Protein AF-0000000085150637 (afdb_homodimer)

Radius of gyration: 25.91 Å; Cα contacts (8 Å, |Δi|>4): 1027; chains: 2; bounding box: 55×71×69 Å

Solvent-accessible surface area (backbone atoms only — not comparable to full-atom values): 30982 Å² total; per-residue (Å²): 130,66,78,77,46,29,45,56,50,15,54,49,50,40,20,49,50,20,19,51,38,48,73,66,56,75,56,66,90,58,42,38,60,46,40,37,51,46,24,52,66,46,14,42,14,29,32,42,16,46,55,36,29,69,38,54,48,73,69,61,62,40,61,33,52,52,50,13,49,48,48,21,37,50,51,45,28,50,51,37,33,53,56,37,41,70,75,45,68,89,40,54,41,58,20,30,51,49,14,40,50,26,46,29,38,24,16,59,76,39,28,32,59,37,33,45,66,76,36,66,91,43,73,60,38,55,47,52,23,50,48,51,38,50,52,32,48,52,50,49,50,50,30,50,36,44,33,54,58,55,70,44,66,89,72,63,77,69,51,70,60,56,54,38,51,50,49,43,66,69,30,49,47,54,43,22,37,52,51,8,44,48,30,16,70,66,67,48,77,71,57,68,23,56,50,50,32,28,48,45,38,12,55,28,19,59,44,43,38,34,22,21,41,14,22,51,53,39,50,52,56,63,67,28,66,84,58,75,77,71,32,71,65,53,48,51,52,41,48,50,36,38,43,40,17,46,48,48,26,18,52,43,21,44,53,33,18,53,72,49,63,36,54,68,69,59,38,50,52,50,25,52,37,40,27,31,35,35,26,60,64,53,29,45,52,18,50,73,70,66,52,62,29,67,56,41,40,50,36,32,53,52,25,47,59,51,33,70,54,48,43,59,52,50,52,53,50,50,57,68,73,94,128,67,78,75,46,32,45,56,50,16,53,50,50,40,20,49,49,19,20,51,39,49,74,67,56,76,57,66,91,59,41,37,61,47,40,37,50,48,24,51,66,48,14,42,13,29,32,40,15,48,57,36,29,70,39,53,49,74,70,62,63,38,61,32,51,51,50,14,48,47,48,20,38,49,52,45,28,51,52,36,33,54,55,37,44,70,75,44,68,89,40,55,42,57,20,30,51,48,14,42,51,24,46,30,38,25,16,61,77,38,27,33,60,38,32,45,67,76,37,65,91,43,73,60,36,53,47,50,22,50,50,52,38,51,52,32,49,52,50,48,50,50,30,50,36,43,32,54,56,55,70,43,67,87,72,62,76,68,51,71,60,56,55,38,50,48,50,44,66,68,29,47,47,53,42,22,36,52,52,8,43,48,31,17,70,67,67,49,78,71,56,67,25,57,49,50,33,29,48,44,38,12,60,28,18,58,44,42,36,33,22,22,42,15,22,51,50,40,51,52,55,62,68,28,67,83,61,74,78,71,31,71,67,53,49,51,51,42,48,50,36,37,45,40,16,45,46,48,28,18,51,44,21,44,54,35,18,54,73,50,64,36,54,68,68,59,36,51,52,49,25,53,36,38,28,30,34,37,26,61,64,53,29,46,53,19,51,74,68,66,51,63,28,65,56,42,39,50,35,30,52,51,24,46,59,50,33,71,56,48,43,58,51,51,53,52,52,50,58,68,72,94

InterPro domains:
  IPR004776 Membrane transport PIN-like [PF03547] (4-314)
  IPR038770 Sodium/solute symporter superfamily [G3DSA:1.20.1530.20] (173-320)

pLDDT: mean 87.27, std 9.95, range [43.66, 97.88]

Foldseek 3Di:
DPLLCVLLVVLLVLLQLLQVCLVVVVDPLCLLVVLLVLLQQPQLLLQLQLLLLPQAVVLLPPPLLLVLLLVLLVVLLVVQLVVVCVVPNLPQLLSLLLSLQQRAFPLPRSQLSNLCSVPPPDPNSSSLSSNSNLSSVVSVLVSQLRNQVSPDDPPPPDPSVVSSVVSQCPRSNNVSNVNSNVSNVVVPDDDPVSSVVSCVSNVSNQSSLSSSLSSVQSVLVVVCVVPCSDDVVLVVSLCVSLCSQQPVSLVSSLVSSVVSPPDLSSSLSSSLRSNGGHGSVSLSVCVVSVRPSNSSSVSRSVSSVVCVPRNVVSNVVSVVVD/DPLLCVLLVVLLVLLQLLQVCLVVVVDPLCLLVVLLVLLQQPQLLLQLQLLLLPQAVVLLPPPLLLVLLLVLLVVLLVVQLVVVCVVPNLPQLLSLLLSLQQRAFPLPRSQLSNLCSVPPPDPNSSSLSSNNNLSSVVSVLVSQLRNQVSPDDPPDPPPSVVSSVVSQVPRSNNVSNVNSNVSNVVVPDDDPVSSVVSCVSNVSNQSSLSSSLSSVQSVLVVVCVVPCSDDVVLVVSLCVSLCSQQPVSLVSSLVSSVVSPPDLSSSLSSSLRSNGGHGSVSLSVCVVSVRPSNSSSVSRSVSSVVCVPRNVVSNVVSVVVD

Sequence (644 aa):
MSSILTPLIAVFIIMLLGSIVQKMRLLPADTDLILNQFVYYIAFPAILLIVLAETRIEDIIQWGFIGGFSLAMVITYALVIVVSLLSTPKKQAVAAMRALNATFGNTAFIGIPLLSLLFPGHKMALVAAAIASLLSVIMFAFALVSIELASRDKQSTDHAIVIMANALYKNPIVVGSVIGIGLSALHITLPDSLGLMLHQVGNTSSPCALFAIGMVLAKALRHQSDTKMFSIGLIAELNLINLLKLIIQPLIAFGLLKLFGVEKELLTMGVILAALPTAASVYLLADRYQINANVSAQGILYGTLITFISLPIIETLLKSIAMSSILTPLIAVFIIMLLGSIVQKMRLLPADTDLILNQFVYYIAFPAILLIVLAETRIEDIIQWGFIGGFSLAMVITYALVIVVSLLSTPKKQAVAAMRALNATFGNTAFIGIPLLSLLFPGHKMALVAAAIASLLSVIMFAFALVSIELASRDKQSTDHAIVIMANALYKNPIVVGSVIGIGLSALHITLPDSLGLMLHQVGNTSSPCALFAIGMVLAKALRHQSDTKMFSIGLIAELNLINLLKLIIQPLIAFGLLKLFGVEKELLTMGVILAALPTAASVYLLADRYQINANVSAQGILYGTLITFISLPIIETLLKSIA

Nearest PDB structures (foldseek):
  8u56-assembly1_A  TM=8.337E-01  e=2.543E-09  Homo sapiens
  7qpa-assembly1_A  TM=8.009E-01  e=6.712E-09  Arabidopsis thaliana
  7wkw-assembly1_B  TM=7.758E-01  e=1.162E-08  Arabidopsis thaliana
  7y9t-assembly1_B  TM=7.475E-01  e=1.928E-08  Arabidopsis thaliana
  7egl-assembly1_A  TM=6.142E-01  e=1.862E-03  Synechocystis sp. PCC 6803 substr. Kazusa

Secondary structure (DSSP, 8-state):
--GGGHHHHHHHHHHHHHHHHHHHT-S-TTHHHHHHHHIIIIIHHHHHHHHHHHS-HHHH--HHHHHHHHHHHHHHHHHHHHHHHHHSTT-HHHHHHHHHHTT-B-IIIIIHHHHHHHSTT-HHHHHHHHHHHHHHHHHHHHHHHHHHHHHS-TT--S-HHHHHHHHHHH-HHHHHHHHHHHHHHTTPPPPHHHHHHHHHHHTTHHHHHHHHHHHHHHHHHHHTTSS-SS-HHHHHHHHHHHHIIIIIHHHHHHHHHHHTT--HHHHHHHHHHHTSPBPHHHHHHHHHHTSSHHHHHHHHHHHHHHHHHHHHHHHHHHHHH-/--GGGHHHHHHHHHHHHHHHHHHHT-S-TTHHHHHHHHIIIIIHHHHHHHHHHHS-HHHH--HHHHHHHHHHHHHHHHHHHHHHHHHSTT-HHHHHHHHHHTT-B-IIIIIHHHHHHHSTT-HHHHHHHHHHHHHHHHHHHHHHHHHHHHHS-TT--S-HHHHHHHHHHH-HHHHHHHHHHHHHHTTPPPPHHHHHHHHHHHTTHHHHHHHHHHHHHHHHHHHTTSS-SS-HHHHHHHHHHHHIIIIIHHHHHHHHHHHTT--HHHHHHHHHHHTSPBPHHHHHHHHHTTSSHHHHHHHHHHHHHHHHHHHHHHHHHHHHH-

Structure (mmCIF, N/CA/C/O backbone):
data_AF-0000000085150637-model_v1
#
loop_
_entity.id
_entity.type
_entity.pdbx_description
1 polymer 'Auxin Efflux Carrier'
#
loop_
_atom_site.group_PDB
_atom_site.id
_atom_site.type_symbol
_atom_site.label_atom_id
_atom_site.label_alt_id
_atom_site.label_comp_id
_atom_site.label_asym_id
_atom_site.label_entity_id
_atom_site.label_seq_id
_atom_site.pdbx_PDB_ins_code
_atom_site.Cartn_x
_atom_site.Cartn_y
_atom_site.Cartn_z
_atom_site.occupancy
_atom_site.B_iso_or_equiv
_atom_site.auth_seq_id
_atom_site.auth_comp_id
_atom_site.auth_asym_id
_atom_site.auth_atom_id
_atom_site.pdbx_PDB_model_num
ATOM 1 N N . MET A 1 1 ? 19.391 -16.109 11.312 1 47.97 1 MET A N 1
ATOM 2 C CA . MET A 1 1 ? 18.422 -16.672 10.367 1 47.97 1 MET A CA 1
ATOM 3 C C . MET A 1 1 ? 18.844 -16.391 8.93 1 47.97 1 MET A C 1
ATOM 5 O O . MET A 1 1 ? 19.5 -15.383 8.656 1 47.97 1 MET A O 1
ATOM 9 N N . SER A 1 2 ? 18.75 -17.375 8.031 1 64.69 2 SER A N 1
ATOM 10 C CA . SER A 1 2 ? 19.219 -17.266 6.652 1 64.69 2 SER A CA 1
ATOM 11 C C . SER A 1 2 ? 18.5 -16.125 5.918 1 64.69 2 SER A C 1
ATOM 13 O O . SER A 1 2 ? 17.281 -15.961 6.066 1 64.69 2 SER A O 1
ATOM 15 N N . SER A 1 3 ? 19.234 -15.109 5.488 1 77.5 3 SER A N 1
ATOM 16 C CA . SER A 1 3 ? 18.797 -13.969 4.688 1 77.5 3 SER A CA 1
ATOM 17 C C . SER A 1 3 ? 17.734 -14.367 3.674 1 77.5 3 SER A C 1
ATOM 19 O O . SER A 1 3 ? 16.859 -13.57 3.342 1 77.5 3 SER A O 1
ATOM 21 N N . ILE A 1 4 ? 17.672 -15.742 3.527 1 80.38 4 ILE A N 1
ATOM 22 C CA . ILE A 1 4 ? 16.812 -16.234 2.445 1 80.38 4 ILE A CA 1
ATOM 23 C C . ILE A 1 4 ? 15.367 -16.281 2.916 1 80.38 4 ILE A C 1
ATOM 25 O O . ILE A 1 4 ? 14.445 -16.219 2.102 1 80.38 4 ILE A O 1
ATOM 29 N N . LEU A 1 5 ? 15.195 -16.281 4.23 1 89.75 5 LEU A N 1
ATOM 30 C CA . LEU A 1 5 ? 13.844 -16.469 4.75 1 89.75 5 LEU A CA 1
ATOM 31 C C . LEU A 1 5 ? 13.195 -15.133 5.074 1 89.75 5 LEU A C 1
ATOM 33 O O . LEU A 1 5 ? 12 -15.078 5.379 1 89.75 5 LEU A O 1
ATOM 37 N N . THR A 1 6 ? 13.883 -14.062 4.961 1 89.5 6 THR A N 1
ATOM 38 C CA . THR A 1 6 ? 13.43 -12.742 5.391 1 89.5 6 THR A CA 1
ATOM 39 C C . THR A 1 6 ? 12.141 -12.352 4.672 1 89.5 6 THR A C 1
ATOM 41 O O . THR A 1 6 ? 11.141 -12.023 5.312 1 89.5 6 THR A O 1
ATOM 44 N N . PRO A 1 7 ? 12.078 -12.453 3.377 1 87.88 7 PRO A N 1
ATOM 45 C CA . PRO A 1 7 ? 10.836 -12.055 2.701 1 87.88 7 PRO A CA 1
ATOM 46 C C . PRO A 1 7 ? 9.68 -13 2.992 1 87.88 7 PRO A C 1
ATOM 48 O O . PRO A 1 7 ? 8.523 -12.57 3.051 1 87.88 7 PRO A O 1
ATOM 51 N N . LEU A 1 8 ? 10.055 -14.266 3.168 1 89.69 8 LEU A N 1
ATOM 52 C CA . LEU A 1 8 ? 9.016 -15.258 3.467 1 89.69 8 LEU A CA 1
ATOM 53 C C . LEU A 1 8 ? 8.391 -14.984 4.828 1 89.69 8 LEU A C 1
ATOM 55 O O . LEU A 1 8 ? 7.168 -15.07 4.98 1 89.69 8 LEU A O 1
ATOM 59 N N . ILE A 1 9 ? 9.234 -14.727 5.758 1 91.81 9 ILE A N 1
ATOM 60 C CA . ILE A 1 9 ? 8.758 -14.43 7.102 1 91.81 9 ILE A CA 1
ATOM 61 C C . ILE A 1 9 ? 7.898 -13.164 7.078 1 91.81 9 ILE A C 1
ATOM 63 O O . ILE A 1 9 ? 6.852 -13.109 7.727 1 91.81 9 ILE A O 1
ATOM 67 N N . ALA A 1 10 ? 8.312 -12.188 6.324 1 91.56 10 ALA A N 1
ATOM 68 C CA . ALA A 1 10 ? 7.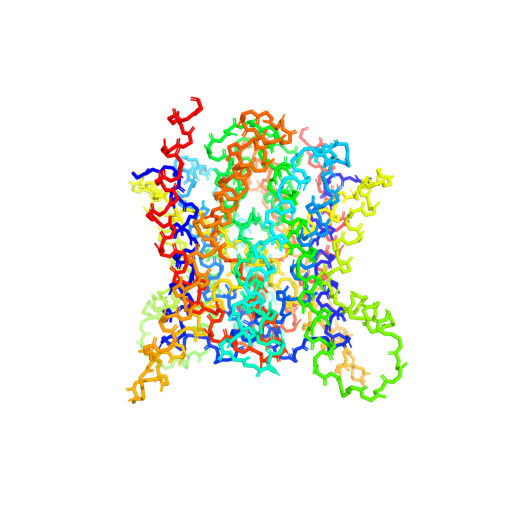566 -10.938 6.215 1 91.56 10 ALA A CA 1
ATOM 69 C C . ALA A 1 10 ? 6.16 -11.188 5.68 1 91.56 10 ALA A C 1
ATOM 71 O O . ALA A 1 10 ? 5.18 -10.711 6.25 1 91.56 10 ALA A O 1
ATOM 72 N N . VAL A 1 11 ? 6.078 -11.953 4.637 1 90.62 11 VAL A N 1
ATOM 73 C CA . VAL A 1 11 ? 4.797 -12.234 4.004 1 90.62 11 VAL A CA 1
ATOM 74 C C . VAL A 1 11 ? 3.912 -13.031 4.957 1 90.62 11 VAL A C 1
ATOM 76 O O . VAL A 1 11 ? 2.709 -12.781 5.059 1 90.62 11 VAL A O 1
ATOM 79 N N . PHE A 1 12 ? 4.535 -13.938 5.582 1 91.94 12 PHE A N 1
ATOM 80 C CA . PHE A 1 12 ? 3.803 -14.75 6.551 1 91.94 12 PHE A CA 1
ATOM 81 C C . PHE A 1 12 ? 3.246 -13.883 7.672 1 91.94 12 PHE A C 1
ATOM 83 O O . PHE A 1 12 ? 2.094 -14.047 8.078 1 91.94 12 PHE A O 1
ATOM 90 N N . ILE A 1 13 ? 4.004 -12.953 8.211 1 94.31 13 ILE A N 1
ATOM 91 C CA . ILE A 1 13 ? 3.588 -12.086 9.305 1 94.31 13 ILE A CA 1
ATOM 92 C C . ILE A 1 13 ? 2.438 -11.195 8.852 1 94.31 13 ILE A C 1
ATOM 94 O O . ILE A 1 13 ? 1.525 -10.898 9.625 1 94.31 13 ILE A O 1
ATOM 98 N N . ILE A 1 14 ? 2.391 -10.758 7.625 1 94.56 14 ILE A N 1
ATOM 99 C CA . ILE A 1 14 ? 1.298 -9.93 7.113 1 94.56 14 ILE A CA 1
ATOM 100 C C . ILE A 1 14 ? -0 -10.734 7.121 1 94.56 14 ILE A C 1
ATOM 102 O O . ILE A 1 14 ? -1.045 -10.234 7.547 1 94.56 14 ILE A O 1
ATOM 106 N N . MET A 1 15 ? 0.116 -12 6.637 1 92.81 15 MET A N 1
ATOM 107 C CA . MET A 1 15 ? -1.068 -12.859 6.652 1 92.81 15 MET A CA 1
ATOM 108 C C . MET A 1 15 ? -1.563 -13.07 8.078 1 92.81 15 MET A C 1
ATOM 110 O O . MET A 1 15 ? -2.77 -13.031 8.336 1 92.81 15 MET A O 1
ATOM 114 N N . LEU A 1 16 ? -0.628 -13.289 8.953 1 94.94 16 LEU A N 1
ATOM 115 C CA . LEU A 1 16 ? -0.979 -13.484 10.359 1 94.94 16 LEU A CA 1
ATOM 116 C C . LEU A 1 16 ? -1.646 -12.234 10.922 1 94.94 16 LEU A C 1
ATOM 118 O O . LEU A 1 16 ? -2.594 -12.328 11.703 1 94.94 16 LEU A O 1
ATOM 122 N N . LEU A 1 17 ? -1.121 -11.086 10.586 1 96.06 17 LEU A N 1
ATOM 123 C CA . LEU A 1 17 ? -1.705 -9.82 11.008 1 96.06 17 LEU A CA 1
ATOM 124 C C . LEU A 1 17 ? -3.152 -9.703 10.547 1 96.06 17 LEU A C 1
ATOM 126 O O . LEU A 1 17 ? -4.027 -9.305 11.32 1 96.06 17 LEU A O 1
ATOM 130 N N . GLY A 1 18 ? -3.381 -10.023 9.273 1 95.38 18 GLY A N 1
ATOM 131 C CA . GLY A 1 18 ? -4.746 -10.031 8.781 1 95.38 18 GLY A CA 1
ATOM 132 C C . GLY A 1 18 ? -5.66 -10.961 9.555 1 95.38 18 GLY A C 1
ATOM 133 O O . GLY A 1 18 ? -6.801 -10.609 9.867 1 95.38 18 GLY A O 1
ATOM 134 N N . SER A 1 19 ? -5.117 -12.102 9.883 1 94.19 19 SER A N 1
ATOM 135 C CA . SER A 1 19 ? -5.883 -13.094 10.633 1 94.19 19 SER A CA 1
ATOM 136 C C . SER A 1 19 ? -6.227 -12.586 12.031 1 94.19 19 SER A C 1
ATOM 138 O O . SER A 1 19 ? -7.363 -12.727 12.484 1 94.19 19 SER A O 1
ATOM 140 N N . ILE A 1 20 ? -5.289 -12 12.688 1 95.75 20 ILE A N 1
ATOM 141 C CA . ILE A 1 20 ? -5.477 -11.492 14.047 1 95.75 20 ILE A CA 1
ATOM 142 C C . ILE A 1 20 ? -6.5 -10.352 14.031 1 95.75 20 ILE A C 1
ATOM 144 O O . ILE A 1 20 ? -7.391 -10.305 14.883 1 95.75 20 ILE A O 1
ATOM 148 N N . VAL A 1 21 ? -6.418 -9.5 13.102 1 95.5 21 VAL A N 1
ATOM 149 C CA . VAL A 1 21 ? -7.316 -8.352 12.992 1 95.5 21 VAL A CA 1
ATOM 150 C C . VAL A 1 21 ? -8.742 -8.836 12.758 1 95.5 21 VAL A C 1
ATOM 152 O O . VAL A 1 21 ? -9.695 -8.289 13.32 1 95.5 21 VAL A O 1
ATOM 155 N N . GLN A 1 22 ? -8.836 -9.82 11.875 1 93.81 22 GLN A N 1
ATOM 156 C CA . GLN A 1 22 ? -10.148 -10.406 11.625 1 93.81 22 GLN A CA 1
ATOM 157 C C . GLN A 1 22 ? -10.727 -11.016 12.898 1 93.81 22 GLN A C 1
ATOM 159 O O . GLN A 1 22 ? -11.906 -10.836 13.195 1 93.81 22 GLN A O 1
ATOM 164 N N . LYS A 1 23 ? -9.969 -11.703 13.617 1 93.25 23 LYS A N 1
ATOM 165 C CA . LYS A 1 23 ? -10.406 -12.359 14.844 1 93.25 23 LYS A CA 1
ATOM 166 C C . LYS A 1 23 ? -10.805 -11.336 15.906 1 93.25 23 LYS A C 1
ATOM 168 O O . LYS A 1 23 ? -11.766 -11.547 16.641 1 93.25 23 LYS A O 1
ATOM 173 N N . MET A 1 24 ? -10.117 -10.242 15.938 1 94.12 24 MET A N 1
ATOM 174 C CA . MET A 1 24 ? -10.367 -9.195 16.922 1 94.12 24 MET A CA 1
ATOM 175 C C . MET A 1 24 ? -11.508 -8.289 16.484 1 94.12 24 MET A C 1
ATOM 177 O O . MET A 1 24 ? -11.961 -7.434 17.25 1 94.12 24 MET A O 1
ATOM 181 N N . ARG A 1 25 ? -11.945 -8.422 15.297 1 92.62 25 ARG A N 1
ATOM 182 C CA . ARG A 1 25 ? -13.031 -7.629 14.727 1 92.62 25 ARG A CA 1
ATOM 183 C C . ARG A 1 25 ? -12.711 -6.141 14.797 1 92.62 25 ARG A C 1
ATOM 185 O O . ARG A 1 25 ? -13.57 -5.332 15.156 1 92.62 25 ARG A O 1
ATOM 192 N N . LEU A 1 26 ? -11.5 -5.883 14.531 1 92.38 26 LEU A N 1
ATOM 193 C CA . LEU A 1 26 ? -11.039 -4.5 14.562 1 92.38 26 LEU A CA 1
ATOM 194 C C . LEU A 1 26 ? -11.539 -3.732 13.344 1 92.38 26 LEU A C 1
ATOM 196 O O . LEU A 1 26 ? -11.711 -2.512 13.398 1 92.38 26 LEU A O 1
ATOM 200 N N . LEU A 1 27 ? -11.711 -4.422 12.227 1 93.06 27 LEU A N 1
ATOM 201 C CA . LEU A 1 27 ? -12.195 -3.85 10.969 1 93.06 27 LEU A CA 1
ATOM 202 C C . LEU A 1 27 ? -13.523 -4.48 10.562 1 93.06 27 LEU A C 1
ATOM 204 O O . LEU A 1 27 ? -13.867 -5.57 11.023 1 93.06 27 LEU A O 1
ATOM 208 N N . PRO A 1 28 ? -14.234 -3.773 9.695 1 90.25 28 PRO A N 1
ATOM 209 C CA . PRO A 1 28 ? -15.492 -4.363 9.219 1 90.25 28 PRO A CA 1
ATOM 210 C C . PRO A 1 28 ? -15.289 -5.734 8.578 1 90.25 28 PRO A C 1
ATOM 212 O O . PRO A 1 28 ? -14.242 -5.996 7.98 1 90.25 28 PRO A O 1
ATOM 215 N N . ALA A 1 29 ? -16.359 -6.527 8.594 1 86.5 29 ALA A N 1
ATOM 216 C CA . ALA A 1 29 ? -16.312 -7.926 8.164 1 86.5 29 ALA A CA 1
ATOM 217 C C . ALA A 1 29 ? -15.977 -8.039 6.68 1 86.5 29 ALA A C 1
ATOM 219 O O . ALA A 1 29 ? -15.344 -9 6.25 1 86.5 29 ALA A O 1
ATOM 220 N N . ASP A 1 30 ? -16.312 -7.02 5.953 1 88.81 30 ASP A N 1
ATOM 221 C CA . ASP A 1 30 ? -16.156 -7.105 4.504 1 88.81 30 ASP A CA 1
ATOM 222 C C . ASP A 1 30 ? -14.852 -6.434 4.055 1 88.81 30 ASP A C 1
ATOM 224 O O . ASP A 1 30 ? -14.656 -6.188 2.863 1 88.81 30 ASP A O 1
ATOM 228 N N . THR A 1 31 ? -13.969 -6.238 4.977 1 93.88 31 THR A N 1
ATOM 229 C CA . THR A 1 31 ? -12.711 -5.574 4.66 1 93.88 31 THR A CA 1
ATOM 230 C C . THR A 1 31 ? -11.906 -6.395 3.658 1 93.88 31 THR A C 1
ATOM 232 O O . THR A 1 31 ? -11.32 -5.844 2.721 1 93.88 31 THR A O 1
ATOM 235 N N . ASP A 1 32 ? -11.883 -7.723 3.84 1 91.75 32 ASP A N 1
ATOM 236 C CA . ASP A 1 32 ? -11.117 -8.586 2.938 1 91.75 32 ASP A CA 1
ATOM 237 C C . ASP A 1 32 ? -11.633 -8.469 1.504 1 91.75 32 ASP A C 1
ATOM 239 O O . ASP A 1 32 ? -10.844 -8.336 0.567 1 91.75 32 ASP A O 1
ATOM 243 N N . LEU A 1 33 ? -12.969 -8.398 1.342 1 89.88 33 LEU A N 1
ATOM 244 C CA . LEU A 1 33 ? -13.57 -8.312 0.018 1 89.88 33 LEU A CA 1
ATOM 245 C C . LEU A 1 33 ? -13.227 -6.988 -0.652 1 89.88 33 LEU A C 1
ATOM 247 O O . LEU A 1 33 ? -12.875 -6.957 -1.834 1 89.88 33 LEU A O 1
ATOM 251 N N . ILE A 1 34 ? -13.289 -5.973 0.081 1 92.44 34 ILE A N 1
ATOM 252 C CA . ILE A 1 34 ? -13.07 -4.637 -0.456 1 92.44 34 ILE A CA 1
ATOM 253 C C . ILE A 1 34 ? -11.594 -4.457 -0.805 1 92.44 34 ILE A C 1
ATOM 255 O O . ILE A 1 34 ? -11.258 -3.914 -1.859 1 92.44 34 ILE A O 1
ATOM 259 N N . LEU A 1 35 ? -10.734 -4.906 0.083 1 93.25 35 LEU A N 1
ATOM 260 C CA . LEU A 1 35 ? -9.305 -4.848 -0.209 1 93.25 35 LEU A CA 1
ATOM 261 C C . LEU A 1 35 ? -8.977 -5.637 -1.471 1 93.25 35 LEU A C 1
ATOM 263 O O . LEU A 1 35 ? -8.195 -5.184 -2.307 1 93.25 35 LEU A O 1
ATOM 267 N N . ASN A 1 36 ? -9.586 -6.789 -1.623 1 89.12 36 ASN A N 1
ATOM 268 C CA . ASN A 1 36 ? -9.344 -7.625 -2.793 1 89.12 36 ASN A CA 1
ATOM 269 C C . ASN A 1 36 ? -9.797 -6.938 -4.078 1 89.12 36 ASN A C 1
ATOM 271 O O . ASN A 1 36 ? -9.117 -7.031 -5.105 1 89.12 36 ASN A O 1
ATOM 275 N N . GLN A 1 37 ? -10.906 -6.316 -4.012 1 91.5 37 GLN A N 1
ATOM 276 C CA . GLN A 1 37 ? -11.398 -5.605 -5.188 1 91.5 37 GLN A CA 1
ATOM 277 C C . GLN A 1 37 ? -10.492 -4.43 -5.539 1 91.5 37 GLN A C 1
ATOM 279 O O . GLN A 1 37 ? -10.203 -4.188 -6.715 1 91.5 37 GLN A O 1
ATOM 284 N N . PHE A 1 38 ? -10.094 -3.738 -4.547 1 94.44 38 PHE A N 1
ATOM 285 C CA . PHE A 1 38 ? -9.141 -2.65 -4.75 1 94.44 38 PHE A CA 1
ATOM 286 C C . PHE A 1 38 ? -7.859 -3.164 -5.391 1 94.44 38 PHE A C 1
ATOM 288 O O . PHE A 1 38 ? -7.355 -2.566 -6.344 1 94.44 38 PHE A O 1
ATOM 295 N N . VAL A 1 39 ? -7.359 -4.285 -4.875 1 92.56 39 VAL A N 1
ATOM 296 C CA . VAL A 1 39 ? -6.109 -4.844 -5.379 1 92.56 39 VAL A CA 1
ATOM 297 C C . VAL A 1 39 ? -6.305 -5.336 -6.812 1 92.56 39 VAL A C 1
ATOM 299 O O . VAL A 1 39 ? -5.48 -5.062 -7.688 1 92.56 39 VAL A O 1
ATOM 302 N N . TYR A 1 40 ? -7.379 -5.977 -7.051 1 87.5 40 TYR A N 1
ATOM 303 C CA . TYR A 1 40 ? -7.633 -6.586 -8.352 1 87.5 40 TYR A CA 1
ATOM 304 C C . TYR A 1 40 ? -7.793 -5.523 -9.43 1 87.5 40 TYR A C 1
ATOM 306 O O . TYR A 1 40 ? -7.18 -5.617 -10.492 1 87.5 40 TYR A O 1
ATOM 314 N N . TYR A 1 41 ? -8.516 -4.457 -9.156 1 91.38 41 TYR A N 1
ATOM 315 C CA . TYR A 1 41 ? -8.906 -3.512 -10.195 1 91.38 41 TYR A CA 1
ATOM 316 C C . TYR A 1 41 ? -7.887 -2.381 -10.305 1 91.38 41 TYR A C 1
ATOM 318 O O . TYR A 1 41 ? -7.766 -1.75 -11.359 1 91.38 41 TYR A O 1
ATOM 326 N N . ILE A 1 42 ? -7.168 -2.143 -9.25 1 94.5 42 ILE A N 1
ATOM 327 C CA . ILE A 1 42 ? -6.402 -0.903 -9.242 1 94.5 42 ILE A CA 1
ATOM 328 C C . ILE A 1 42 ? -4.922 -1.212 -9.016 1 94.5 42 ILE A C 1
ATOM 330 O O . ILE A 1 42 ? -4.09 -0.969 -9.891 1 94.5 42 ILE A O 1
ATOM 334 N N . ALA A 1 43 ? -4.586 -1.829 -7.883 1 93.44 43 ALA A N 1
ATOM 335 C CA . ALA A 1 43 ? -3.201 -1.914 -7.426 1 93.44 43 ALA A CA 1
ATOM 336 C C . ALA A 1 43 ? -2.406 -2.908 -8.266 1 93.44 43 ALA A C 1
ATOM 338 O O . ALA A 1 43 ? -1.27 -2.629 -8.656 1 93.44 43 ALA A O 1
ATOM 339 N N . PHE A 1 44 ? -2.977 -4.055 -8.547 1 87.81 44 PHE A N 1
ATOM 340 C CA . PHE A 1 44 ? -2.252 -5.105 -9.25 1 87.81 44 PHE A CA 1
ATOM 341 C C . PHE A 1 44 ? -1.97 -4.695 -10.688 1 87.81 44 PHE A C 1
ATOM 343 O O . PHE A 1 44 ? -0.851 -4.863 -11.18 1 87.81 44 PHE A O 1
ATOM 350 N N . PRO A 1 45 ? -2.971 -4.168 -11.414 1 90.62 45 PRO A N 1
ATOM 351 C CA . PRO A 1 45 ? -2.67 -3.664 -12.758 1 90.62 45 PRO A CA 1
ATOM 352 C C . PRO A 1 45 ? -1.585 -2.59 -12.758 1 90.62 45 PRO A C 1
ATOM 354 O O . PRO A 1 45 ? -0.749 -2.551 -13.664 1 90.62 45 PRO A O 1
ATOM 357 N N . ALA A 1 46 ? -1.577 -1.773 -11.773 1 92.94 46 ALA A N 1
ATOM 358 C CA . ALA A 1 46 ? -0.611 -0.682 -11.68 1 92.94 46 ALA A CA 1
ATOM 359 C C . ALA A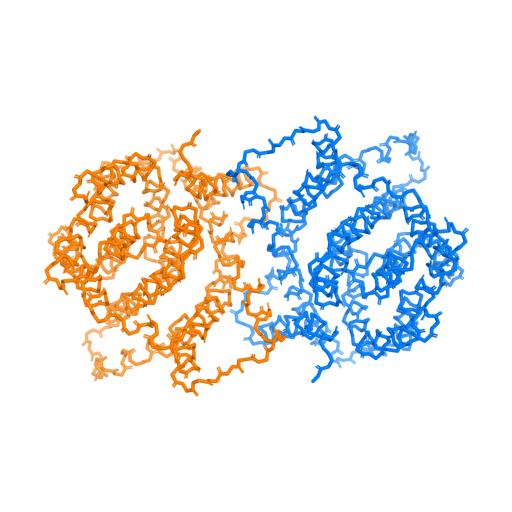 1 46 ? 0.808 -1.217 -11.508 1 92.94 46 ALA A C 1
ATOM 361 O O . ALA A 1 46 ? 1.737 -0.75 -12.172 1 92.94 46 ALA A O 1
ATOM 362 N N . ILE A 1 47 ? 0.955 -2.182 -10.656 1 88.25 47 ILE A N 1
ATOM 363 C CA . ILE A 1 47 ? 2.301 -2.668 -10.375 1 88.25 47 ILE A CA 1
ATOM 364 C C . ILE A 1 47 ? 2.848 -3.42 -11.586 1 88.25 47 ILE A C 1
ATOM 366 O O . ILE A 1 47 ? 4.023 -3.283 -11.922 1 88.25 47 ILE A O 1
ATOM 370 N N . LEU A 1 48 ? 2.018 -4.195 -12.219 1 84.38 48 LEU A N 1
ATOM 371 C CA . LEU A 1 48 ? 2.473 -4.918 -13.398 1 84.38 48 LEU A CA 1
ATOM 372 C C . LEU A 1 48 ? 2.822 -3.953 -14.531 1 84.38 48 LEU A C 1
ATOM 374 O O . LEU A 1 48 ? 3.83 -4.133 -15.211 1 84.38 48 LEU A O 1
ATOM 378 N N . LEU A 1 49 ? 1.996 -2.936 -14.672 1 89.88 49 LEU A N 1
ATOM 379 C CA . LEU A 1 49 ? 2.254 -1.93 -15.695 1 89.88 49 LEU A CA 1
ATOM 380 C C . LEU A 1 49 ? 3.615 -1.274 -15.484 1 89.88 49 LEU A C 1
ATOM 382 O O . LEU A 1 49 ? 4.445 -1.249 -16.391 1 89.88 49 LEU A O 1
ATOM 386 N N . ILE A 1 50 ? 3.904 -0.881 -14.336 1 91.06 50 ILE A N 1
ATOM 387 C CA . ILE A 1 50 ? 5.094 -0.07 -14.109 1 91.06 50 ILE A CA 1
ATOM 388 C C . ILE A 1 50 ? 6.336 -0.958 -14.133 1 91.06 50 ILE A C 1
ATOM 390 O O . ILE A 1 50 ? 7.375 -0.565 -14.664 1 91.06 50 ILE A O 1
ATOM 394 N N . VAL A 1 51 ? 6.25 -2.125 -13.547 1 81.62 51 VAL A N 1
ATOM 395 C CA . VAL A 1 51 ? 7.391 -3.033 -13.516 1 81.62 51 VAL A CA 1
ATOM 396 C C . VAL A 1 51 ? 7.77 -3.441 -14.938 1 81.62 51 VAL A C 1
ATOM 398 O O . VAL A 1 51 ? 8.953 -3.459 -15.289 1 81.62 51 VAL A O 1
ATOM 401 N N . LEU A 1 52 ? 6.82 -3.705 -15.75 1 83 52 LEU A N 1
ATOM 402 C CA . LEU A 1 52 ? 7.078 -4.105 -17.125 1 83 52 LEU A CA 1
ATOM 403 C C . LEU A 1 52 ? 7.512 -2.908 -17.969 1 83 52 LEU A C 1
ATOM 405 O O . LEU A 1 52 ? 8.359 -3.041 -18.859 1 83 52 LEU A O 1
ATOM 409 N N . ALA A 1 53 ? 6.949 -1.778 -17.656 1 88.75 53 ALA A N 1
ATOM 410 C CA . ALA A 1 53 ? 7.324 -0.571 -18.375 1 88.75 53 ALA A CA 1
ATOM 411 C C . ALA A 1 53 ? 8.773 -0.186 -18.109 1 88.75 53 ALA A C 1
ATOM 413 O O . ALA A 1 53 ? 9.461 0.341 -18.984 1 88.75 53 ALA A O 1
ATOM 414 N N . GLU A 1 54 ? 9.211 -0.471 -16.969 1 87.75 54 GLU A N 1
ATOM 415 C CA . GLU A 1 54 ? 10.547 -0.031 -16.547 1 87.75 54 GLU A CA 1
ATOM 416 C C . GLU A 1 54 ? 11.602 -1.086 -16.875 1 87.75 54 GLU A C 1
ATOM 418 O O . GLU A 1 54 ? 12.797 -0.835 -16.75 1 87.75 54 GLU A O 1
ATOM 423 N N . THR A 1 55 ? 11.188 -2.209 -17.234 1 79.44 55 THR A N 1
ATOM 424 C CA . THR A 1 55 ? 12.125 -3.242 -17.656 1 79.44 55 THR A CA 1
ATOM 425 C C . THR A 1 55 ? 12.414 -3.125 -19.156 1 79.44 55 THR A C 1
ATOM 427 O O . THR A 1 55 ? 11.5 -3.209 -19.969 1 79.44 55 THR A O 1
ATOM 430 N N . ARG A 1 56 ? 13.781 -2.801 -19.453 1 83.88 56 ARG A N 1
ATOM 431 C CA . ARG A 1 56 ? 14.156 -2.648 -20.844 1 83.88 56 ARG A CA 1
ATOM 432 C C . ARG A 1 56 ? 13.82 -3.904 -21.641 1 83.88 56 ARG A C 1
ATOM 434 O O . ARG A 1 56 ? 14.086 -5.023 -21.203 1 83.88 56 ARG A O 1
ATOM 441 N N . ILE A 1 57 ? 13.219 -3.727 -22.719 1 78.25 57 ILE A N 1
ATOM 442 C CA . ILE A 1 57 ? 12.781 -4.844 -23.562 1 78.25 57 ILE A CA 1
ATOM 443 C C . ILE A 1 57 ? 13.977 -5.727 -23.906 1 78.25 57 ILE A C 1
ATOM 445 O O . ILE A 1 57 ? 13.836 -6.945 -24.031 1 78.25 57 ILE A O 1
ATOM 449 N N . GLU A 1 58 ? 15.148 -5.168 -24.031 1 80.31 58 GLU A N 1
ATOM 450 C CA . GLU A 1 58 ? 16.359 -5.902 -24.359 1 80.31 58 GLU A CA 1
ATOM 451 C C . GLU A 1 58 ? 16.766 -6.844 -23.234 1 80.31 58 GLU A C 1
ATOM 453 O O . GLU A 1 58 ? 17.344 -7.906 -23.469 1 80.31 58 GLU A O 1
ATOM 458 N N . ASP A 1 59 ? 16.484 -6.328 -22.047 1 75.62 59 ASP A N 1
ATOM 459 C CA . ASP A 1 59 ? 16.812 -7.156 -20.891 1 75.62 59 ASP A CA 1
ATOM 460 C C . ASP A 1 59 ? 15.773 -8.258 -20.688 1 75.62 59 ASP A C 1
ATOM 462 O O . ASP A 1 59 ? 16.047 -9.273 -20.062 1 75.62 59 ASP A O 1
ATOM 466 N N . ILE A 1 60 ? 14.695 -7.977 -21.234 1 67.94 60 ILE A N 1
ATOM 467 C CA . ILE A 1 60 ? 13.602 -8.938 -21.109 1 67.94 60 ILE A CA 1
ATOM 468 C C . ILE A 1 60 ? 13.82 -10.094 -22.078 1 67.94 60 ILE A C 1
ATOM 470 O O . ILE A 1 60 ? 13.453 -11.234 -21.781 1 67.94 60 ILE A O 1
ATOM 474 N N . ILE A 1 61 ? 14.609 -9.781 -23.062 1 73.75 61 ILE A N 1
ATOM 475 C CA . ILE A 1 61 ? 14.734 -10.758 -24.141 1 73.75 61 ILE A CA 1
ATOM 476 C C . ILE A 1 61 ? 15.875 -11.734 -23.828 1 73.75 61 ILE A C 1
ATOM 478 O O . ILE A 1 61 ? 16.922 -11.688 -24.469 1 73.75 61 ILE A O 1
ATOM 482 N N . GLN A 1 62 ? 15.789 -12.406 -22.797 1 83.06 62 GLN A N 1
ATOM 483 C CA . GLN A 1 62 ? 16.594 -13.578 -22.453 1 83.06 62 GLN A CA 1
ATOM 484 C C . GLN A 1 62 ? 15.898 -14.867 -22.891 1 83.06 62 GLN A C 1
ATOM 486 O O . GLN A 1 62 ? 15.281 -15.547 -22.078 1 83.06 62 GLN A O 1
ATOM 491 N N . TRP A 1 63 ? 16.172 -15.203 -24.109 1 87.62 63 TRP A N 1
ATOM 492 C CA . TRP A 1 63 ? 15.352 -16.219 -24.781 1 87.62 63 TRP A CA 1
ATOM 493 C C . TRP A 1 63 ? 15.477 -17.562 -24.062 1 87.62 63 TRP A C 1
ATOM 495 O O . TRP A 1 63 ? 14.484 -18.281 -23.906 1 87.62 63 TRP A O 1
ATOM 505 N N . GLY A 1 64 ? 16.703 -17.891 -23.672 1 91.88 64 GLY A N 1
ATOM 506 C CA . GLY A 1 64 ? 16.859 -19.125 -22.938 1 91.88 64 GLY A CA 1
ATOM 507 C C . GLY A 1 64 ? 16.094 -19.156 -21.625 1 91.88 64 GLY A C 1
ATOM 508 O O . GLY A 1 64 ? 15.438 -20.141 -21.312 1 91.88 64 GLY A O 1
ATOM 509 N N . PHE A 1 65 ? 16.172 -18.031 -20.969 1 93.31 65 PHE A N 1
ATOM 510 C CA . PHE A 1 65 ? 15.477 -17.922 -19.688 1 93.31 65 PHE A CA 1
ATOM 511 C C . PHE A 1 65 ? 13.961 -17.922 -19.906 1 93.31 65 PHE A C 1
ATOM 513 O O . PHE A 1 65 ? 13.242 -18.641 -19.219 1 93.31 65 PHE A O 1
ATOM 520 N N . ILE A 1 66 ? 13.516 -17.172 -20.859 1 92.12 66 ILE A N 1
ATOM 521 C CA . ILE A 1 66 ? 12.086 -17.047 -21.141 1 92.12 66 ILE A CA 1
ATOM 522 C C . ILE A 1 66 ? 11.539 -18.406 -21.578 1 92.12 66 ILE A C 1
ATOM 524 O O . ILE A 1 66 ? 10.5 -18.844 -21.094 1 92.12 66 ILE A O 1
ATOM 528 N N . GLY A 1 67 ? 12.258 -18.969 -22.484 1 93.44 67 GLY A N 1
ATOM 529 C CA . GLY A 1 67 ? 11.828 -20.266 -22.969 1 93.44 67 GLY A CA 1
ATOM 530 C C . GLY A 1 67 ? 11.789 -21.328 -21.891 1 93.44 67 GLY A C 1
ATOM 531 O O . GLY A 1 67 ? 10.789 -22.031 -21.734 1 93.44 67 GLY A O 1
ATOM 532 N N . GLY A 1 68 ? 12.859 -21.453 -21.141 1 95.62 68 GLY A N 1
ATOM 533 C CA . GLY A 1 68 ? 12.938 -22.453 -20.094 1 95.62 68 GLY A CA 1
ATOM 534 C C . GLY A 1 68 ? 11.922 -22.25 -19 1 95.62 68 GLY A C 1
ATOM 535 O O . GLY A 1 68 ? 11.242 -23.188 -18.578 1 95.62 68 GLY A O 1
ATOM 536 N N . PHE A 1 69 ? 11.805 -21.062 -18.516 1 95.19 69 PHE A N 1
ATOM 537 C CA . PHE A 1 69 ? 10.898 -20.75 -17.422 1 95.19 69 PHE A CA 1
ATOM 538 C C . PHE A 1 69 ? 9.445 -20.906 -17.859 1 95.19 69 PHE A C 1
ATOM 540 O O . PHE A 1 69 ? 8.625 -21.469 -17.141 1 95.19 69 PHE A O 1
ATOM 547 N N . SER A 1 70 ? 9.141 -20.406 -19.062 1 94.5 70 SER A N 1
ATOM 548 C CA . SER A 1 70 ? 7.777 -20.5 -19.562 1 94.5 70 SER A CA 1
ATOM 549 C C . SER A 1 70 ? 7.363 -21.938 -19.797 1 94.5 70 SER A C 1
ATOM 551 O O . SER A 1 70 ? 6.246 -22.328 -19.453 1 94.5 70 SER A O 1
ATOM 553 N N . LEU A 1 71 ? 8.211 -22.672 -20.359 1 95.75 71 LEU A N 1
ATOM 554 C CA . LEU A 1 71 ? 7.898 -24.062 -20.609 1 95.75 71 LEU A CA 1
ATOM 555 C C . LEU A 1 71 ? 7.707 -24.828 -19.297 1 95.75 71 LEU A C 1
ATOM 557 O O . LEU A 1 71 ? 6.867 -25.719 -19.219 1 95.75 71 LEU A O 1
ATOM 561 N N . ALA A 1 72 ? 8.523 -24.516 -18.328 1 96.94 72 ALA A N 1
ATOM 562 C CA . ALA A 1 72 ? 8.352 -25.141 -17.016 1 96.94 72 ALA A CA 1
ATOM 563 C C . ALA A 1 72 ? 6.969 -24.844 -16.453 1 96.94 72 ALA A C 1
ATOM 565 O O . ALA A 1 72 ? 6.312 -25.734 -15.914 1 96.94 72 ALA A O 1
ATOM 566 N N . MET A 1 73 ? 6.539 -23.641 -16.594 1 95.94 73 MET A N 1
ATOM 567 C CA . MET A 1 73 ? 5.223 -23.25 -16.094 1 95.94 73 MET A CA 1
ATOM 568 C C . MET A 1 73 ? 4.113 -23.938 -16.891 1 95.94 73 MET A C 1
ATOM 570 O O . MET A 1 73 ? 3.145 -24.438 -16.297 1 95.94 73 MET A O 1
ATOM 574 N N . VAL A 1 74 ? 4.281 -24 -18.188 1 95.44 74 VAL A N 1
ATOM 575 C CA . VAL A 1 74 ? 3.27 -24.578 -19.062 1 95.44 74 VAL A CA 1
ATOM 576 C C . VAL A 1 74 ? 3.152 -26.078 -18.781 1 95.44 74 VAL A C 1
ATOM 578 O O . VAL A 1 74 ? 2.045 -26.609 -18.703 1 95.44 74 VAL A O 1
ATOM 581 N N . ILE A 1 75 ? 4.285 -26.719 -18.672 1 96.75 75 ILE A N 1
ATOM 582 C CA . ILE A 1 75 ? 4.289 -28.156 -18.391 1 96.75 75 ILE A CA 1
ATOM 583 C C . ILE A 1 75 ? 3.629 -28.438 -17.047 1 96.75 75 ILE A C 1
ATOM 585 O O . ILE A 1 75 ? 2.781 -29.312 -16.922 1 96.75 75 ILE A O 1
ATOM 589 N N . THR A 1 76 ? 4 -27.672 -16.062 1 96.69 76 THR A N 1
ATOM 590 C CA . THR A 1 76 ? 3.391 -27.844 -14.742 1 96.69 76 THR A CA 1
ATOM 591 C C . THR A 1 76 ? 1.889 -27.562 -14.805 1 96.69 76 THR A C 1
ATOM 593 O O . THR A 1 76 ? 1.096 -28.312 -14.227 1 96.69 76 THR A O 1
ATOM 596 N N . TYR A 1 77 ? 1.519 -26.5 -15.469 1 95.62 77 TYR A N 1
ATOM 597 C CA . TYR A 1 77 ? 0.114 -26.156 -15.656 1 95.62 77 TYR A CA 1
ATOM 598 C C . TYR A 1 77 ? -0.653 -27.297 -16.297 1 95.62 77 TYR A C 1
ATOM 600 O O . TYR A 1 77 ? -1.715 -27.703 -15.812 1 95.62 77 TYR A O 1
ATOM 608 N N . ALA A 1 78 ? -0.112 -27.875 -17.328 1 94.94 78 ALA A N 1
ATOM 609 C CA . ALA A 1 78 ? -0.74 -28.969 -18.062 1 94.94 78 ALA A CA 1
ATOM 610 C C . ALA A 1 78 ? -0.851 -30.219 -17.188 1 94.94 78 ALA A C 1
ATOM 612 O O . ALA A 1 78 ? -1.87 -30.906 -17.203 1 94.94 78 ALA A O 1
ATOM 613 N N . LEU A 1 79 ? 0.177 -30.484 -16.469 1 95.69 79 LEU A N 1
ATOM 614 C CA . LEU A 1 79 ? 0.176 -31.625 -15.578 1 95.69 79 LEU A CA 1
ATOM 615 C C . LEU A 1 79 ? -0.949 -31.516 -14.555 1 95.69 79 LEU A C 1
ATOM 617 O O . LEU A 1 79 ? -1.645 -32.5 -14.281 1 95.69 79 LEU A O 1
ATOM 621 N N . VAL A 1 80 ? -1.127 -30.375 -13.977 1 94.88 80 VAL A N 1
ATOM 622 C CA . VAL A 1 80 ? -2.152 -30.172 -12.953 1 94.88 80 VAL A CA 1
ATOM 623 C C . VAL A 1 80 ? -3.537 -30.281 -13.586 1 94.88 80 VAL A C 1
ATOM 625 O O . VAL A 1 80 ? -4.457 -30.844 -12.984 1 94.88 80 VAL A O 1
ATOM 628 N N . ILE A 1 81 ? -3.697 -29.734 -14.781 1 93.44 81 ILE A N 1
ATOM 629 C CA . ILE A 1 81 ? -4.973 -29.844 -15.477 1 93.44 81 ILE A CA 1
ATOM 630 C C . ILE A 1 81 ? -5.336 -31.312 -15.672 1 93.44 81 ILE A C 1
ATOM 632 O O . ILE A 1 81 ? -6.461 -31.734 -15.383 1 93.44 81 ILE A O 1
ATOM 636 N N . VAL A 1 82 ? -4.402 -32.125 -16.125 1 93.62 82 VAL A N 1
ATOM 637 C CA . VAL A 1 82 ? -4.637 -33.531 -16.406 1 93.62 82 VAL A CA 1
ATOM 638 C C . VAL A 1 82 ? -4.988 -34.25 -15.117 1 93.62 82 VAL A C 1
ATOM 640 O O . VAL A 1 82 ? -5.984 -35 -15.062 1 93.62 82 VAL A O 1
ATOM 643 N N . VAL A 1 83 ? -4.223 -34.031 -14.078 1 92.75 83 VAL A N 1
ATOM 644 C CA . VAL A 1 83 ? -4.449 -34.719 -12.812 1 92.75 83 VAL A CA 1
ATOM 645 C C . VAL A 1 83 ? -5.793 -34.281 -12.227 1 92.75 83 VAL A C 1
ATOM 647 O O . VAL A 1 83 ? -6.531 -35.125 -11.68 1 92.75 83 VAL A O 1
ATOM 650 N N . SER A 1 84 ? -6.078 -33 -12.312 1 92.56 84 SER A N 1
ATOM 651 C CA . SER A 1 84 ? -7.32 -32.469 -11.766 1 92.56 84 SER A CA 1
ATOM 652 C C . SER A 1 84 ? -8.531 -33.031 -12.484 1 92.56 84 SER A C 1
ATOM 654 O O . SER A 1 84 ? -9.523 -33.375 -11.852 1 92.56 84 SER A O 1
ATOM 656 N N . LEU A 1 85 ? -8.484 -33.156 -13.805 1 91.06 85 LEU A N 1
ATOM 657 C CA . LEU A 1 85 ? -9.625 -33.625 -14.586 1 91.06 85 LEU A CA 1
ATOM 658 C C . LEU A 1 85 ? -9.789 -35.125 -14.453 1 91.06 85 LEU A C 1
ATOM 660 O O . LEU A 1 85 ? -10.891 -35.656 -14.656 1 91.06 85 LEU A O 1
ATOM 664 N N . LEU A 1 86 ? -8.742 -35.781 -14.117 1 89.75 86 LEU A N 1
ATOM 665 C CA . LEU A 1 86 ? -8.852 -37.188 -13.844 1 89.75 86 LEU A CA 1
ATOM 666 C C . LEU A 1 86 ? -9.539 -37.438 -12.508 1 89.75 86 LEU A C 1
ATOM 668 O O . LEU A 1 86 ? -10.297 -38.406 -12.367 1 89.75 86 LEU A O 1
ATOM 672 N N . SER A 1 87 ? -9.312 -36.625 -11.516 1 85.06 87 SER A N 1
ATOM 673 C CA . SER A 1 87 ? -9.898 -36.781 -10.188 1 85.06 87 SER A CA 1
ATOM 674 C C . SER A 1 87 ? -11.305 -36.219 -10.133 1 85.06 87 SER A C 1
ATOM 676 O O . SER A 1 87 ? -12.172 -36.75 -9.438 1 85.06 87 SER A O 1
ATOM 678 N N . THR A 1 88 ? -11.508 -35.031 -10.625 1 82.12 88 THR A N 1
ATOM 679 C CA . THR A 1 88 ? -12.805 -34.375 -10.68 1 82.12 88 THR A CA 1
ATOM 680 C C . THR A 1 88 ? -13.18 -34.031 -12.117 1 82.12 88 THR A C 1
ATOM 682 O O . THR A 1 88 ? -13.008 -32.906 -12.547 1 82.12 88 THR A O 1
ATOM 685 N N . PRO A 1 89 ? -13.852 -35 -12.734 1 77.88 89 PRO A N 1
ATOM 686 C CA . PRO A 1 89 ? -14.156 -34.812 -14.156 1 77.88 89 PRO A CA 1
ATOM 687 C C . PRO A 1 89 ? -15.164 -33.688 -14.391 1 77.88 89 PRO A C 1
ATOM 689 O O . PRO A 1 89 ? -16.031 -33.438 -13.547 1 77.88 89 PRO A O 1
ATOM 692 N N . LYS A 1 90 ? -15.039 -32.906 -15.422 1 73.25 90 LYS A N 1
ATOM 693 C CA . LYS A 1 90 ? -15.969 -31.938 -15.977 1 73.25 90 LYS A CA 1
ATOM 694 C C . LYS A 1 90 ? -15.922 -30.641 -15.195 1 73.25 90 LYS A C 1
ATOM 696 O O . LYS A 1 90 ? -16.828 -29.797 -15.328 1 73.25 90 LYS A O 1
ATOM 701 N N . LYS A 1 91 ? -14.93 -30.5 -14.328 1 88.06 91 LYS A N 1
ATOM 702 C CA . LYS A 1 91 ? -14.812 -29.219 -13.633 1 88.06 91 LYS A CA 1
ATOM 703 C C . LYS A 1 91 ? -13.594 -28.438 -14.117 1 88.06 91 LYS A C 1
ATOM 705 O O . LYS A 1 91 ? -12.648 -28.219 -13.359 1 88.06 91 LYS A O 1
ATOM 710 N N . GLN A 1 92 ? -13.727 -27.938 -15.305 1 89.38 92 GLN A N 1
ATOM 711 C CA . GLN A 1 92 ? -12.633 -27.281 -16 1 89.38 92 GLN A CA 1
ATOM 712 C C . GLN A 1 92 ? -12.188 -26.016 -15.266 1 89.38 92 GLN A C 1
ATOM 714 O O . GLN A 1 92 ? -10.992 -25.734 -15.188 1 89.38 92 GLN A O 1
ATOM 719 N N . ALA A 1 93 ? -13.18 -25.297 -14.703 1 91.12 93 ALA A N 1
ATOM 720 C CA . ALA A 1 93 ? -12.852 -24.062 -13.984 1 91.12 93 ALA A CA 1
ATOM 721 C C . ALA A 1 93 ? -12.031 -24.359 -12.734 1 91.12 93 ALA A C 1
ATOM 723 O O . ALA A 1 93 ? -11.078 -23.641 -12.43 1 91.12 93 ALA A O 1
ATOM 724 N N . VAL A 1 94 ? -12.391 -25.422 -12.117 1 92.81 94 VAL A N 1
ATOM 725 C CA . VAL A 1 94 ? -11.68 -25.828 -10.914 1 92.81 94 VAL A CA 1
ATOM 726 C C . VAL A 1 94 ? -10.266 -26.281 -11.289 1 92.81 94 VAL A C 1
ATOM 728 O O . VAL A 1 94 ? -9.297 -25.938 -10.602 1 92.81 94 VAL A O 1
ATOM 731 N N . ALA A 1 95 ? -10.18 -27.031 -12.359 1 94 95 ALA A N 1
ATOM 732 C CA . ALA A 1 95 ? -8.883 -27.5 -12.844 1 94 95 ALA A CA 1
ATOM 733 C C . ALA A 1 95 ? -7.973 -26.328 -13.195 1 94 95 ALA A C 1
ATOM 735 O O . ALA A 1 95 ? -6.785 -26.344 -12.867 1 94 95 ALA A O 1
ATOM 736 N N . ALA A 1 96 ? -8.492 -25.312 -13.82 1 93.38 96 ALA A N 1
ATOM 737 C CA . ALA A 1 96 ? -7.73 -24.125 -14.203 1 93.38 96 ALA A CA 1
ATOM 738 C C . ALA A 1 96 ? -7.227 -23.375 -12.969 1 93.38 96 ALA A C 1
ATOM 740 O O . ALA A 1 96 ? -6.082 -22.922 -12.938 1 93.38 96 ALA A O 1
ATOM 741 N N . MET A 1 97 ? -8.078 -23.297 -12 1 93.44 97 MET A N 1
ATOM 742 C CA . MET A 1 97 ? -7.699 -22.609 -10.766 1 93.44 97 MET A CA 1
ATOM 743 C C . MET A 1 97 ? -6.605 -23.375 -10.031 1 93.44 97 MET A C 1
ATOM 745 O O . MET A 1 97 ? -5.672 -22.766 -9.5 1 93.44 97 MET A O 1
ATOM 749 N N . ARG A 1 98 ? -6.766 -24.688 -10.016 1 94.12 98 ARG A N 1
ATOM 750 C CA . ARG A 1 98 ? -5.734 -25.531 -9.422 1 94.12 98 ARG A CA 1
ATOM 751 C C . ARG A 1 98 ? -4.398 -25.344 -10.133 1 94.12 98 ARG A C 1
ATOM 753 O O . ARG A 1 98 ? -3.355 -25.219 -9.484 1 94.12 98 ARG A O 1
ATOM 760 N N . ALA A 1 99 ? -4.492 -25.328 -11.422 1 95.12 99 ALA A N 1
ATOM 761 C CA . ALA A 1 99 ? -3.291 -25.188 -12.234 1 95.12 99 ALA A CA 1
ATOM 762 C C . ALA A 1 99 ? -2.629 -23.828 -12 1 95.12 99 ALA A C 1
ATOM 764 O O . ALA A 1 99 ? -1.403 -23.734 -11.922 1 95.12 99 ALA A O 1
ATOM 765 N N . LEU A 1 100 ? -3.412 -22.812 -11.906 1 94.19 100 LEU A N 1
ATOM 766 C CA . LEU A 1 100 ? -2.879 -21.484 -11.648 1 94.19 100 LEU A CA 1
ATOM 767 C C . LEU A 1 100 ? -2.227 -21.422 -10.273 1 94.19 100 LEU A C 1
ATOM 769 O O . LEU A 1 100 ? -1.161 -20.812 -10.109 1 94.19 100 LEU A O 1
ATOM 773 N N . ASN A 1 101 ? -2.834 -22.031 -9.312 1 95.44 101 ASN A N 1
ATOM 774 C CA . ASN A 1 101 ? -2.266 -22.109 -7.969 1 95.44 101 ASN A CA 1
ATOM 775 C C . ASN A 1 101 ? -0.903 -22.797 -7.98 1 95.44 101 ASN A C 1
ATOM 777 O O . ASN A 1 101 ? -0.029 -22.469 -7.176 1 95.44 101 ASN A O 1
ATOM 781 N N . ALA A 1 102 ? -0.733 -23.672 -8.906 1 95.69 102 ALA A N 1
ATOM 782 C CA . ALA A 1 102 ? 0.479 -24.484 -8.93 1 95.69 102 ALA A CA 1
ATOM 783 C C . ALA A 1 102 ? 1.543 -23.859 -9.828 1 95.69 102 ALA A C 1
ATOM 785 O O . ALA A 1 102 ? 2.664 -24.359 -9.922 1 95.69 102 ALA A O 1
ATOM 786 N N . THR A 1 103 ? 1.218 -22.797 -10.469 1 94.75 103 THR A N 1
ATOM 787 C CA . THR A 1 103 ? 2.172 -22.312 -11.461 1 94.75 103 THR A CA 1
ATOM 788 C C . THR A 1 103 ? 2.492 -20.844 -11.227 1 94.75 103 THR A C 1
ATOM 790 O O . THR A 1 103 ? 3.562 -20.359 -11.609 1 94.75 103 THR A O 1
ATOM 793 N N . PHE A 1 104 ? 1.585 -20.062 -10.664 1 92.69 104 PHE A N 1
ATOM 794 C CA . PHE A 1 104 ? 1.767 -18.625 -10.453 1 92.69 104 PHE A CA 1
ATOM 795 C C . PHE A 1 104 ? 2.445 -18.359 -9.117 1 92.69 104 PHE A C 1
ATOM 797 O O . PHE A 1 104 ? 1.779 -18.266 -8.086 1 92.69 104 PHE A O 1
ATOM 804 N N . GLY A 1 105 ? 3.707 -18.141 -9.188 1 93.06 105 GLY A N 1
ATOM 805 C CA . GLY A 1 105 ? 4.48 -17.922 -7.977 1 93.06 105 GLY A CA 1
ATOM 806 C C . GLY A 1 105 ? 4.547 -16.453 -7.578 1 93.06 105 GLY A C 1
ATOM 807 O O . GLY A 1 105 ? 4.301 -15.57 -8.406 1 93.06 105 GLY A O 1
ATOM 808 N N . ASN A 1 106 ? 4.852 -16.219 -6.348 1 90.25 106 ASN A N 1
ATOM 809 C CA . ASN A 1 106 ? 5 -14.875 -5.824 1 90.25 106 ASN A CA 1
ATOM 810 C C . ASN A 1 106 ? 6.367 -14.289 -6.168 1 90.25 106 ASN A C 1
ATOM 812 O O . ASN A 1 106 ? 7.168 -14.008 -5.277 1 90.25 106 ASN A O 1
ATOM 816 N N . THR A 1 107 ? 6.551 -14.047 -7.414 1 90.12 107 THR A N 1
ATOM 817 C CA . THR A 1 107 ? 7.863 -13.664 -7.93 1 90.12 107 THR A CA 1
ATOM 818 C C . THR A 1 107 ? 8.086 -12.164 -7.777 1 90.12 107 THR A C 1
ATOM 820 O O . THR A 1 107 ? 9.227 -11.695 -7.816 1 90.12 107 THR A O 1
ATOM 823 N N . ALA A 1 108 ? 7.066 -11.484 -7.637 1 78.5 108 ALA A N 1
ATOM 824 C CA . ALA A 1 108 ? 7.203 -10.031 -7.508 1 78.5 108 ALA A CA 1
ATOM 825 C C . ALA A 1 108 ? 7.441 -9.633 -6.055 1 78.5 108 ALA A C 1
ATOM 827 O O . ALA A 1 108 ? 8.461 -9.016 -5.734 1 78.5 108 ALA A O 1
ATOM 828 N N . PHE A 1 109 ? 6.703 -10.109 -5.117 1 77.56 109 PHE A N 1
ATOM 829 C CA . PHE A 1 109 ? 6.711 -9.57 -3.764 1 77.56 109 PHE A CA 1
ATOM 830 C C . PHE A 1 109 ? 7.656 -10.367 -2.869 1 77.56 109 PHE A C 1
ATOM 832 O O . PHE A 1 109 ? 8.227 -9.82 -1.922 1 77.56 109 PHE A O 1
ATOM 839 N N . ILE A 1 110 ? 7.754 -11.641 -3.156 1 85.31 110 ILE A N 1
ATOM 840 C CA . ILE A 1 110 ? 8.766 -12.422 -2.455 1 85.31 110 ILE A CA 1
ATOM 841 C C . ILE A 1 110 ? 10.031 -12.508 -3.301 1 85.31 110 ILE A C 1
ATOM 843 O O . ILE A 1 110 ? 11.141 -12.305 -2.791 1 85.31 110 ILE A O 1
ATOM 847 N N . GLY A 1 111 ? 9.898 -12.648 -4.574 1 88.62 111 GLY A N 1
ATOM 848 C CA . GLY A 1 111 ? 11.016 -12.898 -5.465 1 88.62 111 GLY A CA 1
ATOM 849 C C . GLY A 1 111 ? 11.977 -11.727 -5.562 1 88.62 111 GLY A C 1
ATOM 850 O O . GLY A 1 111 ? 13.188 -11.898 -5.438 1 88.62 111 GLY A O 1
ATOM 851 N N . ILE A 1 112 ? 11.414 -10.578 -5.762 1 82.12 112 ILE A N 1
ATOM 852 C CA . ILE A 1 112 ? 12.258 -9.406 -5.98 1 82.12 112 ILE A CA 1
ATOM 853 C C . ILE A 1 112 ? 13.094 -9.133 -4.734 1 82.12 112 ILE A C 1
ATOM 855 O O . ILE A 1 112 ? 14.328 -9.062 -4.809 1 82.12 112 ILE A O 1
ATOM 859 N N . PRO A 1 113 ? 12.523 -9.031 -3.566 1 80.12 113 PRO A N 1
ATOM 860 C CA . PRO A 1 113 ? 13.367 -8.812 -2.389 1 80.12 113 PRO A CA 1
ATOM 861 C C . PRO A 1 113 ? 14.312 -9.977 -2.111 1 80.12 113 PRO A C 1
ATOM 863 O O . PRO A 1 113 ? 15.438 -9.773 -1.647 1 80.12 113 PRO A O 1
ATOM 866 N N . LEU A 1 114 ? 13.891 -11.102 -2.365 1 87.25 114 LEU A N 1
ATOM 867 C CA . LEU A 1 114 ? 14.711 -12.281 -2.125 1 87.25 114 LEU A CA 1
ATOM 868 C C . LEU A 1 114 ? 15.945 -12.273 -3.021 1 87.25 114 LEU A C 1
ATOM 870 O O . LEU A 1 114 ? 17.062 -12.461 -2.543 1 87.25 114 LEU A O 1
ATOM 874 N N . LEU A 1 115 ? 15.758 -12.016 -4.297 1 88.69 115 LEU A N 1
ATOM 875 C CA . LEU A 1 115 ? 16.875 -12 -5.23 1 88.69 115 LEU A CA 1
ATOM 876 C C . LEU A 1 115 ? 17.812 -10.82 -4.949 1 88.69 115 LEU A C 1
ATOM 878 O O . LEU A 1 115 ? 19.016 -10.922 -5.129 1 88.69 115 LEU A O 1
ATOM 882 N N . SER A 1 116 ? 17.219 -9.727 -4.523 1 81.5 116 SER A N 1
ATOM 883 C CA . SER A 1 116 ? 18.047 -8.578 -4.168 1 81.5 116 SER A CA 1
ATOM 884 C C . SER A 1 116 ? 18.938 -8.891 -2.977 1 81.5 116 SER A C 1
ATOM 886 O O . SER A 1 116 ? 20.062 -8.367 -2.883 1 81.5 116 SER A O 1
ATOM 888 N N . LEU A 1 117 ? 18.469 -9.711 -2.098 1 80.75 117 LEU A N 1
ATOM 889 C CA . LEU A 1 117 ? 19.25 -10.102 -0.92 1 80.75 117 LEU A CA 1
ATOM 890 C C . LEU A 1 117 ? 20.297 -11.141 -1.28 1 80.75 117 LEU A C 1
ATOM 892 O O . LEU A 1 117 ? 21.422 -11.078 -0.787 1 80.75 117 LEU A O 1
ATOM 896 N N . LEU A 1 118 ? 19.938 -12 -2.117 1 85.06 118 LEU A N 1
ATOM 897 C CA . LEU A 1 118 ? 20.828 -13.109 -2.461 1 85.06 118 LEU A CA 1
ATOM 898 C C . LEU A 1 118 ? 21.875 -12.68 -3.484 1 85.06 118 LEU A C 1
ATOM 900 O O . LEU A 1 118 ? 22.969 -13.242 -3.531 1 85.06 118 LEU A O 1
ATOM 904 N N . PHE A 1 119 ? 21.438 -11.711 -4.32 1 87.06 119 PHE A N 1
ATOM 905 C CA . PHE A 1 119 ? 22.297 -11.219 -5.391 1 87.06 119 PHE A CA 1
ATOM 906 C C . PHE A 1 119 ? 22.391 -9.695 -5.348 1 87.06 119 PHE A C 1
ATOM 908 O O . PHE A 1 119 ? 21.984 -9.016 -6.285 1 87.06 119 PHE A O 1
ATOM 915 N N . PRO A 1 120 ? 23 -9.219 -4.281 1 78.38 120 PRO A N 1
ATOM 916 C CA . PRO A 1 120 ? 23.062 -7.766 -4.125 1 78.38 120 PRO A CA 1
ATOM 917 C C . PRO A 1 120 ? 23.781 -7.078 -5.285 1 78.38 120 PRO A C 1
ATOM 919 O O . PRO A 1 120 ? 24.859 -7.52 -5.695 1 78.38 120 PRO A O 1
ATOM 922 N N . GLY A 1 121 ? 23.125 -6.043 -5.82 1 72.38 121 GLY A N 1
ATOM 923 C CA . GLY A 1 121 ? 23.75 -5.234 -6.859 1 72.38 121 GLY A CA 1
ATOM 924 C C . GLY A 1 121 ? 23.688 -5.879 -8.227 1 72.38 121 GLY A C 1
ATOM 925 O O . GLY A 1 121 ? 24.156 -5.305 -9.211 1 72.38 121 GLY A O 1
ATOM 926 N N . HIS A 1 122 ? 23.047 -7.059 -8.281 1 79.19 122 HIS A N 1
ATOM 927 C CA . HIS A 1 122 ? 22.984 -7.746 -9.57 1 79.19 122 HIS A CA 1
ATOM 928 C C . HIS A 1 122 ? 21.828 -7.246 -10.414 1 79.19 122 HIS A C 1
ATOM 930 O O . HIS A 1 122 ? 20.656 -7.391 -10.031 1 79.19 122 HIS A O 1
ATOM 936 N N . LYS A 1 123 ? 22.125 -6.707 -11.492 1 74.06 123 LYS A N 1
ATOM 937 C CA . LYS A 1 123 ? 21.141 -6.066 -12.359 1 74.06 123 LYS A CA 1
ATOM 938 C C . LYS A 1 123 ? 20.094 -7.078 -12.844 1 74.06 123 LYS A C 1
ATOM 940 O O . LYS A 1 123 ? 18.922 -6.742 -12.992 1 74.06 123 LYS A O 1
ATOM 945 N N . MET A 1 124 ? 20.531 -8.359 -13.023 1 81.81 124 MET A N 1
ATOM 946 C CA . MET A 1 124 ? 19.656 -9.359 -13.617 1 81.81 124 MET A CA 1
ATOM 947 C C . MET A 1 124 ? 18.656 -9.891 -12.602 1 81.81 124 MET A C 1
ATOM 949 O O . MET A 1 124 ? 17.672 -10.539 -12.961 1 81.81 124 MET A O 1
ATOM 953 N N . ALA A 1 125 ? 18.938 -9.617 -11.352 1 83 125 ALA A N 1
ATOM 954 C CA . ALA A 1 125 ? 18.031 -10.109 -10.32 1 83 125 ALA A CA 1
ATOM 955 C C . ALA A 1 125 ? 16.625 -9.531 -10.492 1 83 125 ALA A C 1
ATOM 957 O O . ALA A 1 125 ? 15.641 -10.273 -10.508 1 83 125 ALA A O 1
ATOM 958 N N . LEU A 1 126 ? 16.578 -8.312 -10.719 1 79.25 126 LEU A N 1
ATOM 959 C CA . LEU A 1 126 ? 15.289 -7.641 -10.898 1 79.25 126 LEU A CA 1
ATOM 960 C C . LEU A 1 126 ? 14.656 -8.023 -12.234 1 79.25 126 LEU A C 1
ATOM 962 O O . LEU A 1 126 ? 13.445 -8.227 -12.312 1 79.25 126 LEU A O 1
ATOM 966 N N . VAL A 1 127 ? 15.492 -8.156 -13.156 1 81.56 127 VAL A N 1
ATOM 967 C CA . VAL A 1 127 ? 15.016 -8.492 -14.5 1 81.56 127 VAL A CA 1
ATOM 968 C C . VAL A 1 127 ? 14.406 -9.891 -14.5 1 81.56 127 VAL A C 1
ATOM 970 O O . VAL A 1 127 ? 13.32 -10.102 -15.031 1 81.56 127 VAL A O 1
ATOM 973 N N . ALA A 1 128 ? 15.109 -10.797 -13.859 1 88.56 128 ALA A N 1
ATOM 974 C CA . ALA A 1 128 ? 14.625 -12.172 -13.781 1 88.56 128 ALA A CA 1
ATOM 975 C C . ALA A 1 128 ? 13.266 -12.234 -13.094 1 88.56 128 ALA A C 1
ATOM 977 O O . ALA A 1 128 ? 12.352 -12.906 -13.578 1 88.56 128 ALA A O 1
ATOM 978 N N . ALA A 1 129 ? 13.156 -11.531 -12.07 1 86.56 129 ALA A N 1
ATOM 979 C CA . ALA A 1 129 ? 11.898 -11.508 -11.328 1 86.56 129 ALA A CA 1
ATOM 980 C C . ALA A 1 129 ? 10.781 -10.875 -12.156 1 86.56 129 ALA A C 1
ATOM 982 O O . ALA A 1 129 ? 9.641 -11.336 -12.125 1 86.56 129 ALA A O 1
ATOM 983 N N . ALA A 1 130 ? 11.117 -9.852 -12.859 1 81.25 130 ALA A N 1
ATOM 984 C CA . ALA A 1 130 ? 10.141 -9.172 -13.711 1 81.25 130 ALA A CA 1
ATOM 985 C C . ALA A 1 130 ? 9.648 -10.086 -14.828 1 81.25 130 ALA A C 1
ATOM 987 O O . ALA A 1 130 ? 8.453 -10.156 -15.102 1 81.25 130 ALA A O 1
ATOM 988 N N . ILE A 1 131 ? 10.555 -10.789 -15.43 1 85.75 131 ILE A N 1
ATOM 989 C CA . ILE A 1 131 ? 10.203 -11.711 -16.5 1 85.75 131 ILE A CA 1
ATOM 990 C C . ILE A 1 131 ? 9.305 -12.82 -15.961 1 85.75 131 ILE A C 1
ATOM 992 O O . ILE A 1 131 ? 8.273 -13.141 -16.547 1 85.75 131 ILE A O 1
ATOM 996 N N . ALA A 1 132 ? 9.742 -13.344 -14.852 1 89.75 132 ALA A N 1
ATOM 997 C CA . ALA A 1 132 ? 8.953 -14.406 -14.234 1 89.75 132 ALA A CA 1
ATOM 998 C C . ALA A 1 132 ? 7.539 -13.938 -13.914 1 89.75 132 ALA A C 1
ATOM 1000 O O . ALA A 1 132 ? 6.574 -14.68 -14.086 1 89.75 132 ALA A O 1
ATOM 1001 N N . SER A 1 133 ? 7.445 -12.742 -13.477 1 85.19 133 SER A N 1
ATOM 1002 C CA . SER A 1 133 ? 6.141 -12.172 -13.164 1 85.19 133 SER A CA 1
ATOM 1003 C C . SER A 1 133 ? 5.297 -12 -14.422 1 85.19 133 SER A C 1
ATOM 1005 O O . SER A 1 133 ? 4.094 -12.266 -14.406 1 85.19 133 SER A O 1
ATOM 1007 N N . LEU A 1 134 ? 5.922 -11.578 -15.406 1 82.69 134 LEU A N 1
ATOM 1008 C CA . LEU A 1 134 ? 5.23 -11.43 -16.688 1 82.69 134 LEU A CA 1
ATOM 1009 C C . LEU A 1 134 ? 4.707 -12.773 -17.188 1 82.69 134 LEU A C 1
ATOM 1011 O O . LEU A 1 134 ? 3.564 -12.867 -17.641 1 82.69 134 LEU A O 1
ATOM 1015 N N . LEU A 1 135 ? 5.52 -13.75 -17.125 1 87.12 135 LEU A N 1
ATOM 1016 C CA . LEU A 1 135 ? 5.121 -15.086 -17.562 1 87.12 135 LEU A CA 1
ATOM 1017 C C . LEU A 1 135 ? 3.99 -15.633 -16.703 1 87.12 135 LEU A C 1
ATOM 1019 O O . LEU A 1 135 ? 3.113 -16.344 -17.203 1 87.12 135 LEU A O 1
ATOM 1023 N N . SER A 1 136 ? 4.059 -15.25 -15.469 1 88.19 136 SER A N 1
ATOM 1024 C CA . SER A 1 136 ? 2.977 -15.641 -14.57 1 88.19 136 SER A CA 1
ATOM 1025 C C . SER A 1 136 ? 1.654 -15.008 -14.984 1 88.19 136 SER A C 1
ATOM 1027 O O . SER A 1 136 ? 0.597 -15.633 -14.875 1 88.19 136 SER A O 1
ATOM 1029 N N . VAL A 1 137 ? 1.709 -13.828 -15.461 1 83.06 137 VAL A N 1
ATOM 1030 C CA . VAL A 1 137 ? 0.511 -13.133 -15.922 1 83.06 137 VAL A CA 1
ATOM 1031 C C . VAL A 1 137 ? -0.052 -13.828 -17.156 1 83.06 137 VAL A C 1
ATOM 1033 O O . VAL A 1 137 ? -1.27 -13.883 -17.344 1 83.06 137 VAL A O 1
ATOM 1036 N N . ILE A 1 138 ? 0.807 -14.328 -17.969 1 84.12 138 ILE A N 1
ATOM 1037 C CA . ILE A 1 138 ? 0.367 -15.086 -19.141 1 84.12 138 ILE A CA 1
ATOM 1038 C C . ILE A 1 138 ? -0.389 -16.328 -18.703 1 84.12 138 ILE A C 1
ATOM 1040 O O . ILE A 1 138 ? -1.439 -16.656 -19.266 1 84.12 138 ILE A O 1
ATOM 1044 N N . MET A 1 139 ? 0.146 -16.969 -17.703 1 87.56 139 MET A N 1
ATOM 1045 C CA . MET A 1 139 ? -0.562 -18.125 -17.141 1 87.56 139 MET A CA 1
ATOM 1046 C C . MET A 1 139 ? -1.912 -17.703 -16.578 1 87.56 139 MET A C 1
ATOM 1048 O O . MET A 1 139 ? -2.891 -18.453 -16.672 1 87.56 139 MET A O 1
ATOM 1052 N N . PHE A 1 140 ? -1.872 -16.578 -15.969 1 85.56 140 PHE A N 1
ATOM 1053 C CA . PHE A 1 140 ? -3.102 -15.992 -15.438 1 85.56 140 PHE A CA 1
ATOM 1054 C C . PHE A 1 140 ? -4.133 -15.805 -16.547 1 85.56 140 PHE A C 1
ATOM 1056 O O . PHE A 1 140 ? -5.309 -16.141 -16.359 1 85.56 140 PHE A O 1
ATOM 1063 N N . ALA A 1 141 ? -3.682 -15.336 -17.672 1 83.81 141 ALA A N 1
ATOM 1064 C CA . ALA A 1 141 ? -4.551 -15.148 -18.828 1 83.81 141 ALA A CA 1
ATOM 1065 C C . ALA A 1 141 ? -5.105 -16.484 -19.328 1 83.81 141 ALA A C 1
ATOM 1067 O O . ALA A 1 141 ? -6.285 -16.578 -19.672 1 83.81 141 ALA A O 1
ATOM 1068 N N . PHE A 1 142 ? -4.297 -17.484 -19.312 1 84.19 142 PHE A N 1
ATOM 1069 C CA . PHE A 1 142 ? -4.742 -18.812 -19.719 1 84.19 142 PHE A CA 1
ATOM 1070 C C . PHE A 1 142 ? -5.824 -19.328 -18.781 1 84.19 142 PHE A C 1
ATOM 1072 O O . PHE A 1 142 ? -6.832 -19.891 -19.219 1 84.19 142 PHE A O 1
ATOM 1079 N N . ALA A 1 143 ? -5.574 -19.172 -17.562 1 88.06 143 ALA A N 1
ATOM 1080 C CA . ALA A 1 143 ? -6.555 -19.609 -16.562 1 88.06 143 ALA A CA 1
ATOM 1081 C C . ALA A 1 143 ? -7.871 -18.859 -16.719 1 88.06 143 ALA A C 1
ATOM 1083 O O . ALA A 1 143 ? -8.945 -19.453 -16.656 1 88.06 143 ALA A O 1
ATOM 1084 N N . LEU A 1 144 ? -7.73 -17.594 -16.922 1 85.5 144 LEU A N 1
ATOM 1085 C CA . LEU A 1 144 ? -8.906 -16.75 -17.094 1 85.5 144 LEU A CA 1
ATOM 1086 C C . LEU A 1 144 ? -9.742 -17.203 -18.281 1 85.5 144 LEU A C 1
ATOM 1088 O O . LEU A 1 144 ? -10.961 -17.344 -18.172 1 85.5 144 LEU A O 1
ATOM 1092 N N . VAL A 1 145 ? -9.086 -17.438 -19.375 1 84.12 145 VAL A N 1
ATOM 1093 C CA . VAL A 1 145 ? -9.758 -17.875 -20.578 1 84.12 145 VAL A CA 1
ATOM 1094 C C . VAL A 1 145 ? -10.406 -19.234 -20.344 1 84.12 145 VAL A C 1
ATOM 1096 O O . VAL A 1 145 ? -11.555 -19.453 -20.734 1 84.12 145 VAL A O 1
ATOM 1099 N N . SER A 1 146 ? -9.727 -20.094 -19.688 1 85.19 146 SER A N 1
ATOM 1100 C CA . SER A 1 146 ? -10.25 -21.422 -19.391 1 85.19 146 SER A CA 1
ATOM 1101 C C . SER A 1 146 ? -11.492 -21.344 -18.516 1 85.19 146 SER A C 1
ATOM 1103 O O . SER A 1 146 ? -12.469 -22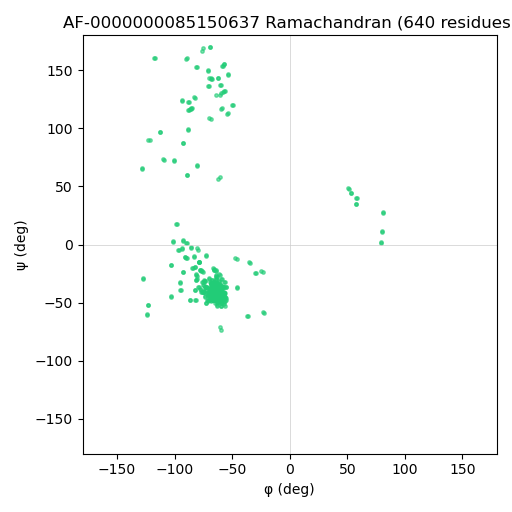.078 -18.75 1 85.19 146 SER A O 1
ATOM 1105 N N . ILE A 1 147 ? -11.477 -20.531 -17.609 1 86.06 147 ILE A N 1
ATOM 1106 C CA . ILE A 1 147 ? -12.594 -20.359 -16.672 1 86.06 147 ILE A CA 1
ATOM 1107 C C . ILE A 1 147 ? -13.789 -19.781 -17.422 1 86.06 147 ILE A C 1
ATOM 1109 O O . ILE A 1 147 ? -14.922 -20.25 -17.25 1 86.06 147 ILE A O 1
ATOM 1113 N N . GLU A 1 148 ? -13.5 -18.781 -18.234 1 83.31 148 GLU A N 1
ATOM 1114 C CA . GLU A 1 148 ? -14.57 -18.125 -18.984 1 83.31 148 GLU A CA 1
ATOM 1115 C C . GLU A 1 148 ? -15.203 -19.094 -19.984 1 83.31 148 GLU A C 1
ATOM 1117 O O . GLU A 1 148 ? -16.422 -19.078 -20.172 1 83.31 148 GLU A O 1
ATOM 1122 N N . LEU A 1 149 ? -14.398 -19.906 -20.609 1 81.06 149 LEU A N 1
ATOM 1123 C CA . LEU A 1 149 ? -14.898 -20.891 -21.562 1 81.06 149 LEU A CA 1
ATOM 1124 C C . LEU A 1 149 ? -15.703 -21.969 -20.859 1 81.06 149 LEU A C 1
ATOM 1126 O O . LEU A 1 149 ? -16.703 -22.469 -21.391 1 81.06 149 LEU A O 1
ATOM 1130 N N . ALA A 1 150 ? -15.305 -22.281 -19.688 1 81.44 150 ALA A N 1
ATOM 1131 C CA . ALA A 1 150 ? -15.992 -23.312 -18.922 1 81.44 150 ALA A CA 1
ATOM 1132 C C . ALA A 1 150 ? -17.344 -22.812 -18.422 1 81.44 150 ALA A C 1
ATOM 1134 O O . ALA A 1 150 ? -18.281 -23.609 -18.234 1 81.44 150 ALA A O 1
ATOM 1135 N N . SER A 1 151 ? -17.406 -21.609 -18.078 1 76.19 151 SER A N 1
ATOM 1136 C CA . SER A 1 151 ? -18.641 -21.031 -17.547 1 76.19 151 SER A CA 1
ATOM 1137 C C . SER A 1 151 ? -19.672 -20.828 -18.656 1 76.19 151 SER A C 1
ATOM 1139 O O . SER A 1 151 ? -20.875 -20.703 -18.375 1 76.19 151 SER A O 1
ATOM 1141 N N . ARG A 1 152 ? -19.188 -20.578 -19.812 1 70.38 152 ARG A N 1
ATOM 1142 C CA . ARG A 1 152 ? -20.125 -20.312 -20.906 1 70.38 152 ARG A CA 1
ATOM 1143 C C . ARG A 1 152 ? -20.641 -21.609 -21.5 1 70.38 152 ARG A C 1
ATOM 1145 O O . ARG A 1 152 ? -19.922 -22.609 -21.562 1 70.38 152 ARG A O 1
ATOM 1152 N N . ASP A 1 153 ? -22 -21.766 -21.578 1 57.84 153 ASP A N 1
ATOM 1153 C CA . ASP A 1 153 ? -22.703 -22.906 -22.156 1 57.84 153 ASP A CA 1
ATOM 1154 C C . ASP A 1 153 ? -22.172 -23.234 -23.547 1 57.84 153 ASP A C 1
ATOM 1156 O O . ASP A 1 153 ? -21.75 -22.344 -24.281 1 57.84 153 ASP A O 1
ATOM 1160 N N . LYS A 1 154 ? -21.625 -24.5 -23.797 1 55.03 154 LYS A N 1
ATOM 1161 C CA . LYS A 1 154 ? -21.141 -25.109 -25.031 1 55.03 154 LYS A CA 1
ATOM 1162 C C . LYS A 1 154 ? -21.875 -24.547 -26.25 1 55.03 154 LYS A C 1
ATOM 1164 O O . LYS A 1 154 ? -21.469 -24.781 -27.391 1 55.03 154 LYS A O 1
ATOM 1169 N N . GLN A 1 155 ? -23.016 -24.078 -26 1 51.59 155 GLN A N 1
ATOM 1170 C CA . GLN A 1 155 ? -23.812 -23.828 -27.188 1 51.59 155 GLN A CA 1
ATOM 1171 C C . GLN A 1 155 ? -23.422 -22.5 -27.844 1 51.59 155 GLN A C 1
ATOM 1173 O O . GLN A 1 155 ? -23.906 -22.156 -28.922 1 51.59 155 GLN A O 1
ATOM 1178 N N . SER A 1 156 ? -22.938 -21.609 -27.062 1 52.31 156 SER A N 1
ATOM 1179 C CA . SER A 1 156 ? -22.797 -20.297 -27.688 1 52.31 156 SER A CA 1
ATOM 1180 C C . SER A 1 156 ? -21.719 -20.312 -28.766 1 52.31 156 SER A C 1
ATOM 1182 O O . SER A 1 156 ? -20.641 -20.875 -28.562 1 52.31 156 SER A O 1
ATOM 1184 N N . THR A 1 157 ? -22.078 -20.25 -29.953 1 52.97 157 THR A N 1
ATOM 1185 C CA . THR A 1 157 ? -21.391 -20.156 -31.234 1 52.97 157 THR A CA 1
ATOM 1186 C C . THR A 1 157 ? -20.312 -19.094 -31.203 1 52.97 157 THR A C 1
ATOM 1188 O O . THR A 1 157 ? -19.688 -18.781 -32.219 1 52.97 157 THR A O 1
ATOM 1191 N N . ASP A 1 158 ? -20.297 -18.312 -30.219 1 60.31 158 ASP A N 1
ATOM 1192 C CA . ASP A 1 158 ? -19.25 -17.297 -30.375 1 60.31 158 ASP A CA 1
ATOM 1193 C C . ASP A 1 158 ? -17.859 -17.938 -30.375 1 60.31 158 ASP A C 1
ATOM 1195 O O . ASP A 1 158 ? -17.609 -18.906 -29.656 1 60.31 158 ASP A O 1
ATOM 1199 N N . HIS A 1 159 ? -17.047 -17.641 -31.344 1 70.5 159 HIS A N 1
ATOM 1200 C CA . HIS A 1 159 ? -15.719 -18.172 -31.641 1 70.5 159 HIS A CA 1
ATOM 1201 C C . HIS A 1 159 ? -14.797 -18.062 -30.422 1 70.5 159 HIS A C 1
ATOM 1203 O O . HIS A 1 159 ? -14.805 -17.031 -29.734 1 70.5 159 HIS A O 1
ATOM 1209 N N . ALA A 1 160 ? -14.43 -19.219 -29.875 1 72.38 160 ALA A N 1
ATOM 1210 C CA . ALA A 1 160 ? -13.438 -19.359 -28.812 1 72.38 160 ALA A CA 1
ATOM 1211 C C . ALA A 1 160 ? -12.461 -18.188 -28.828 1 72.38 160 ALA A C 1
ATOM 1213 O O . ALA A 1 160 ? -12.07 -17.688 -27.766 1 72.38 160 ALA A O 1
ATOM 1214 N N . ILE A 1 161 ? -12.383 -17.641 -29.891 1 78 161 ILE A N 1
ATOM 1215 C CA . ILE A 1 161 ? -11.406 -16.578 -30.062 1 78 161 ILE A CA 1
ATOM 1216 C C . ILE A 1 161 ? -11.969 -15.266 -29.516 1 78 161 ILE A C 1
ATOM 1218 O O . ILE A 1 161 ? -11.25 -14.484 -28.875 1 78 161 ILE A O 1
ATOM 1222 N N . VAL A 1 162 ? -13.172 -15.094 -29.75 1 80 162 VAL A N 1
ATOM 1223 C CA . VAL A 1 162 ? -13.805 -13.859 -29.297 1 80 162 VAL A CA 1
ATOM 1224 C C . VAL A 1 162 ? -13.922 -13.867 -27.766 1 80 162 VAL A C 1
ATOM 1226 O O . VAL A 1 162 ? -13.695 -12.844 -27.109 1 80 162 VAL A O 1
ATOM 1229 N N . ILE A 1 163 ? -14.188 -14.984 -27.328 1 76.38 163 ILE A N 1
ATOM 1230 C CA . ILE A 1 163 ? -14.32 -15.133 -25.891 1 76.38 163 ILE A CA 1
ATOM 1231 C C . ILE A 1 163 ? -12.969 -14.867 -25.219 1 76.38 163 ILE A C 1
ATOM 1233 O O . ILE A 1 163 ? -12.891 -14.156 -24.219 1 76.38 163 ILE A O 1
ATOM 1237 N N . MET A 1 164 ? -12.047 -15.43 -25.812 1 78 164 MET A N 1
ATOM 1238 C CA . MET A 1 164 ? -10.695 -15.25 -25.297 1 78 164 MET A CA 1
ATOM 1239 C C . MET A 1 164 ? -10.289 -13.781 -25.328 1 78 164 MET A C 1
ATOM 1241 O O . MET A 1 164 ? -9.797 -13.25 -24.344 1 78 164 MET A O 1
ATOM 1245 N N . ALA A 1 165 ? -10.539 -13.164 -26.406 1 81.31 165 ALA A N 1
ATOM 1246 C CA . ALA A 1 165 ? -10.164 -11.766 -26.578 1 81.31 165 ALA A CA 1
ATOM 1247 C C . ALA A 1 165 ? -10.914 -10.875 -25.578 1 81.31 165 ALA A C 1
ATOM 1249 O O . ALA A 1 165 ? -10.32 -9.977 -24.984 1 81.31 165 ALA A O 1
ATOM 1250 N N . ASN A 1 166 ? -12.094 -11.188 -25.438 1 80.5 166 ASN A N 1
ATOM 1251 C CA . ASN A 1 166 ? -12.914 -10.406 -24.516 1 80.5 166 ASN A CA 1
ATOM 1252 C C . ASN A 1 166 ? -12.477 -10.609 -23.062 1 80.5 166 ASN A C 1
ATOM 1254 O O . ASN A 1 166 ? -12.453 -9.664 -22.281 1 80.5 166 ASN A O 1
ATOM 1258 N N . ALA A 1 167 ? -12.156 -11.805 -22.781 1 76.56 167 ALA A N 1
ATOM 1259 C CA . ALA A 1 167 ? -11.711 -12.109 -21.438 1 76.56 167 ALA A CA 1
ATOM 1260 C C . ALA A 1 167 ? -10.414 -11.383 -21.109 1 76.56 167 ALA A C 1
ATOM 1262 O O . ALA A 1 167 ? -10.25 -10.859 -20 1 76.56 167 ALA A O 1
ATOM 1263 N N . LEU A 1 168 ? -9.633 -11.383 -22.047 1 81.44 168 LEU A N 1
ATOM 1264 C CA . LEU A 1 168 ? -8.32 -10.781 -21.859 1 81.44 168 LEU A CA 1
ATOM 1265 C C . LEU A 1 168 ? -8.43 -9.258 -21.828 1 81.44 168 LEU A C 1
ATOM 1267 O O . LEU A 1 168 ? -7.828 -8.602 -20.969 1 81.44 168 LEU A O 1
ATOM 1271 N N . TYR A 1 169 ? -9.203 -8.719 -22.656 1 84.69 169 TYR A N 1
ATOM 1272 C CA . TYR A 1 169 ? -9.344 -7.27 -22.766 1 84.69 169 TYR A CA 1
ATOM 1273 C C . TYR A 1 169 ? -10.062 -6.695 -21.562 1 84.69 169 TYR A C 1
ATOM 1275 O O . TYR A 1 169 ? -9.805 -5.562 -21.141 1 84.69 169 TYR A O 1
ATOM 1283 N N . LYS A 1 170 ? -10.891 -7.453 -21 1 85 170 LYS A N 1
ATOM 1284 C CA . LYS A 1 170 ? -11.703 -6.961 -19.891 1 85 170 LYS A CA 1
ATOM 1285 C C . LYS A 1 170 ? -11 -7.18 -18.547 1 85 170 LYS A C 1
ATOM 1287 O O . LYS A 1 170 ? -11.438 -6.656 -17.516 1 85 170 LYS A O 1
ATOM 1292 N N . ASN A 1 171 ? -10.023 -7.91 -18.594 1 84.94 171 ASN A N 1
ATOM 1293 C CA . ASN A 1 171 ? -9.297 -8.164 -17.359 1 84.94 171 ASN A CA 1
ATOM 1294 C C . ASN A 1 171 ? -8.25 -7.078 -17.094 1 84.94 171 ASN A C 1
ATOM 1296 O O . ASN A 1 171 ? -7.285 -6.945 -17.844 1 84.94 171 ASN A O 1
ATOM 1300 N N . PRO A 1 172 ? -8.391 -6.355 -16.031 1 88.38 172 PRO A N 1
ATOM 1301 C CA . PRO A 1 172 ? -7.508 -5.211 -15.797 1 88.38 172 PRO A CA 1
ATOM 1302 C C . PRO A 1 172 ? -6.051 -5.621 -15.602 1 88.38 172 PRO A C 1
ATOM 1304 O O . PRO A 1 172 ? -5.141 -4.852 -15.922 1 88.38 172 PRO A O 1
ATOM 1307 N N . ILE A 1 173 ? -5.863 -6.75 -15.094 1 83.94 173 ILE A N 1
ATOM 1308 C CA . ILE A 1 173 ? -4.508 -7.227 -14.859 1 83.94 173 ILE A CA 1
ATOM 1309 C C . ILE A 1 173 ? -3.799 -7.449 -16.188 1 83.94 173 ILE A C 1
ATOM 1311 O O . ILE A 1 173 ? -2.67 -6.988 -16.391 1 83.94 173 ILE A O 1
ATOM 1315 N N . VAL A 1 174 ? -4.457 -8.102 -17.078 1 85.12 174 VAL A N 1
ATOM 1316 C CA . VAL A 1 174 ? -3.91 -8.375 -18.391 1 85.12 174 VAL A CA 1
ATOM 1317 C C . VAL A 1 174 ? -3.705 -7.059 -19.156 1 85.12 174 VAL A C 1
ATOM 1319 O O . VAL A 1 174 ? -2.654 -6.84 -19.75 1 85.12 174 VAL A O 1
ATOM 1322 N N . VAL A 1 175 ? -4.609 -6.172 -19.062 1 89.94 175 VAL A N 1
ATOM 1323 C CA . VAL A 1 175 ? -4.531 -4.887 -19.75 1 89.94 175 VAL A CA 1
ATOM 1324 C C . VAL A 1 175 ? -3.346 -4.086 -19.219 1 89.94 175 VAL A C 1
ATOM 1326 O O . VAL A 1 175 ? -2.582 -3.504 -19.984 1 89.94 175 VAL A O 1
ATOM 1329 N N . GLY A 1 176 ? -3.188 -4.035 -17.891 1 90.06 176 GLY A N 1
ATOM 1330 C CA . GLY A 1 176 ? -2.045 -3.357 -17.312 1 90.06 176 GLY A CA 1
ATOM 1331 C C . GLY A 1 176 ? -0.714 -3.896 -17.797 1 90.06 176 GLY A C 1
ATOM 1332 O O . GLY A 1 176 ? 0.204 -3.129 -18.078 1 90.06 176 GLY A O 1
ATOM 1333 N N . SER A 1 177 ? -0.612 -5.176 -17.906 1 85.19 177 SER A N 1
ATOM 1334 C CA . SER A 1 177 ? 0.615 -5.82 -18.359 1 85.19 177 SER A CA 1
ATOM 1335 C C . SER A 1 177 ? 0.9 -5.484 -19.828 1 85.19 177 SER A C 1
ATOM 1337 O O . SER A 1 177 ? 2.043 -5.199 -20.188 1 85.19 177 SER A O 1
ATOM 1339 N N . VAL A 1 178 ? -0.088 -5.5 -20.656 1 87.81 178 VAL A N 1
ATOM 1340 C CA . VAL A 1 178 ? 0.064 -5.223 -22.078 1 87.81 178 VAL A CA 1
ATOM 1341 C C . VAL A 1 178 ? 0.513 -3.779 -22.281 1 87.81 178 VAL A C 1
ATOM 1343 O O . VAL A 1 178 ? 1.395 -3.504 -23.094 1 87.81 178 VAL A O 1
ATOM 1346 N N . ILE A 1 179 ? -0.072 -2.895 -21.531 1 93.38 179 ILE A N 1
ATOM 1347 C CA . ILE A 1 179 ? 0.326 -1.493 -21.609 1 93.38 179 ILE A CA 1
ATOM 1348 C C . ILE A 1 179 ? 1.783 -1.344 -21.172 1 93.38 179 ILE A C 1
ATOM 1350 O O . ILE A 1 179 ? 2.562 -0.646 -21.828 1 93.38 179 ILE A O 1
ATOM 1354 N N . GLY A 1 180 ? 2.152 -1.961 -20.094 1 90.81 180 GLY A N 1
ATOM 1355 C CA . GLY A 1 180 ? 3.527 -1.912 -19.625 1 90.81 180 GLY A CA 1
ATOM 1356 C C . GLY A 1 180 ? 4.523 -2.43 -20.641 1 90.81 180 GLY A C 1
ATOM 1357 O O . GLY A 1 180 ? 5.543 -1.785 -20.906 1 90.81 180 GLY A O 1
ATOM 1358 N N . ILE A 1 181 ? 4.219 -3.562 -21.25 1 85.12 181 ILE A N 1
ATOM 1359 C CA . ILE A 1 181 ? 5.07 -4.152 -22.281 1 85.12 181 ILE A CA 1
ATOM 1360 C C . ILE A 1 181 ? 5.152 -3.211 -23.484 1 85.12 181 ILE A C 1
ATOM 1362 O O . ILE A 1 181 ? 6.227 -3.021 -24.062 1 85.12 181 ILE A O 1
ATOM 1366 N N . GLY A 1 182 ? 4.012 -2.721 -23.844 1 91.88 182 GLY A N 1
ATOM 1367 C CA . GLY A 1 182 ? 3.986 -1.78 -24.953 1 91.88 182 GLY A CA 1
ATOM 1368 C C . GLY A 1 182 ? 4.863 -0.563 -24.719 1 91.88 182 GLY A C 1
ATOM 1369 O O . GLY A 1 182 ? 5.594 -0.142 -25.625 1 91.88 182 GLY A O 1
ATOM 1370 N N . LEU A 1 183 ? 4.789 -0.025 -23.562 1 93.44 183 LEU 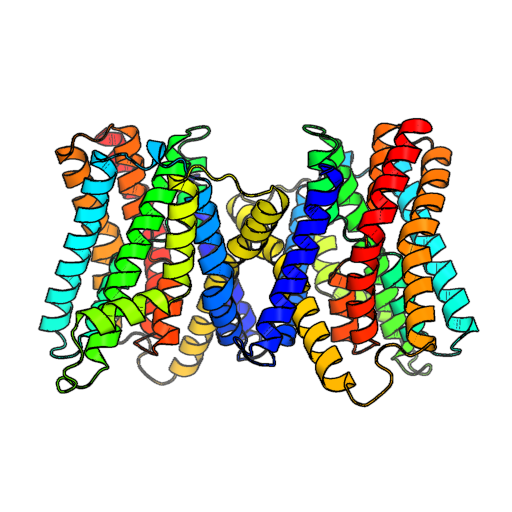A N 1
ATOM 1371 C CA . LEU A 1 183 ? 5.617 1.129 -23.234 1 93.44 183 LEU A CA 1
ATOM 1372 C C . LEU A 1 183 ? 7.098 0.769 -23.281 1 93.44 183 LEU A C 1
ATOM 1374 O O . LEU A 1 183 ? 7.914 1.555 -23.766 1 93.44 183 LEU A O 1
ATOM 1378 N N . SER A 1 184 ? 7.395 -0.357 -22.781 1 88.69 184 SER A N 1
ATOM 1379 C CA . SER A 1 184 ? 8.773 -0.824 -22.812 1 88.69 184 SER A CA 1
ATOM 1380 C C . SER A 1 184 ? 9.25 -1.049 -24.25 1 88.69 184 SER A C 1
ATOM 1382 O O . SER A 1 184 ? 10.344 -0.606 -24.625 1 88.69 184 SER A O 1
ATOM 1384 N N . ALA A 1 185 ? 8.445 -1.704 -25.062 1 88.06 185 ALA A N 1
ATOM 1385 C CA . ALA A 1 185 ? 8.781 -2.035 -26.438 1 88.06 185 ALA A CA 1
ATOM 1386 C C . ALA A 1 185 ? 8.961 -0.773 -27.281 1 88.06 185 ALA A C 1
ATOM 1388 O O . ALA A 1 185 ? 9.805 -0.734 -28.172 1 88.06 185 ALA A O 1
ATOM 1389 N N . LEU A 1 186 ? 8.18 0.216 -26.953 1 94.06 186 LEU A N 1
ATOM 1390 C CA . LEU A 1 186 ? 8.234 1.464 -27.703 1 94.06 186 LEU A CA 1
ATOM 1391 C C . LEU A 1 186 ? 9.258 2.42 -27.109 1 94.06 186 LEU A C 1
ATOM 1393 O O . LEU A 1 186 ? 9.414 3.545 -27.578 1 94.06 186 LEU A O 1
ATOM 1397 N N . HIS A 1 187 ? 9.93 1.998 -26.078 1 92.25 187 HIS A N 1
ATOM 1398 C CA . HIS A 1 187 ? 10.953 2.775 -25.391 1 92.25 187 HIS A CA 1
ATOM 1399 C C . HIS A 1 187 ? 10.398 4.105 -24.891 1 92.25 187 HIS A C 1
ATOM 1401 O O . HIS A 1 187 ? 11.062 5.141 -25.016 1 92.25 187 HIS A O 1
ATOM 1407 N N . ILE A 1 188 ? 9.219 4.027 -24.531 1 92.5 188 ILE A N 1
ATOM 1408 C CA . ILE A 1 188 ? 8.602 5.223 -23.969 1 92.5 188 ILE A CA 1
ATOM 1409 C C . ILE A 1 188 ? 8.859 5.281 -22.469 1 92.5 188 ILE A C 1
ATOM 1411 O O . ILE A 1 188 ? 8.508 4.352 -21.734 1 92.5 188 ILE A O 1
ATOM 1415 N N . THR A 1 189 ? 9.477 6.383 -22.031 1 90.62 189 THR A N 1
ATOM 1416 C CA . THR A 1 189 ? 9.711 6.586 -20.609 1 90.62 189 THR A CA 1
ATOM 1417 C C . THR A 1 189 ? 8.578 7.395 -19.984 1 90.62 189 THR A C 1
ATOM 1419 O O . THR A 1 189 ? 8.242 8.477 -20.469 1 90.62 189 THR A O 1
ATOM 1422 N N . LEU A 1 190 ? 8.016 6.836 -19 1 92.38 190 LEU A N 1
ATOM 1423 C CA . LEU A 1 190 ? 6.945 7.535 -18.297 1 92.38 190 LEU A CA 1
ATOM 1424 C C . LEU A 1 190 ? 7.496 8.727 -17.516 1 92.38 190 LEU A C 1
ATOM 1426 O O . LEU A 1 190 ? 8.609 8.672 -16.984 1 92.38 190 LEU A O 1
ATOM 1430 N N . PRO A 1 191 ? 6.656 9.844 -17.5 1 92.19 191 PRO A N 1
ATOM 1431 C CA . PRO A 1 191 ? 7.055 10.922 -16.594 1 92.19 191 PRO A CA 1
ATOM 1432 C C . PRO A 1 191 ? 7.262 10.445 -15.156 1 92.19 191 PRO A C 1
ATOM 1434 O O . PRO A 1 191 ? 6.535 9.57 -14.68 1 92.19 191 PRO A O 1
ATOM 1437 N N . ASP A 1 192 ? 8.195 11.039 -14.461 1 90.12 192 ASP A N 1
ATOM 1438 C CA . ASP A 1 192 ? 8.57 10.641 -13.109 1 90.12 192 ASP A CA 1
ATOM 1439 C C . ASP A 1 192 ? 7.363 10.633 -12.188 1 90.12 192 ASP A C 1
ATOM 1441 O O . ASP A 1 192 ? 7.234 9.75 -11.328 1 90.12 192 ASP A O 1
ATOM 1445 N N . SER A 1 193 ? 6.531 11.562 -12.422 1 91.5 193 SER A N 1
ATOM 1446 C CA . SER A 1 193 ? 5.359 11.672 -11.562 1 91.5 193 SER A CA 1
ATOM 1447 C C . SER A 1 193 ? 4.43 10.477 -11.742 1 91.5 193 SER A C 1
ATOM 1449 O O . SER A 1 193 ? 3.898 9.938 -10.758 1 91.5 193 SER A O 1
ATOM 1451 N N . LEU A 1 194 ? 4.273 10.055 -12.953 1 93.69 194 LEU A N 1
ATOM 1452 C CA . LEU A 1 194 ? 3.42 8.906 -13.234 1 93.69 194 LEU A CA 1
ATOM 1453 C C . LEU A 1 194 ? 4.059 7.617 -12.734 1 93.69 194 LEU A C 1
ATOM 1455 O O . LEU A 1 194 ? 3.369 6.73 -12.234 1 93.69 194 LEU A O 1
ATOM 1459 N N . GLY A 1 195 ? 5.328 7.531 -12.969 1 92.94 195 GLY A N 1
ATOM 1460 C CA . GLY A 1 195 ? 6.047 6.387 -12.43 1 92.94 195 GLY A CA 1
ATOM 1461 C C . GLY A 1 195 ? 5.934 6.262 -10.922 1 92.94 195 GLY A C 1
ATOM 1462 O O . GLY A 1 195 ? 5.66 5.176 -10.406 1 92.94 195 GLY A O 1
ATOM 1463 N N . LEU A 1 196 ? 6.086 7.367 -10.297 1 89.75 196 LEU A N 1
ATOM 1464 C CA . LEU A 1 196 ? 5.988 7.395 -8.844 1 89.75 196 LEU A CA 1
ATOM 1465 C C . LEU A 1 196 ? 4.586 7.004 -8.383 1 89.75 196 LEU A C 1
ATOM 1467 O O . LEU A 1 196 ? 4.434 6.227 -7.441 1 89.75 196 LEU A O 1
ATOM 1471 N N . MET A 1 197 ? 3.662 7.527 -9.023 1 92.81 197 MET A N 1
ATOM 1472 C CA . MET A 1 197 ? 2.271 7.223 -8.695 1 92.81 197 MET A CA 1
ATOM 1473 C C . MET A 1 197 ? 1.981 5.738 -8.891 1 92.81 197 MET A C 1
ATOM 1475 O O . MET A 1 197 ? 1.374 5.102 -8.023 1 92.81 197 MET A O 1
ATOM 1479 N N . LEU A 1 198 ? 2.387 5.172 -9.992 1 94.25 198 LEU A N 1
ATOM 1480 C CA . LEU A 1 198 ? 2.15 3.766 -10.289 1 94.25 198 LEU A CA 1
ATOM 1481 C C . LEU A 1 198 ? 2.871 2.867 -9.289 1 94.25 198 LEU A C 1
ATOM 1483 O O . LEU A 1 198 ? 2.322 1.854 -8.852 1 94.25 198 LEU A O 1
ATOM 1487 N N . HIS A 1 199 ? 4.027 3.238 -8.875 1 90.38 199 HIS A N 1
ATOM 1488 C CA . HIS A 1 199 ? 4.754 2.486 -7.859 1 90.38 199 HIS A CA 1
ATOM 1489 C C . HIS A 1 199 ? 4.035 2.541 -6.516 1 90.38 199 HIS A C 1
ATOM 1491 O O . HIS A 1 199 ? 3.867 1.516 -5.852 1 90.38 199 HIS A O 1
ATOM 1497 N N . GLN A 1 200 ? 3.656 3.736 -6.152 1 89.88 200 GLN A N 1
ATOM 1498 C CA . GLN A 1 200 ? 3.01 3.908 -4.855 1 89.88 200 GLN A CA 1
ATOM 1499 C C . GLN A 1 200 ? 1.713 3.107 -4.777 1 89.88 200 GLN A C 1
ATOM 1501 O O . GLN A 1 200 ? 1.483 2.381 -3.807 1 89.88 200 GLN A O 1
ATOM 1506 N N . VAL A 1 201 ? 0.922 3.199 -5.77 1 93.69 201 VAL A N 1
ATOM 1507 C CA . VAL A 1 201 ? -0.342 2.471 -5.805 1 93.69 201 VAL A CA 1
ATOM 1508 C C . VAL A 1 201 ? -0.075 0.978 -5.98 1 93.69 201 VAL A C 1
ATOM 1510 O O . VAL A 1 201 ? -0.671 0.149 -5.289 1 93.69 201 VAL A O 1
ATOM 1513 N N . GLY A 1 202 ? 0.762 0.644 -6.922 1 92.56 202 GLY A N 1
ATOM 1514 C CA . GLY A 1 202 ? 1.072 -0.746 -7.215 1 92.56 202 GLY A CA 1
ATOM 1515 C C . GLY A 1 202 ? 1.632 -1.497 -6.023 1 92.56 202 GLY A C 1
ATOM 1516 O O . GLY A 1 202 ? 1.299 -2.664 -5.805 1 92.56 202 GLY A O 1
ATOM 1517 N N . ASN A 1 203 ? 2.42 -0.861 -5.215 1 89.75 203 ASN A N 1
ATOM 1518 C CA . ASN A 1 203 ? 3.082 -1.5 -4.086 1 89.75 203 ASN A CA 1
ATOM 1519 C C . ASN A 1 203 ? 2.098 -1.815 -2.963 1 89.75 203 ASN A C 1
ATOM 1521 O O . ASN A 1 203 ? 2.426 -2.551 -2.029 1 89.75 203 ASN A O 1
ATOM 1525 N N . THR A 1 204 ? 0.941 -1.319 -3.1 1 92.62 204 THR A N 1
ATOM 1526 C CA . THR A 1 204 ? -0.073 -1.672 -2.113 1 92.62 204 THR A CA 1
ATOM 1527 C C . THR A 1 204 ? -0.652 -3.055 -2.4 1 92.62 204 THR A C 1
ATOM 1529 O O . THR A 1 204 ? -1.317 -3.645 -1.548 1 92.62 204 THR A O 1
ATOM 1532 N N . SER A 1 205 ? -0.441 -3.598 -3.582 1 90.88 205 SER A N 1
ATOM 1533 C CA . SER A 1 205 ? -1.101 -4.812 -4.051 1 90.88 205 SER A CA 1
ATOM 1534 C C . SER A 1 205 ? -0.803 -5.992 -3.129 1 90.88 205 SER A C 1
ATOM 1536 O O . SER A 1 205 ? -1.706 -6.52 -2.479 1 90.88 205 SER A O 1
ATOM 1538 N N . SER A 1 206 ? 0.405 -6.266 -2.854 1 87.56 206 SER A N 1
ATOM 1539 C CA . SER A 1 206 ? 0.781 -7.473 -2.125 1 87.56 206 SER A CA 1
ATOM 1540 C C . SER A 1 206 ? 0.404 -7.371 -0.651 1 87.56 206 SER A C 1
ATOM 1542 O O . SER A 1 206 ? -0.281 -8.242 -0.118 1 87.56 206 SER A O 1
ATOM 1544 N N . PRO A 1 207 ? 0.762 -6.293 0.055 1 91.69 207 PRO A N 1
ATOM 1545 C CA . PRO A 1 207 ? 0.406 -6.238 1.475 1 91.69 207 PRO A CA 1
ATOM 1546 C C . PRO A 1 207 ? -1.104 -6.27 1.706 1 91.69 207 PRO A C 1
ATOM 1548 O O . PRO A 1 207 ? -1.575 -6.938 2.631 1 91.69 207 PRO A O 1
ATOM 1551 N N . CYS A 1 208 ? -1.833 -5.57 0.857 1 93.62 208 CYS A N 1
ATOM 1552 C CA . CYS A 1 208 ? -3.283 -5.574 1.009 1 93.62 208 CYS A CA 1
ATOM 1553 C C . CYS A 1 208 ? -3.859 -6.953 0.717 1 93.62 208 CYS A C 1
ATOM 1555 O O . CYS A 1 208 ? -4.742 -7.426 1.432 1 93.62 208 CYS A O 1
ATOM 1557 N N . ALA A 1 209 ? -3.377 -7.625 -0.364 1 89.81 209 ALA A N 1
ATOM 1558 C CA . ALA A 1 209 ? -3.863 -8.953 -0.728 1 89.81 209 ALA A CA 1
ATOM 1559 C C . ALA A 1 209 ? -3.533 -9.977 0.357 1 89.81 209 ALA A C 1
ATOM 1561 O O . ALA A 1 209 ? -4.379 -10.789 0.731 1 89.81 209 ALA A O 1
ATOM 1562 N N . LEU A 1 210 ? -2.303 -9.945 0.86 1 90.56 210 LEU A N 1
ATOM 1563 C CA . LEU A 1 210 ? -1.865 -10.883 1.887 1 90.56 210 LEU A CA 1
ATOM 1564 C C . LEU A 1 210 ? -2.633 -10.664 3.186 1 90.56 210 LEU A C 1
ATOM 1566 O O . LEU A 1 210 ? -3.012 -11.625 3.857 1 90.56 210 LEU A O 1
ATOM 1570 N N . PHE A 1 211 ? -2.814 -9.375 3.547 1 94.19 211 PHE A N 1
ATOM 1571 C CA . PHE A 1 211 ? -3.629 -9.039 4.707 1 94.19 211 PHE A CA 1
ATOM 1572 C C . PHE A 1 211 ? -5.039 -9.602 4.562 1 94.19 211 PHE A C 1
ATOM 1574 O O . PHE A 1 211 ? -5.574 -10.203 5.496 1 94.19 211 PHE A O 1
ATOM 1581 N N . ALA A 1 212 ? -5.633 -9.461 3.379 1 92.5 212 ALA A N 1
ATOM 1582 C CA . ALA A 1 212 ? -6.977 -9.969 3.1 1 92.5 212 ALA A CA 1
ATOM 1583 C C . ALA A 1 212 ? -7.012 -11.492 3.174 1 92.5 212 ALA A C 1
ATOM 1585 O O . ALA A 1 212 ? -7.977 -12.078 3.676 1 92.5 212 ALA A O 1
ATOM 1586 N N . ILE A 1 213 ? -6.02 -12.125 2.617 1 89.88 213 ILE A N 1
ATOM 1587 C CA . ILE A 1 213 ? -5.918 -13.578 2.68 1 89.88 213 ILE A CA 1
ATOM 1588 C C . ILE A 1 213 ? -5.93 -14.031 4.137 1 89.88 213 ILE A C 1
ATOM 1590 O O . ILE A 1 213 ? -6.633 -14.984 4.492 1 89.88 213 ILE A O 1
ATOM 1594 N N . GLY A 1 214 ? -5.145 -13.344 5.004 1 92.5 214 GLY A N 1
ATOM 1595 C CA . GLY A 1 214 ? -5.168 -13.648 6.426 1 92.5 214 GLY A CA 1
ATOM 1596 C C . GLY A 1 214 ? -6.551 -13.531 7.039 1 92.5 214 GLY A C 1
ATOM 1597 O O . GLY A 1 214 ? -6.953 -14.383 7.836 1 92.5 214 GLY A O 1
ATOM 1598 N N . MET A 1 215 ? -7.227 -12.539 6.668 1 92.38 215 MET A N 1
ATOM 1599 C CA . MET A 1 215 ? -8.578 -12.336 7.18 1 92.38 215 MET A CA 1
ATOM 1600 C C . MET A 1 215 ? -9.508 -13.469 6.746 1 92.38 215 MET A C 1
ATOM 1602 O O . MET A 1 215 ? -10.273 -13.992 7.559 1 92.38 215 MET A O 1
ATOM 1606 N N . VAL A 1 216 ? -9.477 -13.812 5.512 1 88.75 216 VAL A N 1
ATOM 1607 C CA . VAL A 1 216 ? -10.336 -14.852 4.957 1 88.75 216 VAL A CA 1
ATOM 1608 C C . VAL A 1 216 ? -10.047 -16.188 5.645 1 88.75 216 VAL A C 1
ATOM 1610 O O . VAL A 1 216 ? -10.969 -16.953 5.926 1 88.75 216 VAL A O 1
ATOM 1613 N N . LEU A 1 217 ? -8.812 -16.453 5.875 1 88 217 LEU A N 1
ATOM 1614 C CA . LEU A 1 217 ? -8.414 -17.703 6.531 1 88 217 LEU A CA 1
ATOM 1615 C C . LEU A 1 217 ? -8.961 -17.75 7.953 1 88 217 LEU A C 1
ATOM 1617 O O . LEU A 1 217 ? -9.406 -18.812 8.414 1 88 217 LEU A O 1
ATOM 1621 N N . ALA A 1 218 ? -8.891 -16.656 8.609 1 90.25 218 ALA A N 1
ATOM 1622 C CA . ALA A 1 218 ? -9.438 -16.594 9.961 1 90.25 218 ALA A CA 1
ATOM 1623 C C . ALA A 1 218 ? -10.953 -16.828 9.945 1 90.25 218 ALA A C 1
ATOM 1625 O O . ALA A 1 218 ? -11.492 -17.5 10.828 1 90.25 218 ALA A O 1
ATOM 1626 N N . LYS A 1 219 ? -11.602 -16.25 8.945 1 87.19 219 LYS A N 1
ATOM 1627 C CA . LYS A 1 219 ? -13.031 -16.453 8.797 1 87.19 219 LYS A CA 1
ATOM 1628 C C . LYS A 1 219 ? -13.352 -17.938 8.547 1 87.19 219 LYS A C 1
ATOM 1630 O O . LYS A 1 219 ? -14.305 -18.469 9.109 1 87.19 219 LYS A O 1
ATOM 1635 N N . ALA A 1 220 ? -12.617 -18.516 7.723 1 80.75 220 ALA A N 1
ATOM 1636 C CA . ALA A 1 220 ? -12.82 -19.922 7.367 1 80.75 220 ALA A CA 1
ATOM 1637 C C . ALA A 1 220 ? -12.625 -20.828 8.586 1 80.75 220 ALA A C 1
ATOM 1639 O O . ALA A 1 220 ? -13.328 -21.828 8.742 1 80.75 220 ALA A O 1
ATOM 1640 N N . LEU A 1 221 ? -11.641 -20.5 9.398 1 79.88 221 LEU A N 1
ATOM 1641 C CA . LEU A 1 221 ? -11.352 -21.281 10.594 1 79.88 221 LEU A CA 1
ATOM 1642 C C . LEU A 1 221 ? -12.484 -21.172 11.609 1 79.88 221 LEU A C 1
ATOM 1644 O O . LEU A 1 221 ? -12.758 -22.109 12.352 1 79.88 221 LEU A O 1
ATOM 1648 N N . ARG A 1 222 ? -13.055 -19.984 11.688 1 75.81 222 ARG A N 1
ATOM 1649 C CA . ARG A 1 222 ? -14.164 -19.781 12.617 1 75.81 222 ARG A CA 1
ATOM 1650 C C . ARG A 1 222 ? -15.398 -20.562 12.18 1 75.81 222 ARG A C 1
ATOM 1652 O O . ARG A 1 222 ? -16.141 -21.062 13.016 1 75.81 222 ARG A O 1
ATOM 1659 N N . HIS A 1 223 ? -15.695 -20.469 10.984 1 64.38 223 HIS A N 1
ATOM 1660 C CA . HIS A 1 223 ? -16.859 -21.172 10.484 1 64.38 223 HIS A CA 1
ATOM 1661 C C . HIS A 1 223 ? -16.656 -22.688 10.523 1 64.38 223 HIS A C 1
ATOM 1663 O O . HIS A 1 223 ? -17.609 -23.453 10.617 1 64.38 223 HIS A O 1
ATOM 1669 N N . GLN A 1 224 ? -15.547 -23.078 10.344 1 57.22 224 GLN A N 1
ATOM 1670 C CA . GLN A 1 224 ? -15.273 -24.516 10.289 1 57.22 224 GLN A CA 1
ATOM 1671 C C . GLN A 1 224 ? -15.195 -25.109 11.695 1 57.22 224 GLN A C 1
ATOM 1673 O O . GLN A 1 224 ? -14.891 -26.281 11.859 1 57.22 224 GLN A O 1
ATOM 1678 N N . SER A 1 225 ? -15.258 -24.422 12.82 1 48.53 225 SER A N 1
ATOM 1679 C CA . SER A 1 225 ? -15.32 -25.172 14.07 1 48.53 225 SER A CA 1
ATOM 1680 C C . SER A 1 225 ? -16.141 -26.453 13.914 1 48.53 225 SER A C 1
ATOM 1682 O O . SER A 1 225 ? -15.906 -27.438 14.617 1 48.53 225 SER A O 1
ATOM 1684 N N . ASP A 1 226 ? -17.438 -26.438 13.586 1 44.06 226 ASP A N 1
ATOM 1685 C CA . ASP A 1 226 ? -18.156 -27.719 13.625 1 44.06 226 ASP A CA 1
ATOM 1686 C C . ASP A 1 226 ? -17.547 -28.719 12.656 1 44.06 226 ASP A C 1
ATOM 1688 O O . ASP A 1 226 ? -17.531 -29.922 12.93 1 44.06 226 ASP A O 1
ATOM 1692 N N . THR A 1 227 ? -17.703 -28.531 11.281 1 44.53 227 THR A N 1
ATOM 1693 C CA . THR A 1 227 ? -17.375 -29.547 10.297 1 44.53 227 THR A CA 1
ATOM 1694 C C . THR A 1 227 ? -15.859 -29.656 10.094 1 44.53 227 THR A C 1
ATOM 1696 O O . THR A 1 227 ? -15.125 -28.703 10.383 1 44.53 227 THR A O 1
ATOM 1699 N N . LYS A 1 228 ? -15.203 -30.734 9.414 1 49.25 228 LYS A N 1
ATOM 1700 C CA . LYS A 1 228 ? -13.891 -31.297 9.086 1 49.25 228 LYS A CA 1
ATOM 1701 C C . LYS A 1 228 ? -13.062 -30.297 8.273 1 49.25 228 LYS A C 1
ATOM 1703 O O . LYS A 1 228 ? -13.188 -30.234 7.047 1 49.25 228 LYS A O 1
ATOM 1708 N N . MET A 1 229 ? -12.688 -28.875 8.727 1 53.5 229 MET A N 1
ATOM 1709 C CA . MET A 1 229 ? -11.82 -27.875 8.086 1 53.5 229 MET A CA 1
ATOM 1710 C C . MET A 1 229 ? -10.844 -28.547 7.125 1 53.5 229 MET A C 1
ATOM 1712 O O . MET A 1 229 ? -10.539 -28 6.066 1 53.5 229 MET A O 1
ATOM 1716 N N . PHE A 1 230 ? -10.016 -29.469 7.613 1 60.88 230 PHE A N 1
ATOM 1717 C CA . PHE A 1 230 ? -9.062 -30.25 6.824 1 60.88 230 PHE A CA 1
ATOM 1718 C C . PHE A 1 230 ? -9.602 -31.641 6.531 1 60.88 230 PHE A C 1
ATOM 1720 O O . PHE A 1 230 ? -9.398 -32.562 7.316 1 60.88 230 PHE A O 1
ATOM 1727 N N . SER A 1 231 ? -10.531 -31.562 5.672 1 70.75 231 SER A N 1
ATOM 1728 C CA . SER A 1 231 ? -10.898 -32.906 5.184 1 70.75 231 SER A CA 1
ATOM 1729 C C . SER A 1 231 ? -9.719 -33.562 4.48 1 70.75 231 SER A C 1
ATOM 1731 O O . SER A 1 231 ? -8.82 -32.875 3.988 1 70.75 231 SER A O 1
ATOM 1733 N N . ILE A 1 232 ? -9.641 -34.781 4.684 1 77.44 232 ILE A N 1
ATOM 1734 C CA . ILE A 1 232 ? -8.578 -35.594 4.066 1 77.44 232 ILE A CA 1
ATOM 1735 C C . ILE A 1 232 ? -8.453 -35.219 2.59 1 77.44 232 ILE A C 1
ATOM 1737 O O . ILE A 1 232 ? -7.344 -35.094 2.064 1 77.44 232 ILE A O 1
ATOM 1741 N N . GLY A 1 233 ? -9.586 -34.938 1.991 1 80.81 233 GLY A N 1
ATOM 1742 C CA . GLY A 1 233 ? -9.594 -34.562 0.588 1 80.81 233 GLY A CA 1
ATOM 1743 C C . GLY A 1 233 ? -8.969 -33.219 0.337 1 80.81 233 GLY A C 1
ATOM 1744 O O . GLY A 1 233 ? -8.211 -33.031 -0.62 1 80.81 233 GLY A O 1
ATOM 1745 N N . LEU A 1 234 ? -9.219 -32.312 1.207 1 85.31 234 LEU A N 1
ATOM 1746 C CA . LEU A 1 234 ? -8.672 -30.969 1.078 1 85.31 234 LEU A CA 1
ATOM 1747 C C . LEU A 1 234 ? -7.164 -30.984 1.304 1 85.31 234 LEU A C 1
ATOM 1749 O O . LEU A 1 234 ? -6.418 -30.344 0.552 1 85.31 234 LEU A O 1
ATOM 1753 N N . ILE A 1 235 ? -6.754 -31.734 2.266 1 88.25 235 ILE A N 1
ATOM 1754 C CA . ILE A 1 235 ? -5.332 -31.828 2.582 1 88.25 235 ILE A CA 1
ATOM 1755 C C . ILE A 1 235 ? -4.582 -32.438 1.403 1 88.25 235 ILE A C 1
ATOM 1757 O O . ILE A 1 235 ? -3.498 -31.969 1.04 1 88.25 235 ILE A O 1
ATOM 1761 N N . ALA A 1 236 ? -5.156 -33.438 0.859 1 89.31 236 ALA A N 1
ATOM 1762 C CA . ALA A 1 236 ? -4.547 -34.094 -0.301 1 89.31 236 ALA A CA 1
ATOM 1763 C C . ALA A 1 236 ? -4.445 -33.125 -1.476 1 89.31 236 ALA A C 1
ATOM 1765 O O . ALA A 1 236 ? -3.432 -33.094 -2.178 1 89.31 236 ALA A O 1
ATOM 1766 N N . GLU A 1 237 ? -5.453 -32.375 -1.677 1 90.69 237 GLU A N 1
ATOM 1767 C CA . GLU A 1 237 ? -5.473 -31.391 -2.754 1 90.69 237 GLU A CA 1
ATOM 1768 C C . GLU A 1 237 ? -4.414 -30.312 -2.541 1 90.69 237 GLU A C 1
ATOM 1770 O O . GLU A 1 237 ? -3.674 -29.969 -3.465 1 90.69 237 GLU A O 1
ATOM 1775 N N . LEU A 1 238 ? -4.332 -29.844 -1.335 1 93.06 238 LEU A N 1
ATOM 1776 C CA . LEU A 1 238 ? -3.369 -28.797 -1.01 1 93.06 238 LEU A CA 1
ATOM 1777 C C . LEU A 1 238 ? -1.94 -29.312 -1.135 1 93.06 238 LEU A C 1
ATOM 1779 O O . LEU A 1 238 ? -1.06 -28.609 -1.63 1 93.06 238 LEU A O 1
ATOM 1783 N N . ASN A 1 239 ? -1.773 -30.531 -0.715 1 93.31 239 ASN A N 1
ATOM 1784 C CA . ASN A 1 239 ? -0.451 -31.141 -0.822 1 93.31 239 ASN A CA 1
ATOM 1785 C C . ASN A 1 239 ? -0.032 -31.312 -2.279 1 93.31 239 ASN A C 1
ATOM 1787 O O . ASN A 1 239 ? 1.124 -31.078 -2.629 1 93.31 239 ASN A O 1
ATOM 1791 N N . LEU A 1 240 ? -0.949 -31.734 -3.049 1 92.56 240 LEU A N 1
ATOM 1792 C CA . LEU A 1 240 ? -0.641 -31.938 -4.461 1 92.56 240 LEU A CA 1
ATOM 1793 C C . LEU A 1 240 ? -0.286 -30.625 -5.145 1 92.56 240 LEU A C 1
ATOM 1795 O O . LEU A 1 240 ? 0.7 -30.547 -5.879 1 92.56 240 LEU A O 1
ATOM 1799 N N . ILE A 1 241 ? -1.062 -29.625 -4.922 1 93.56 241 ILE A N 1
ATOM 1800 C CA . ILE A 1 241 ? -0.845 -28.312 -5.523 1 93.56 241 ILE A CA 1
ATOM 1801 C C . ILE A 1 241 ? 0.521 -27.781 -5.105 1 93.56 241 ILE A C 1
ATOM 1803 O O . ILE A 1 241 ? 1.304 -27.328 -5.949 1 93.56 241 ILE A O 1
ATOM 1807 N N . ASN A 1 242 ? 0.836 -27.875 -3.83 1 95.94 242 ASN A N 1
ATOM 1808 C CA . ASN A 1 242 ? 2.078 -27.312 -3.318 1 95.94 242 ASN A CA 1
ATOM 1809 C C . ASN A 1 242 ? 3.283 -28.172 -3.695 1 95.94 242 ASN A C 1
ATOM 1811 O O . ASN A 1 242 ? 4.387 -27.656 -3.871 1 95.94 242 ASN A O 1
ATOM 1815 N N . LEU A 1 243 ? 3.055 -29.484 -3.789 1 95.5 243 LEU A N 1
ATOM 1816 C CA . LEU A 1 243 ? 4.121 -30.344 -4.289 1 95.5 243 LEU A CA 1
ATOM 1817 C C . LEU A 1 243 ? 4.516 -29.953 -5.711 1 95.5 243 LEU A C 1
ATOM 1819 O O . LEU A 1 243 ? 5.703 -29.859 -6.031 1 95.5 243 LEU A O 1
ATOM 1823 N N . LEU A 1 244 ? 3.541 -29.75 -6.543 1 95.88 244 LEU A N 1
ATOM 1824 C CA . LEU A 1 244 ? 3.775 -29.359 -7.93 1 95.88 244 LEU A CA 1
ATOM 1825 C C . LEU A 1 244 ? 4.379 -27.969 -8.008 1 95.88 244 LEU A C 1
ATOM 1827 O O . LEU A 1 244 ? 5.301 -27.734 -8.789 1 95.88 244 LEU A O 1
ATOM 1831 N N . LYS A 1 245 ? 3.986 -27.062 -7.184 1 96.06 245 LYS A N 1
ATOM 1832 C CA . LYS A 1 245 ? 4.418 -25.672 -7.188 1 96.06 245 LYS A CA 1
ATOM 1833 C C . LYS A 1 245 ? 5.828 -25.516 -6.625 1 96.06 245 LYS A C 1
ATOM 1835 O O . LYS A 1 245 ? 6.648 -24.781 -7.168 1 96.06 245 LYS A O 1
ATOM 1840 N N . LEU A 1 246 ? 6.105 -26.266 -5.551 1 97.12 246 LEU A N 1
ATOM 1841 C CA . LEU A 1 246 ? 7.285 -25.938 -4.758 1 97.12 246 LEU A CA 1
ATOM 1842 C C . LEU A 1 246 ? 8.422 -26.906 -5.051 1 97.12 246 LEU A C 1
ATOM 1844 O O . LEU A 1 246 ? 9.578 -26.641 -4.727 1 97.12 246 LEU A O 1
ATOM 1848 N N . ILE A 1 247 ? 8.102 -28.047 -5.645 1 95.81 247 ILE A N 1
ATOM 1849 C CA . ILE A 1 247 ? 9.148 -29.047 -5.867 1 95.81 247 ILE A CA 1
ATOM 1850 C C . ILE A 1 247 ? 9.227 -29.391 -7.352 1 95.81 247 ILE A C 1
ATOM 1852 O O . ILE A 1 247 ? 10.289 -29.25 -7.969 1 95.81 247 ILE A O 1
ATOM 1856 N N . ILE A 1 248 ? 8.148 -29.734 -7.953 1 96.56 248 ILE A N 1
ATOM 1857 C CA . ILE A 1 248 ? 8.148 -30.25 -9.32 1 96.56 248 ILE A CA 1
ATOM 1858 C C . ILE A 1 248 ? 8.461 -29.109 -10.297 1 96.56 248 ILE A C 1
ATOM 1860 O O . ILE A 1 248 ? 9.297 -29.266 -11.188 1 96.56 248 ILE A O 1
ATOM 1864 N N . GLN A 1 249 ? 7.797 -27.984 -10.156 1 96.88 249 GLN A N 1
ATOM 1865 C CA . GLN A 1 249 ? 8.023 -26.875 -11.086 1 96.88 249 GLN A CA 1
ATOM 1866 C C . GLN A 1 249 ? 9.477 -26.422 -11.039 1 96.88 249 GLN A C 1
ATOM 1868 O O . GLN A 1 249 ? 10.102 -26.219 -12.078 1 96.88 249 GLN A O 1
ATOM 1873 N N . PRO A 1 250 ? 10.07 -26.188 -9.828 1 97.25 250 PRO A N 1
ATOM 1874 C CA . PRO A 1 250 ? 11.484 -25.797 -9.797 1 97.25 250 PRO A CA 1
ATOM 1875 C C . PRO A 1 250 ? 12.398 -26.844 -10.398 1 97.25 250 PRO A C 1
ATOM 1877 O O . PRO A 1 250 ? 13.422 -26.516 -11.008 1 97.25 250 PRO A O 1
ATOM 1880 N N . LEU A 1 251 ? 12.094 -28.094 -10.242 1 96.88 251 LEU A N 1
ATOM 1881 C CA . LEU A 1 251 ? 12.891 -29.156 -10.844 1 96.88 251 LEU A CA 1
ATOM 1882 C C . LEU A 1 251 ? 12.812 -29.109 -12.367 1 96.88 251 LEU A C 1
ATOM 1884 O O . LEU A 1 251 ? 13.828 -29.25 -13.047 1 96.88 251 LEU A O 1
ATOM 1888 N N . ILE A 1 252 ? 11.609 -28.953 -12.883 1 97.88 252 ILE A N 1
ATOM 1889 C CA . ILE A 1 252 ? 11.43 -28.828 -14.328 1 97.88 252 ILE A CA 1
ATOM 1890 C C . ILE A 1 252 ? 12.148 -27.578 -14.836 1 97.88 252 ILE A C 1
ATOM 1892 O O . ILE A 1 252 ? 12.797 -27.609 -15.883 1 97.88 252 ILE A O 1
ATOM 1896 N N . ALA A 1 253 ? 12.008 -26.5 -14.094 1 97.56 253 ALA A N 1
ATOM 1897 C CA . ALA A 1 253 ? 12.672 -25.25 -14.461 1 97.56 253 ALA A CA 1
ATOM 1898 C C . ALA A 1 253 ? 14.188 -25.438 -14.516 1 97.56 253 ALA A C 1
ATOM 1900 O O . ALA A 1 253 ? 14.844 -24.938 -15.438 1 97.56 253 ALA A O 1
ATOM 1901 N N . PHE A 1 254 ? 14.688 -26.109 -13.508 1 97.38 254 PHE A N 1
ATOM 1902 C CA . PHE A 1 254 ? 16.125 -26.375 -13.484 1 97.38 254 PHE A CA 1
ATOM 1903 C C . PHE A 1 254 ? 16.562 -27.109 -14.742 1 97.38 254 PHE A C 1
ATOM 1905 O O . PHE A 1 254 ? 17.516 -26.703 -15.414 1 97.38 254 PHE A O 1
ATOM 1912 N N . GLY A 1 255 ? 15.938 -28.188 -15.078 1 97.25 255 GLY A N 1
ATOM 1913 C CA . GLY A 1 255 ? 16.281 -28.969 -16.25 1 97.25 255 GLY A CA 1
ATOM 1914 C C . GLY A 1 255 ? 16.172 -28.203 -17.547 1 97.25 255 GLY A C 1
ATOM 1915 O O . GLY A 1 255 ? 17.062 -28.266 -18.391 1 97.25 255 GLY A O 1
ATOM 1916 N N . LEU A 1 256 ? 15.109 -27.438 -17.688 1 97.75 256 LEU A N 1
ATOM 1917 C CA . LEU A 1 256 ? 14.852 -26.734 -18.938 1 97.75 256 LEU A CA 1
ATOM 1918 C C . LEU A 1 256 ? 15.781 -25.531 -19.094 1 97.75 256 LEU A C 1
ATOM 1920 O O . LEU A 1 256 ? 16.25 -25.234 -20.188 1 97.75 256 LEU A O 1
ATOM 1924 N N . LEU A 1 257 ? 15.992 -24.844 -17.984 1 96.88 257 LEU A N 1
ATOM 1925 C CA . LEU A 1 257 ? 16.922 -23.719 -18.047 1 96.88 257 LEU A CA 1
ATOM 1926 C C . LEU A 1 257 ? 18.328 -24.188 -18.406 1 96.88 257 LEU A C 1
ATOM 1928 O O . LEU A 1 257 ? 19.047 -23.531 -19.156 1 96.88 257 LEU A O 1
ATOM 1932 N N . LYS A 1 258 ? 18.688 -25.328 -17.844 1 95.81 258 LYS A N 1
ATOM 1933 C CA . LYS A 1 258 ? 19.969 -25.938 -18.188 1 95.81 258 LYS A CA 1
ATOM 1934 C C . LYS A 1 258 ? 19.984 -26.359 -19.656 1 95.81 258 LYS A C 1
ATOM 1936 O O . LYS A 1 258 ? 20.969 -26.094 -20.359 1 95.81 258 LYS A O 1
ATOM 1941 N N . LEU A 1 259 ? 18.969 -26.969 -20.094 1 96.38 259 LEU A N 1
ATOM 1942 C CA . LEU A 1 259 ? 18.859 -27.453 -21.469 1 96.38 259 LEU A CA 1
ATOM 1943 C C . LEU A 1 259 ? 18.953 -26.297 -22.453 1 96.38 259 LEU A C 1
ATOM 1945 O O . LEU A 1 259 ? 19.5 -26.438 -23.547 1 96.38 259 LEU A O 1
ATOM 1949 N N . PHE A 1 260 ? 18.422 -25.156 -22.094 1 96.44 260 PHE A N 1
ATOM 1950 C CA . PHE A 1 260 ? 18.391 -24 -22.984 1 96.44 260 PHE A CA 1
ATOM 1951 C C . PHE A 1 260 ? 19.672 -23.203 -22.875 1 96.44 260 PHE A C 1
ATOM 1953 O O . PHE A 1 260 ? 19.797 -22.141 -23.484 1 96.44 260 PHE A O 1
ATOM 1960 N N . GLY A 1 261 ? 20.578 -23.609 -22.016 1 94.06 261 GLY A N 1
ATOM 1961 C CA . GLY A 1 261 ? 21.906 -23.016 -21.938 1 94.06 261 GLY A CA 1
ATOM 1962 C C . GLY A 1 261 ? 21.938 -21.719 -21.141 1 94.06 261 GLY A C 1
ATOM 1963 O O . GLY A 1 261 ? 22.75 -20.828 -21.422 1 94.06 261 GLY A O 1
ATOM 1964 N N . VAL A 1 262 ? 21.062 -21.547 -20.219 1 94.25 262 VAL A N 1
ATOM 1965 C CA . VAL A 1 262 ? 21.016 -20.344 -19.406 1 94.25 262 VAL A CA 1
ATOM 1966 C C . VAL A 1 262 ? 22.219 -20.297 -18.453 1 94.25 262 VAL A C 1
ATOM 1968 O O . VAL A 1 262 ? 22.594 -21.328 -17.891 1 94.25 262 VAL A O 1
ATOM 1971 N N . GLU A 1 263 ? 22.812 -19.094 -18.359 1 92.38 263 GLU A N 1
ATOM 1972 C CA . GLU A 1 263 ? 23.969 -18.906 -17.5 1 92.38 263 GLU A CA 1
ATOM 1973 C C . GLU A 1 263 ? 23.641 -19.281 -16.062 1 92.38 263 GLU A C 1
ATOM 1975 O O . GLU A 1 263 ? 22.516 -19.125 -15.609 1 92.38 263 GLU A O 1
ATOM 1980 N N . LYS A 1 264 ? 24.641 -19.656 -15.336 1 92.06 264 LYS A N 1
ATOM 1981 C CA . LYS A 1 264 ? 24.531 -20.266 -14.008 1 92.06 264 LYS A CA 1
ATOM 1982 C C . LYS A 1 264 ? 23.766 -19.344 -13.062 1 92.06 264 LYS A C 1
ATOM 1984 O O . LYS A 1 264 ? 22.844 -19.797 -12.367 1 92.06 264 LYS A O 1
ATOM 1989 N N . GLU A 1 265 ? 24.141 -18.109 -13.016 1 91.12 265 GLU A N 1
ATOM 1990 C CA . GLU A 1 265 ? 23.5 -17.188 -12.07 1 91.12 265 GLU A CA 1
ATOM 1991 C C . GLU A 1 265 ? 22.016 -17 -12.406 1 91.12 265 GLU A C 1
ATOM 1993 O O . GLU A 1 265 ? 21.172 -17.047 -11.516 1 91.12 265 GLU A O 1
ATOM 1998 N N . LEU A 1 266 ? 21.812 -16.812 -13.68 1 92.12 266 LEU A N 1
ATOM 1999 C CA . LEU A 1 266 ? 20.438 -16.641 -14.125 1 92.12 266 LEU A CA 1
ATOM 2000 C C . LEU A 1 266 ? 19.625 -17.906 -13.922 1 92.12 266 LEU A C 1
ATOM 2002 O O . LEU A 1 266 ? 18.438 -17.844 -13.578 1 92.12 266 LEU A O 1
ATOM 2006 N N . LEU A 1 267 ? 20.25 -19.016 -14.133 1 94.88 267 LEU A N 1
ATOM 2007 C CA . LEU A 1 267 ? 19.641 -20.312 -13.875 1 94.88 267 LEU A CA 1
ATOM 2008 C C . LEU A 1 267 ? 19.234 -20.438 -12.406 1 94.88 267 LEU A C 1
ATOM 2010 O O . LEU A 1 267 ? 18.125 -20.844 -12.094 1 94.88 267 LEU A O 1
ATOM 2014 N N . THR A 1 268 ? 20.125 -20.031 -11.555 1 94.56 268 THR A N 1
ATOM 2015 C CA . THR A 1 268 ? 19.875 -20.078 -10.117 1 94.56 268 THR A CA 1
ATOM 2016 C C . THR A 1 268 ? 18.703 -19.172 -9.742 1 94.56 268 THR A C 1
ATOM 2018 O O . THR A 1 268 ? 17.812 -19.578 -8.992 1 94.56 268 THR A O 1
ATOM 2021 N N . MET A 1 269 ? 18.672 -18 -10.273 1 93.69 269 MET A N 1
ATOM 2022 C CA . MET A 1 269 ? 17.594 -17.062 -10.023 1 93.69 269 MET A CA 1
ATOM 2023 C C . MET A 1 269 ? 16.25 -17.641 -10.484 1 93.69 269 MET A C 1
ATOM 2025 O O . MET A 1 269 ? 15.258 -17.547 -9.766 1 93.69 269 MET A O 1
ATOM 2029 N N . GLY A 1 270 ? 16.297 -18.234 -11.656 1 95.69 270 GLY A N 1
ATOM 2030 C CA . GLY A 1 270 ? 15.086 -18.812 -12.219 1 95.69 270 GLY A CA 1
ATOM 2031 C C . GLY A 1 270 ? 14.516 -19.922 -11.375 1 95.69 270 GLY A C 1
ATOM 2032 O O . GLY A 1 270 ? 13.305 -19.984 -11.148 1 95.69 270 GLY A O 1
ATOM 2033 N N . VAL A 1 271 ? 15.367 -20.781 -10.906 1 96.75 271 VAL A N 1
ATOM 2034 C CA . VAL A 1 271 ? 14.93 -21.922 -10.102 1 96.75 271 VAL A CA 1
ATOM 2035 C C . VAL A 1 271 ? 14.391 -21.422 -8.758 1 96.75 271 VAL A C 1
ATOM 2037 O O . VAL A 1 271 ? 13.375 -21.922 -8.266 1 96.75 271 VAL A O 1
ATOM 2040 N N . ILE A 1 272 ? 15.023 -20.484 -8.219 1 94.75 272 ILE A N 1
ATOM 2041 C CA . ILE A 1 272 ? 14.57 -19.906 -6.957 1 94.75 272 ILE A CA 1
ATOM 2042 C C . ILE A 1 272 ? 13.195 -19.281 -7.141 1 94.75 272 ILE A C 1
ATOM 2044 O O . ILE A 1 272 ? 12.297 -19.484 -6.32 1 94.75 272 ILE A O 1
ATOM 2048 N N . LEU A 1 273 ? 13.047 -18.578 -8.211 1 95.38 273 LEU A N 1
ATOM 2049 C CA . LEU A 1 273 ? 11.766 -17.938 -8.508 1 95.38 273 LEU A CA 1
ATOM 2050 C C . LEU A 1 273 ? 10.672 -18.984 -8.703 1 95.38 273 LEU A C 1
ATOM 2052 O O . LEU A 1 273 ? 9.547 -18.797 -8.234 1 95.38 273 LEU A O 1
ATOM 2056 N N . ALA A 1 274 ? 11.023 -20.031 -9.383 1 96.25 274 ALA A N 1
ATOM 2057 C CA . ALA A 1 274 ? 10.07 -21.109 -9.633 1 96.25 274 ALA A CA 1
ATOM 2058 C C . ALA A 1 274 ? 9.68 -21.812 -8.336 1 96.25 274 ALA A C 1
ATOM 2060 O O . ALA A 1 274 ? 8.625 -22.438 -8.25 1 96.25 274 ALA A O 1
ATOM 2061 N N . ALA A 1 275 ? 10.523 -21.672 -7.344 1 96.44 275 ALA A N 1
ATOM 2062 C CA . ALA A 1 275 ? 10.352 -22.406 -6.086 1 96.44 275 ALA A CA 1
ATOM 2063 C C . ALA A 1 275 ? 9.562 -21.562 -5.082 1 96.44 275 ALA A C 1
ATOM 2065 O O . ALA A 1 275 ? 9.352 -22 -3.941 1 96.44 275 ALA A O 1
ATOM 2066 N N . LEU A 1 276 ? 9.117 -20.438 -5.457 1 95 276 LEU A N 1
ATOM 2067 C CA . LEU A 1 276 ? 8.391 -19.562 -4.551 1 95 276 LEU A CA 1
ATOM 2068 C C . LEU A 1 276 ? 6.93 -19.984 -4.438 1 95 276 LEU A C 1
ATOM 2070 O O . LEU A 1 276 ? 6.391 -20.609 -5.352 1 95 276 LEU A O 1
ATOM 2074 N N . PRO A 1 277 ? 6.305 -19.672 -3.299 1 94.94 277 PRO A N 1
ATOM 2075 C CA . PRO A 1 277 ? 4.902 -20.062 -3.133 1 94.94 277 PRO A CA 1
ATOM 2076 C C . PRO A 1 277 ? 3.961 -19.281 -4.043 1 94.94 277 PRO A C 1
ATOM 2078 O O . PRO A 1 277 ? 4.379 -18.312 -4.688 1 94.94 277 PRO A O 1
ATOM 2081 N N . THR A 1 278 ? 2.777 -19.75 -4.059 1 94.56 278 THR A N 1
ATOM 2082 C CA . THR A 1 278 ? 1.745 -19.188 -4.918 1 94.56 278 THR A CA 1
ATOM 2083 C C . THR A 1 278 ? 1.503 -17.719 -4.57 1 94.56 278 THR A C 1
ATOM 2085 O O . THR A 1 278 ? 1.474 -17.359 -3.393 1 94.56 278 THR A O 1
ATOM 2088 N N . ALA A 1 279 ? 1.369 -16.906 -5.594 1 90.38 279 ALA A N 1
ATOM 2089 C CA . ALA A 1 279 ? 1.116 -15.469 -5.445 1 90.38 279 ALA A CA 1
ATOM 2090 C C . ALA A 1 279 ? -0.3 -15.211 -4.938 1 90.38 279 ALA A C 1
ATOM 2092 O O . ALA A 1 279 ? -1.225 -15.969 -5.25 1 90.38 279 ALA A O 1
ATOM 2093 N N . ALA A 1 280 ? -0.441 -14.141 -4.223 1 87.44 280 ALA A N 1
ATOM 2094 C CA . ALA A 1 280 ? -1.734 -13.758 -3.662 1 87.44 280 ALA A CA 1
ATOM 2095 C C . ALA A 1 280 ? -2.736 -13.438 -4.766 1 87.44 280 ALA A C 1
ATOM 2097 O O . ALA A 1 280 ? -3.949 -13.523 -4.559 1 87.44 280 ALA A O 1
ATOM 2098 N N . SER A 1 281 ? -2.279 -13.109 -5.906 1 85.38 281 SER A N 1
ATOM 2099 C CA . SER A 1 281 ? -3.129 -12.727 -7.027 1 85.38 281 SER A CA 1
ATOM 2100 C C . SER A 1 281 ? -4.027 -13.883 -7.457 1 85.38 281 SER A C 1
ATOM 2102 O O . SER A 1 281 ? -5.113 -13.664 -7.996 1 85.38 281 SER A O 1
ATOM 2104 N N . VAL A 1 282 ? -3.557 -15.055 -7.215 1 91.06 282 VAL A N 1
ATOM 2105 C CA . VAL A 1 282 ? -4.359 -16.219 -7.574 1 91.06 282 VAL A CA 1
ATOM 2106 C C . VAL A 1 282 ? -5.645 -16.234 -6.75 1 91.06 282 VAL A C 1
ATOM 2108 O O . VAL A 1 282 ? -6.719 -16.547 -7.27 1 91.06 282 VAL A O 1
ATOM 2111 N N . TYR A 1 283 ? -5.496 -15.914 -5.5 1 89.94 283 TYR A N 1
ATOM 2112 C CA . TYR A 1 283 ? -6.668 -15.82 -4.637 1 89.94 283 TYR A CA 1
ATOM 2113 C C . TYR A 1 283 ? -7.648 -14.773 -5.156 1 89.94 283 TYR A C 1
ATOM 2115 O O . TYR A 1 283 ? -8.867 -14.961 -5.09 1 89.94 283 TYR A O 1
ATOM 2123 N N . LEU A 1 284 ? -7.152 -13.695 -5.66 1 85.38 284 LEU A N 1
ATOM 2124 C CA . LEU A 1 284 ? -8 -12.625 -6.168 1 85.38 284 LEU A CA 1
ATOM 2125 C C . LEU A 1 284 ? -8.891 -13.125 -7.301 1 85.38 284 LEU A C 1
ATOM 2127 O O . LEU A 1 284 ? -10.078 -12.812 -7.352 1 85.38 284 LEU A O 1
ATOM 2131 N N . LEU A 1 285 ? -8.312 -13.898 -8.148 1 84.81 285 LEU A N 1
ATOM 2132 C CA . LEU A 1 285 ? -9.062 -14.453 -9.266 1 84.81 285 LEU A CA 1
ATOM 2133 C C . LEU A 1 285 ? -10.086 -15.477 -8.789 1 84.81 285 LEU A C 1
ATOM 2135 O O . LEU A 1 285 ? -11.234 -15.477 -9.234 1 84.81 285 LEU A O 1
ATOM 2139 N N . ALA A 1 286 ? -9.648 -16.312 -7.902 1 90.75 286 ALA A N 1
ATOM 2140 C CA . ALA A 1 286 ? -10.539 -17.312 -7.336 1 90.75 286 ALA A CA 1
ATOM 2141 C C . ALA A 1 286 ? -11.742 -16.656 -6.66 1 90.75 286 ALA A C 1
ATOM 2143 O O . ALA A 1 286 ? -12.875 -17.141 -6.789 1 90.75 286 ALA A O 1
ATOM 2144 N N . ASP A 1 287 ? -11.414 -15.609 -5.973 1 87.5 287 ASP A N 1
ATOM 2145 C CA . ASP A 1 287 ? -12.469 -14.891 -5.258 1 87.5 287 ASP A CA 1
ATOM 2146 C C . ASP A 1 287 ? -13.414 -14.188 -6.23 1 87.5 287 ASP A C 1
ATOM 2148 O O . ASP A 1 287 ? -14.633 -14.234 -6.059 1 87.5 287 ASP A O 1
ATOM 2152 N N . ARG A 1 288 ? -12.867 -13.602 -7.223 1 82.75 288 ARG A N 1
ATOM 2153 C CA . ARG A 1 288 ? -13.648 -12.875 -8.219 1 82.75 288 ARG A CA 1
ATOM 2154 C C . ARG A 1 288 ? -14.617 -13.805 -8.938 1 82.75 288 ARG A C 1
ATOM 2156 O O . ARG A 1 288 ? -15.773 -13.445 -9.188 1 82.75 288 ARG A O 1
ATOM 2163 N N . TYR A 1 289 ? -14.203 -15.008 -9.25 1 85.81 289 TYR A N 1
ATOM 2164 C CA . TYR A 1 289 ? -15.008 -15.938 -10.023 1 85.81 289 TYR A CA 1
ATOM 2165 C C . TYR A 1 289 ? -15.664 -16.984 -9.117 1 85.81 289 TYR A C 1
ATOM 2167 O O . TYR A 1 289 ? -16.375 -17.859 -9.594 1 85.81 289 TYR A O 1
ATOM 2175 N N . GLN A 1 290 ? -15.375 -16.75 -7.812 1 87.62 290 GLN A N 1
ATOM 2176 C CA . GLN A 1 290 ? -15.977 -17.609 -6.797 1 87.62 290 GLN A CA 1
ATOM 2177 C C . GLN A 1 290 ? -15.711 -19.078 -7.094 1 87.62 290 GLN A C 1
ATOM 2179 O O . GLN A 1 290 ? -16.641 -19.891 -7.121 1 87.62 290 GLN A O 1
ATOM 2184 N N . ILE A 1 291 ? -14.492 -19.375 -7.453 1 90.5 291 ILE A N 1
ATOM 2185 C CA . ILE A 1 291 ? -14.062 -20.75 -7.688 1 90.5 291 ILE A CA 1
ATOM 2186 C C . ILE A 1 291 ? -13.055 -21.172 -6.617 1 90.5 291 ILE A C 1
ATOM 2188 O O . ILE A 1 291 ? -11.859 -20.906 -6.742 1 90.5 291 ILE A O 1
ATOM 2192 N N . ASN A 1 292 ? -13.477 -21.844 -5.586 1 88.69 292 ASN A N 1
ATOM 2193 C CA . ASN A 1 292 ? -12.648 -22.422 -4.527 1 88.69 292 ASN A CA 1
ATOM 2194 C C . ASN A 1 292 ? -11.688 -21.391 -3.949 1 88.69 292 ASN A C 1
ATOM 2196 O O . ASN A 1 292 ? -10.484 -21.641 -3.865 1 88.69 292 ASN A O 1
ATOM 2200 N N . ALA A 1 293 ? -12.195 -20.234 -3.635 1 89.62 293 ALA A N 1
ATOM 2201 C CA . ALA A 1 293 ? -11.375 -19.141 -3.113 1 89.62 293 ALA A CA 1
ATOM 2202 C C . ALA A 1 293 ? -10.703 -19.547 -1.805 1 89.62 293 ALA A C 1
ATOM 2204 O O . ALA A 1 293 ? -9.523 -19.25 -1.584 1 89.62 293 ALA A O 1
ATOM 2205 N N . ASN A 1 294 ? -11.422 -20.281 -0.987 1 88.44 294 ASN A N 1
ATOM 2206 C CA . ASN A 1 294 ? -10.867 -20.719 0.289 1 88.44 294 ASN A CA 1
ATOM 2207 C C . ASN A 1 294 ? -9.695 -21.672 0.091 1 88.44 294 ASN A C 1
ATOM 2209 O O . ASN A 1 294 ? -8.703 -21.609 0.828 1 88.44 294 ASN A O 1
ATOM 2213 N N . VAL A 1 295 ? -9.828 -22.5 -0.901 1 89.19 295 VAL A N 1
ATOM 2214 C CA . VAL A 1 295 ? -8.758 -23.453 -1.195 1 89.19 295 VAL A CA 1
ATOM 2215 C C . VAL A 1 295 ? -7.508 -22.703 -1.652 1 89.19 295 VAL A C 1
ATOM 2217 O O . VAL A 1 295 ? -6.395 -23.047 -1.25 1 89.19 295 VAL A O 1
ATOM 2220 N N . SER A 1 296 ? -7.699 -21.688 -2.49 1 92.44 296 SER A N 1
ATOM 2221 C CA . SER A 1 296 ? -6.57 -20.875 -2.941 1 92.44 296 SER A CA 1
ATOM 2222 C C . SER A 1 296 ? -5.902 -20.156 -1.773 1 92.44 296 SER A C 1
ATOM 2224 O O . SER A 1 296 ? -4.672 -20.141 -1.673 1 92.44 296 SER A O 1
ATOM 2226 N N . ALA A 1 297 ? -6.699 -19.609 -0.892 1 91.38 297 ALA A N 1
ATOM 2227 C CA . ALA A 1 297 ? -6.164 -18.922 0.278 1 91.38 297 ALA A CA 1
ATOM 2228 C C . ALA A 1 297 ? -5.387 -19.875 1.174 1 91.38 297 ALA A C 1
ATOM 2230 O O . ALA A 1 297 ? -4.273 -19.562 1.608 1 91.38 297 ALA A O 1
ATOM 2231 N N . GLN A 1 298 ? -5.953 -21.016 1.432 1 91.56 298 GLN A N 1
ATOM 2232 C CA . GLN A 1 298 ? -5.305 -22.031 2.254 1 91.56 298 GLN A CA 1
ATOM 2233 C C . GLN A 1 298 ? -4.035 -22.547 1.586 1 91.56 298 GLN A C 1
ATOM 2235 O O . GLN A 1 298 ? -3.031 -22.797 2.258 1 91.56 298 GLN A O 1
ATOM 2240 N N . GLY A 1 299 ? -4.148 -22.734 0.302 1 92.69 299 GLY A N 1
ATOM 2241 C CA . GLY A 1 299 ? -2.984 -23.172 -0.451 1 92.69 299 GLY A CA 1
ATOM 2242 C C . GLY A 1 299 ? -1.817 -22.203 -0.365 1 92.69 299 GLY A C 1
ATOM 2243 O O . GLY A 1 299 ? -0.665 -22.625 -0.244 1 92.69 299 GLY A O 1
ATOM 2244 N N . ILE A 1 300 ? -2.125 -20.953 -0.449 1 92.19 300 ILE A N 1
ATOM 2245 C CA . ILE A 1 300 ? -1.104 -19.922 -0.381 1 92.19 300 ILE A CA 1
ATOM 2246 C C . ILE A 1 300 ? -0.441 -19.938 0.994 1 92.19 300 ILE A C 1
ATOM 2248 O O . ILE A 1 300 ? 0.788 -19.906 1.099 1 92.19 300 ILE A O 1
ATOM 2252 N N . LEU A 1 301 ? -1.234 -20.047 2.041 1 90.94 301 LEU A N 1
ATOM 2253 C CA . LEU A 1 301 ? -0.688 -20.109 3.391 1 90.94 301 LEU A CA 1
ATOM 2254 C C . LEU A 1 301 ? 0.167 -21.359 3.574 1 90.94 301 LEU A C 1
ATOM 2256 O O . LEU A 1 301 ? 1.305 -21.281 4.043 1 90.94 301 LEU A O 1
ATOM 2260 N N . TYR A 1 302 ? -0.41 -22.453 3.201 1 92.31 302 TYR A N 1
ATOM 2261 C CA . TYR A 1 302 ? 0.266 -23.734 3.338 1 92.31 302 TYR A CA 1
ATOM 2262 C C . TYR A 1 302 ? 1.556 -23.766 2.525 1 92.31 302 TYR A C 1
ATOM 2264 O O . TYR A 1 302 ? 2.598 -24.203 3.016 1 92.31 302 TYR A O 1
ATOM 2272 N N . GLY A 1 303 ? 1.484 -23.312 1.338 1 94.31 303 GLY A N 1
ATOM 2273 C CA . GLY A 1 303 ? 2.664 -23.234 0.49 1 94.31 303 GLY A CA 1
ATOM 2274 C C . GLY A 1 303 ? 3.748 -22.344 1.059 1 94.31 303 GLY A C 1
ATOM 2275 O O . GLY A 1 303 ? 4.934 -22.656 0.97 1 94.31 303 GLY A O 1
ATOM 2276 N N . THR A 1 304 ? 3.299 -21.234 1.602 1 91.12 304 THR A N 1
ATOM 2277 C CA . THR A 1 304 ? 4.25 -20.328 2.229 1 91.12 304 THR A CA 1
ATOM 2278 C C . THR A 1 304 ? 4.973 -21.016 3.385 1 91.12 304 THR A C 1
ATOM 2280 O O . THR A 1 304 ? 6.195 -20.906 3.508 1 91.12 304 THR A O 1
ATOM 2283 N N . LEU A 1 305 ? 4.312 -21.797 4.172 1 92.56 305 LEU A N 1
ATOM 2284 C CA . LEU A 1 305 ? 4.902 -22.5 5.305 1 92.56 305 LEU A CA 1
ATOM 2285 C C . LEU A 1 305 ? 5.875 -23.578 4.828 1 92.56 305 LEU A C 1
ATOM 2287 O O . LEU A 1 305 ? 6.969 -23.719 5.383 1 92.56 305 LEU A O 1
ATOM 2291 N N . ILE A 1 306 ? 5.484 -24.281 3.82 1 94.62 306 ILE A N 1
ATOM 2292 C CA . ILE A 1 306 ? 6.336 -25.344 3.279 1 94.62 306 ILE A CA 1
ATOM 2293 C C . ILE A 1 306 ? 7.605 -24.734 2.689 1 94.62 306 ILE A C 1
ATOM 2295 O O . ILE A 1 306 ? 8.68 -25.312 2.777 1 94.62 306 ILE A O 1
ATOM 2299 N N . THR A 1 307 ? 7.449 -23.562 2.156 1 94.06 307 THR A N 1
ATOM 2300 C CA . THR A 1 307 ? 8.562 -22.906 1.49 1 94.06 307 THR A CA 1
ATOM 2301 C C . THR A 1 307 ? 9.672 -22.562 2.488 1 94.06 307 THR A C 1
ATOM 2303 O O . THR A 1 307 ? 10.844 -22.469 2.113 1 94.06 307 THR A O 1
ATOM 2306 N N . PHE A 1 308 ? 9.375 -22.453 3.791 1 91.62 308 PHE A N 1
ATOM 2307 C CA . PHE A 1 308 ? 10.375 -22.234 4.824 1 91.62 308 PHE A CA 1
ATOM 2308 C C . PHE A 1 308 ? 11.391 -23.375 4.855 1 91.62 308 PHE A C 1
ATOM 2310 O O . PHE A 1 308 ? 12.547 -23.172 5.219 1 91.62 308 PHE A O 1
ATOM 2317 N N . ILE A 1 309 ? 10.93 -24.469 4.414 1 93.56 309 ILE A N 1
ATOM 2318 C CA . ILE A 1 309 ? 11.789 -25.641 4.43 1 93.56 309 ILE A CA 1
ATOM 2319 C C . ILE A 1 309 ? 12.312 -25.922 3.021 1 93.56 309 ILE A C 1
ATOM 2321 O O . ILE A 1 309 ? 13.516 -26.109 2.826 1 93.56 309 ILE A O 1
ATOM 2325 N N . SER A 1 310 ? 11.461 -25.859 2.025 1 94.75 310 SER A N 1
ATOM 2326 C CA . SER A 1 310 ? 11.805 -26.25 0.665 1 94.75 310 SER A CA 1
ATOM 2327 C C . SER A 1 310 ? 12.805 -25.281 0.044 1 94.75 310 SER A C 1
ATOM 2329 O O . SER A 1 310 ? 13.742 -25.703 -0.648 1 94.75 310 SER A O 1
ATOM 2331 N N . LEU A 1 311 ? 12.648 -24.031 0.316 1 93.19 311 LEU A N 1
ATOM 2332 C CA . LEU A 1 311 ? 13.469 -23.031 -0.356 1 93.19 311 LEU A CA 1
ATOM 2333 C C . LEU A 1 311 ? 14.93 -23.141 0.083 1 93.19 311 LEU A C 1
ATOM 2335 O O . LEU A 1 311 ? 15.836 -23.172 -0.754 1 93.19 311 LEU A O 1
ATOM 2339 N N . PRO A 1 312 ? 15.227 -23.219 1.418 1 91.88 312 PRO A N 1
ATOM 2340 C CA . PRO A 1 312 ? 16.609 -23.406 1.829 1 91.88 312 PRO A CA 1
ATOM 2341 C C . PRO A 1 312 ? 17.234 -24.688 1.26 1 91.88 312 PRO A C 1
ATOM 2343 O O . PRO A 1 312 ? 18.422 -24.703 0.919 1 91.88 312 PRO A O 1
ATOM 2346 N N . ILE A 1 313 ? 16.469 -25.703 1.153 1 93.31 313 ILE A N 1
ATOM 2347 C CA . ILE A 1 313 ? 16.953 -26.969 0.598 1 93.31 313 ILE A CA 1
ATOM 2348 C C . ILE A 1 313 ? 17.312 -26.781 -0.875 1 93.31 313 ILE A C 1
ATOM 2350 O O . ILE A 1 313 ? 18.391 -27.1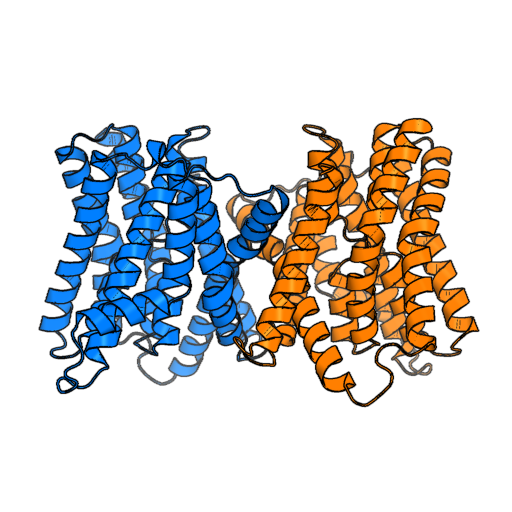88 -1.316 1 93.31 313 ILE A O 1
ATOM 2354 N N . ILE A 1 314 ? 16.484 -26.125 -1.612 1 93.56 314 ILE A N 1
ATOM 2355 C CA . ILE A 1 314 ? 16.703 -25.891 -3.033 1 93.56 314 ILE A CA 1
ATOM 2356 C C . ILE A 1 314 ? 17.922 -24.984 -3.221 1 93.56 314 ILE A C 1
ATOM 2358 O O . ILE A 1 314 ? 18.766 -25.234 -4.102 1 93.56 314 ILE A O 1
ATOM 2362 N N . GLU A 1 315 ? 18.016 -24 -2.42 1 90.31 315 GLU A N 1
ATOM 2363 C CA . GLU A 1 315 ? 19.156 -23.094 -2.496 1 90.31 315 GLU A CA 1
ATOM 2364 C C . GLU A 1 315 ? 20.469 -23.844 -2.266 1 90.31 315 GLU A C 1
ATOM 2366 O O . GLU A 1 315 ? 21.453 -23.625 -2.975 1 90.31 315 GLU A O 1
ATOM 2371 N N . THR A 1 316 ? 20.5 -24.672 -1.236 1 90.31 316 THR A N 1
ATOM 2372 C CA . THR A 1 316 ? 21.703 -25.453 -0.911 1 90.31 316 THR A CA 1
ATOM 2373 C C . THR A 1 316 ? 22.047 -26.406 -2.041 1 90.31 316 THR A C 1
ATOM 2375 O O . THR A 1 316 ? 23.219 -26.578 -2.385 1 90.31 316 THR A O 1
ATOM 2378 N N . LEU A 1 317 ? 21.031 -27 -2.602 1 92.25 317 LEU A N 1
ATOM 2379 C CA . LEU A 1 317 ? 21.25 -27.922 -3.705 1 92.25 317 LEU A CA 1
ATOM 2380 C C . LEU A 1 317 ? 21.828 -27.203 -4.918 1 92.25 317 LEU A C 1
ATOM 2382 O O . LEU A 1 317 ? 22.688 -27.75 -5.609 1 92.25 317 LEU A O 1
ATOM 2386 N N . LEU A 1 318 ? 21.344 -26.031 -5.16 1 92.38 318 LEU A N 1
ATOM 2387 C CA . LEU A 1 318 ? 21.812 -25.25 -6.297 1 92.38 318 LEU A CA 1
ATOM 2388 C C . LEU A 1 318 ? 23.266 -24.828 -6.102 1 92.38 318 LEU A C 1
ATOM 2390 O O . LEU A 1 318 ? 24.031 -24.781 -7.066 1 92.38 318 LEU A O 1
ATOM 2394 N N . LYS A 1 319 ? 23.594 -24.531 -4.875 1 87.75 319 LYS A N 1
ATOM 2395 C CA . LYS A 1 319 ? 24.969 -24.156 -4.574 1 87.75 319 LYS A CA 1
ATOM 2396 C C . LYS A 1 319 ? 25.922 -25.344 -4.766 1 87.75 319 LYS A C 1
ATOM 2398 O O . LYS A 1 319 ? 27.078 -25.156 -5.125 1 87.75 319 LYS A O 1
ATOM 2403 N N . SER A 1 320 ? 25.391 -26.469 -4.535 1 86.69 320 SER A N 1
ATOM 2404 C CA . SER A 1 320 ? 26.219 -27.672 -4.656 1 86.69 320 SER A CA 1
ATOM 2405 C C . SER A 1 320 ? 26.375 -28.078 -6.117 1 86.69 320 SER A C 1
ATOM 2407 O O . SER A 1 320 ? 27.391 -28.672 -6.484 1 86.69 320 SER A O 1
ATOM 2409 N N . ILE A 1 321 ? 25.359 -27.906 -6.863 1 77.19 321 ILE A N 1
ATOM 2410 C CA . ILE A 1 321 ? 25.391 -28.312 -8.266 1 77.19 321 ILE A CA 1
ATOM 2411 C C . ILE A 1 321 ? 26.094 -27.25 -9.109 1 77.19 321 ILE A C 1
ATOM 2413 O O . ILE A 1 321 ? 26.672 -27.562 -10.148 1 77.19 321 ILE A O 1
ATOM 2417 N N . ALA A 1 322 ? 26 -26.094 -8.57 1 55.91 322 ALA A N 1
ATOM 2418 C CA . ALA A 1 322 ? 26.641 -25.047 -9.359 1 55.91 322 ALA A CA 1
ATOM 2419 C C . ALA A 1 322 ? 28.141 -25 -9.102 1 55.91 322 ALA A C 1
ATOM 2421 O O . ALA A 1 322 ? 28.578 -24.828 -7.957 1 55.91 322 ALA A O 1
ATOM 2422 N N . MET B 1 1 ? 9.492 19.797 -16.453 1 47.97 1 MET B N 1
ATOM 2423 C CA . MET B 1 1 ? 8.773 20.125 -15.227 1 47.97 1 MET B CA 1
ATOM 2424 C C . MET B 1 1 ? 9.711 20.047 -14.016 1 47.97 1 MET B C 1
ATOM 2426 O O . MET B 1 1 ? 10.672 19.281 -14.016 1 47.97 1 MET B O 1
ATOM 2430 N N . SER B 1 2 ? 9.648 21.031 -13.102 1 64.81 2 SER B N 1
ATOM 2431 C CA . SER B 1 2 ? 10.547 21.109 -11.953 1 64.81 2 SER B CA 1
ATOM 2432 C C . SER B 1 2 ? 10.445 19.875 -11.078 1 64.81 2 SER B C 1
ATOM 2434 O O . SER B 1 2 ? 9.352 19.359 -10.836 1 64.81 2 SER B O 1
ATOM 2436 N N . SER B 1 3 ? 11.523 19.109 -10.945 1 77.19 3 SER B N 1
ATOM 2437 C CA . SER B 1 3 ? 11.711 17.938 -10.102 1 77.19 3 SER B CA 1
ATOM 2438 C C . SER B 1 3 ? 10.953 18.078 -8.789 1 77.19 3 SER B C 1
ATOM 2440 O O . SER B 1 3 ? 10.484 17.094 -8.219 1 77.19 3 SER B O 1
ATOM 2442 N N . ILE B 1 4 ? 10.57 19.391 -8.562 1 80.31 4 ILE B N 1
ATOM 2443 C CA . ILE B 1 4 ? 10.016 19.672 -7.246 1 80.31 4 ILE B CA 1
ATOM 2444 C C . ILE B 1 4 ? 8.531 19.297 -7.223 1 80.31 4 ILE B C 1
ATOM 2446 O O . ILE B 1 4 ? 7.969 19.031 -6.16 1 80.31 4 ILE B O 1
ATOM 2450 N N . LEU B 1 5 ? 7.961 19.203 -8.414 1 89.5 5 LEU B N 1
ATOM 2451 C CA . LEU B 1 5 ? 6.52 19 -8.461 1 89.5 5 LEU B CA 1
ATOM 2452 C C . LEU B 1 5 ? 6.191 17.516 -8.625 1 89.5 5 LEU B C 1
ATOM 2454 O O . LEU B 1 5 ? 5.027 17.125 -8.531 1 89.5 5 LEU B O 1
ATOM 2458 N N . THR B 1 6 ? 7.145 16.672 -8.789 1 89.19 6 THR B N 1
ATOM 2459 C CA . THR B 1 6 ? 6.957 15.266 -9.117 1 89.19 6 THR B CA 1
ATOM 2460 C C . THR B 1 6 ? 6.129 14.57 -8.039 1 89.19 6 THR B C 1
ATOM 2462 O O . THR B 1 6 ? 5.105 13.953 -8.336 1 89.19 6 THR B O 1
ATOM 2465 N N . PRO B 1 7 ? 6.461 14.695 -6.785 1 87.56 7 PRO B N 1
ATOM 2466 C CA . PRO B 1 7 ? 5.668 14.008 -5.766 1 87.56 7 PRO B CA 1
ATOM 2467 C C . PRO B 1 7 ? 4.262 14.586 -5.621 1 87.56 7 PRO B C 1
ATOM 2469 O O . PRO B 1 7 ? 3.314 13.852 -5.324 1 87.56 7 PRO B O 1
ATOM 2472 N N . LEU B 1 8 ? 4.203 15.898 -5.844 1 89.38 8 LEU B N 1
ATOM 2473 C CA . LEU B 1 8 ? 2.902 16.547 -5.746 1 89.38 8 LEU B CA 1
ATOM 2474 C C . LEU B 1 8 ? 1.963 16.062 -6.844 1 89.38 8 LEU B C 1
ATOM 2476 O O . LEU B 1 8 ? 0.785 15.805 -6.59 1 89.38 8 LEU B O 1
ATOM 2480 N N . ILE B 1 9 ? 2.506 15.992 -8.008 1 91.62 9 ILE B N 1
ATOM 2481 C CA . ILE B 1 9 ? 1.716 15.516 -9.141 1 91.62 9 ILE B CA 1
ATOM 2482 C C . ILE B 1 9 ? 1.292 14.07 -8.898 1 91.62 9 ILE B C 1
ATOM 2484 O O . ILE B 1 9 ? 0.149 13.695 -9.172 1 91.62 9 ILE B O 1
ATOM 2488 N N . ALA B 1 10 ? 2.174 13.281 -8.367 1 91.31 10 ALA B N 1
ATOM 2489 C CA . ALA B 1 10 ? 1.872 11.883 -8.078 1 91.31 10 ALA B CA 1
ATOM 2490 C C . ALA B 1 10 ? 0.705 11.758 -7.102 1 91.31 10 ALA B C 1
ATOM 2492 O O . ALA B 1 10 ? -0.237 11 -7.34 1 91.31 10 ALA B O 1
ATOM 2493 N N . VAL B 1 11 ? 0.759 12.516 -6.055 1 90.19 11 VAL B N 1
ATOM 2494 C CA . VAL B 1 11 ? -0.275 12.469 -5.027 1 90.19 11 VAL B CA 1
ATOM 2495 C C . VAL B 1 11 ? -1.603 12.953 -5.605 1 90.19 11 VAL B C 1
ATOM 2497 O O . VAL B 1 11 ? -2.656 12.383 -5.324 1 90.19 11 VAL B O 1
ATOM 2500 N N . PHE B 1 12 ? -1.488 13.969 -6.355 1 91.69 12 PHE B N 1
ATOM 2501 C CA . PHE B 1 12 ? -2.686 14.5 -6.996 1 91.69 12 PHE B CA 1
ATOM 2502 C C . PHE B 1 12 ? -3.316 13.461 -7.914 1 91.69 12 PHE B C 1
ATOM 2504 O O . PHE B 1 12 ? -4.539 13.289 -7.918 1 91.69 12 PHE B O 1
ATOM 2511 N N . ILE B 1 13 ? -2.547 12.742 -8.711 1 94.12 13 ILE B N 1
ATOM 2512 C CA . ILE B 1 13 ? -3.043 11.75 -9.656 1 94.12 13 ILE B CA 1
ATOM 2513 C C . ILE B 1 13 ? -3.693 10.594 -8.891 1 94.12 13 ILE B C 1
ATOM 2515 O O . ILE B 1 13 ? -4.691 10.031 -9.344 1 94.12 13 ILE B O 1
ATOM 2519 N N . ILE B 1 14 ? -3.223 10.219 -7.734 1 94.44 14 ILE B N 1
ATOM 2520 C CA . ILE B 1 14 ? -3.824 9.156 -6.938 1 94.44 14 ILE B CA 1
ATOM 2521 C C . ILE B 1 14 ? -5.223 9.578 -6.488 1 94.44 14 ILE B C 1
ATOM 2523 O O . ILE B 1 14 ? -6.168 8.789 -6.574 1 94.44 14 ILE B O 1
ATOM 2527 N N . MET B 1 15 ? -5.305 10.852 -6.008 1 92.5 15 MET B N 1
ATOM 2528 C CA . MET B 1 15 ? -6.617 11.352 -5.602 1 92.5 15 MET B CA 1
ATOM 2529 C C . MET B 1 15 ? -7.586 11.359 -6.777 1 92.5 15 MET B C 1
ATOM 2531 O O . MET B 1 15 ? -8.75 10.984 -6.633 1 92.5 15 MET B O 1
ATOM 2535 N N . LEU B 1 16 ? -7.082 11.781 -7.902 1 94.81 16 LEU B N 1
ATOM 2536 C CA . LEU B 1 16 ? -7.902 11.805 -9.102 1 94.81 16 LEU B CA 1
ATOM 2537 C C . LEU B 1 16 ? -8.352 10.391 -9.484 1 94.81 16 LEU B C 1
ATOM 2539 O O . LEU B 1 16 ? -9.492 10.195 -9.914 1 94.81 16 LEU B O 1
ATOM 2543 N N . LEU B 1 17 ? -7.457 9.445 -9.375 1 96 17 LEU B N 1
ATOM 2544 C CA . LEU B 1 17 ? -7.777 8.047 -9.656 1 96 17 LEU B CA 1
ATOM 2545 C C . LEU B 1 17 ? -8.906 7.566 -8.75 1 96 17 LEU B C 1
ATOM 2547 O O . LEU B 1 17 ? -9.844 6.91 -9.219 1 96 17 LEU B O 1
ATOM 2551 N N . GLY B 1 18 ? -8.789 7.875 -7.461 1 95.38 18 GLY B N 1
ATOM 2552 C CA . GLY B 1 18 ? -9.875 7.535 -6.547 1 95.38 18 GLY B CA 1
ATOM 2553 C C . GLY B 1 18 ? -11.203 8.141 -6.949 1 95.38 18 GLY B C 1
ATOM 2554 O O . GLY B 1 18 ? -12.242 7.477 -6.887 1 95.38 18 GLY B O 1
ATOM 2555 N N . SER B 1 19 ? -11.125 9.375 -7.371 1 94 19 SER B N 1
ATOM 2556 C CA . SER B 1 19 ? -12.336 10.086 -7.789 1 94 19 SER B CA 1
ATOM 2557 C C . SER B 1 19 ? -12.953 9.438 -9.023 1 94 19 SER B C 1
ATOM 2559 O O . SER B 1 19 ? -14.172 9.242 -9.078 1 94 19 SER B O 1
ATOM 2561 N N . ILE B 1 20 ? -12.164 9.102 -9.984 1 95.69 20 ILE B N 1
ATOM 2562 C CA . ILE B 1 20 ? -12.633 8.492 -11.227 1 95.69 20 ILE B CA 1
ATOM 2563 C C . ILE B 1 20 ? -13.242 7.125 -10.938 1 95.69 20 ILE B C 1
ATOM 2565 O O . ILE B 1 20 ? -14.312 6.797 -11.445 1 95.69 20 ILE B O 1
ATOM 2569 N N . VAL B 1 21 ? -12.641 6.367 -10.125 1 95.5 21 VAL B N 1
ATOM 2570 C CA . VAL B 1 21 ? -13.102 5.023 -9.789 1 95.5 21 VAL B CA 1
ATOM 2571 C C . VAL B 1 21 ? -14.453 5.109 -9.078 1 95.5 21 VAL B C 1
ATOM 2573 O O . VAL B 1 21 ? -15.344 4.297 -9.328 1 95.5 21 VAL B O 1
ATOM 2576 N N . GLN B 1 22 ? -14.516 6.07 -8.156 1 93.75 22 GLN B N 1
ATOM 2577 C CA . GLN B 1 22 ? -15.781 6.285 -7.473 1 93.75 22 GLN B CA 1
ATOM 2578 C C . GLN B 1 22 ? -16.891 6.652 -8.461 1 93.75 22 GLN B C 1
ATOM 2580 O O . GLN B 1 22 ? -18 6.148 -8.367 1 93.75 22 GLN B O 1
ATOM 2585 N N . LYS B 1 23 ? -16.609 7.496 -9.359 1 93.19 23 LYS B N 1
ATOM 2586 C CA . LYS B 1 23 ? -17.594 7.949 -10.344 1 93.19 23 LYS B CA 1
ATOM 2587 C C . LYS B 1 23 ? -18.016 6.805 -11.266 1 93.19 23 LYS B C 1
ATOM 2589 O O . LYS B 1 23 ? -19.172 6.715 -11.648 1 93.19 23 LYS B O 1
ATOM 2594 N N . MET B 1 24 ? -17.109 5.941 -11.57 1 94.06 24 MET B N 1
ATOM 2595 C CA . MET B 1 24 ? -17.359 4.824 -12.477 1 94.06 24 MET B CA 1
ATOM 2596 C C . MET B 1 24 ? -18.016 3.662 -11.734 1 94.06 24 MET B C 1
ATOM 2598 O O . MET B 1 24 ? -18.438 2.682 -12.352 1 94.06 24 MET B O 1
ATOM 2602 N N . ARG B 1 25 ? -18.047 3.727 -10.469 1 92.69 25 ARG B N 1
ATOM 2603 C CA . ARG B 1 25 ? -18.641 2.693 -9.617 1 92.69 25 ARG B CA 1
ATOM 2604 C C . ARG B 1 25 ? -17.969 1.346 -9.852 1 92.69 25 ARG B C 1
ATOM 2606 O O . ARG B 1 25 ? -18.641 0.319 -9.961 1 92.69 25 ARG B O 1
ATOM 2613 N N . LEU B 1 26 ? -16.703 1.437 -10 1 92.38 26 LEU B N 1
ATOM 2614 C CA . LEU B 1 26 ? -15.914 0.232 -10.242 1 92.38 26 LEU B CA 1
ATOM 2615 C C . LEU B 1 26 ? -15.773 -0.586 -8.961 1 92.38 26 LEU B C 1
ATOM 2617 O O . LEU B 1 26 ? -15.617 -1.809 -9.016 1 92.38 26 LEU B O 1
ATOM 2621 N N . LEU B 1 27 ? -15.758 0.081 -7.812 1 93.12 27 LEU B N 1
ATOM 2622 C CA . LEU B 1 27 ? -15.633 -0.543 -6.5 1 93.12 27 LEU B CA 1
ATOM 2623 C C . LEU B 1 27 ? -16.875 -0.279 -5.656 1 93.12 27 LEU B C 1
ATOM 2625 O O . LEU B 1 27 ? -17.641 0.651 -5.934 1 93.12 27 LEU B O 1
ATOM 2629 N N . PRO B 1 28 ? -17.047 -1.104 -4.641 1 90.31 28 PRO B N 1
ATOM 2630 C CA . PRO B 1 28 ? -18.188 -0.855 -3.762 1 90.31 28 PRO B CA 1
ATOM 2631 C C . PRO B 1 28 ? -18.172 0.546 -3.152 1 90.31 28 PRO B C 1
ATOM 2633 O O . PRO B 1 28 ? -17.094 1.109 -2.92 1 90.31 28 PRO B O 1
ATOM 2636 N N . ALA B 1 29 ? -19.359 1.015 -2.791 1 86.31 29 ALA B N 1
ATOM 2637 C CA . ALA B 1 29 ? -19.562 2.389 -2.338 1 86.31 29 ALA B CA 1
ATOM 2638 C C . ALA B 1 29 ? -18.812 2.652 -1.037 1 86.31 29 ALA B C 1
ATOM 2640 O O . ALA B 1 29 ? -18.344 3.771 -0.792 1 86.31 29 ALA B O 1
ATOM 2641 N N . ASP B 1 30 ? -18.594 1.617 -0.289 1 88.75 30 ASP B N 1
ATOM 2642 C CA . ASP B 1 30 ? -18 1.808 1.033 1 88.75 30 ASP B CA 1
ATOM 2643 C C . ASP B 1 30 ? -16.5 1.531 1.01 1 88.75 30 ASP B C 1
ATOM 2645 O O . ASP B 1 30 ? -15.875 1.396 2.062 1 88.75 30 ASP B O 1
ATOM 2649 N N . THR B 1 31 ? -15.945 1.535 -0.158 1 93.88 31 THR B N 1
ATOM 2650 C CA . THR B 1 31 ? -14.523 1.252 -0.291 1 93.88 31 THR B CA 1
ATOM 2651 C C . THR B 1 31 ? -13.688 2.305 0.436 1 93.88 31 THR B C 1
ATOM 2653 O O . THR B 1 31 ? -12.711 1.976 1.108 1 93.88 31 THR B O 1
ATOM 2656 N N . ASP B 1 32 ? -14.094 3.582 0.321 1 91.56 32 ASP B N 1
ATOM 2657 C CA . ASP B 1 32 ? -13.352 4.656 0.967 1 91.56 32 ASP B CA 1
ATOM 2658 C C . ASP B 1 32 ? -13.32 4.469 2.482 1 91.56 32 ASP B C 1
ATOM 2660 O O . ASP B 1 32 ? -12.266 4.609 3.107 1 91.56 32 ASP B O 1
ATOM 2664 N N . LEU B 1 33 ? -14.461 4.055 3.061 1 89.81 33 LEU B N 1
ATOM 2665 C CA . LEU B 1 33 ? -14.562 3.865 4.504 1 89.81 33 LEU B CA 1
ATOM 2666 C C . LEU B 1 33 ? -13.672 2.721 4.969 1 89.81 33 LEU B C 1
ATOM 2668 O O . LEU B 1 33 ? -12.961 2.846 5.969 1 89.81 33 LEU B O 1
ATOM 2672 N N . ILE B 1 34 ? -13.68 1.697 4.25 1 92.44 34 ILE B N 1
ATOM 2673 C CA . ILE B 1 34 ? -12.938 0.5 4.625 1 92.44 34 ILE B CA 1
ATOM 2674 C C . ILE B 1 34 ? -11.438 0.75 4.465 1 92.44 34 ILE B C 1
ATOM 2676 O O . ILE B 1 34 ? -10.648 0.371 5.328 1 92.44 34 ILE B O 1
ATOM 2680 N N . LEU B 1 35 ? -11.07 1.363 3.367 1 93.25 35 LEU B N 1
ATOM 2681 C CA . LEU B 1 35 ? -9.664 1.711 3.178 1 93.25 35 LEU B CA 1
ATOM 2682 C C . LEU B 1 35 ? -9.172 2.621 4.297 1 93.25 35 LEU B C 1
ATOM 2684 O O . LEU B 1 35 ? -8.062 2.438 4.812 1 93.25 35 LEU B O 1
ATOM 2688 N N . ASN B 1 36 ? -9.992 3.574 4.699 1 88.81 36 ASN B N 1
ATOM 2689 C CA . ASN B 1 36 ? -9.617 4.5 5.762 1 88.81 36 ASN B CA 1
ATOM 2690 C C . ASN B 1 36 ? -9.422 3.775 7.09 1 88.81 36 ASN B C 1
ATOM 2692 O O . ASN B 1 36 ? -8.508 4.094 7.848 1 88.81 36 ASN B O 1
ATOM 2696 N N . GLN B 1 37 ? -10.289 2.867 7.355 1 91.31 37 GLN B N 1
ATOM 2697 C CA . GLN B 1 37 ? -10.156 2.107 8.594 1 91.31 37 GLN B CA 1
ATOM 2698 C C . GLN B 1 37 ? -8.906 1.237 8.578 1 91.31 37 GLN B C 1
ATOM 2700 O O . GLN B 1 37 ? -8.203 1.137 9.586 1 91.31 37 GLN B O 1
ATOM 2705 N N . PHE B 1 38 ? -8.672 0.641 7.484 1 94.44 38 PHE B N 1
ATOM 2706 C CA . PHE B 1 38 ? -7.445 -0.136 7.316 1 94.44 38 PHE B CA 1
ATOM 2707 C C . PHE B 1 38 ? -6.215 0.737 7.535 1 94.44 38 PHE B C 1
ATOM 2709 O O . PHE B 1 38 ? -5.285 0.343 8.242 1 94.44 38 PHE B O 1
ATOM 2716 N N . VAL B 1 39 ? -6.238 1.922 6.926 1 92.44 39 VAL B N 1
ATOM 2717 C CA . VAL B 1 39 ? -5.098 2.824 7.027 1 92.44 39 VAL B CA 1
ATOM 2718 C C . VAL B 1 39 ? -4.945 3.309 8.469 1 92.44 39 VAL B C 1
ATOM 2720 O O . VAL B 1 39 ? -3.84 3.307 9.016 1 92.44 39 VAL B O 1
ATOM 2723 N N . TYR B 1 40 ? -6.016 3.645 9.078 1 87.19 40 TYR B N 1
ATOM 2724 C CA . TYR B 1 40 ? -5.992 4.223 10.414 1 87.19 40 TYR B CA 1
ATOM 2725 C C . TYR B 1 40 ? -5.5 3.207 11.438 1 87.19 40 TYR B C 1
ATOM 2727 O O . TYR B 1 40 ? -4.625 3.514 12.258 1 87.19 40 TYR B O 1
ATOM 2735 N N . TYR B 1 41 ? -5.949 1.973 11.359 1 91.31 41 TYR B N 1
ATOM 2736 C CA . TYR B 1 41 ? -5.707 1.006 12.422 1 91.31 41 TYR B CA 1
ATOM 2737 C C . TYR B 1 41 ? -4.441 0.199 12.148 1 91.31 41 TYR B C 1
ATOM 2739 O O . TYR B 1 41 ? -3.818 -0.323 13.078 1 91.31 41 TYR B O 1
ATOM 2747 N N . ILE B 1 42 ? -4.066 0.121 10.906 1 94.5 42 ILE B N 1
ATOM 2748 C CA . ILE B 1 42 ? -3.035 -0.863 10.594 1 94.5 42 ILE B CA 1
ATOM 2749 C C . ILE B 1 42 ? -1.855 -0.174 9.914 1 94.5 42 ILE B C 1
ATOM 2751 O O . ILE B 1 42 ? -0.749 -0.141 10.453 1 94.5 42 ILE B O 1
ATOM 2755 N N . ALA B 1 43 ? -2.084 0.46 8.766 1 93.38 43 ALA B N 1
ATOM 2756 C CA . ALA B 1 43 ? -1.002 0.897 7.883 1 93.38 43 ALA B CA 1
ATOM 2757 C C . ALA B 1 43 ? -0.276 2.105 8.469 1 93.38 43 ALA B C 1
ATOM 2759 O O . ALA B 1 43 ? 0.956 2.16 8.461 1 93.38 43 ALA B O 1
ATOM 2760 N N . PHE B 1 44 ? -1.021 3.066 8.961 1 87.56 44 PHE B N 1
ATOM 2761 C CA . PHE B 1 44 ? -0.42 4.309 9.43 1 87.56 44 PHE B CA 1
ATOM 2762 C C . PHE B 1 44 ? 0.414 4.062 10.688 1 87.56 44 PHE B C 1
ATOM 2764 O O . PHE B 1 44 ? 1.541 4.551 10.789 1 87.56 44 PHE B O 1
ATOM 2771 N N . PRO B 1 45 ? -0.118 3.316 11.68 1 90.5 45 PRO B N 1
ATOM 2772 C CA . PRO B 1 45 ? 0.725 2.979 12.828 1 90.5 45 PRO B CA 1
ATOM 2773 C C . PRO B 1 45 ? 1.999 2.238 12.43 1 90.5 45 PRO B C 1
ATOM 2775 O O . PRO B 1 45 ? 3.061 2.469 13.016 1 90.5 45 PRO B O 1
ATOM 2778 N N . ALA B 1 46 ? 1.91 1.403 11.461 1 93 46 ALA B N 1
ATOM 2779 C CA . ALA B 1 46 ? 3.055 0.613 11.016 1 93 46 ALA B CA 1
ATOM 2780 C C . ALA B 1 46 ? 4.141 1.507 10.422 1 93 46 ALA B C 1
ATOM 2782 O O . ALA B 1 46 ? 5.324 1.344 10.727 1 93 46 ALA B O 1
ATOM 2783 N N . ILE B 1 47 ? 3.74 2.439 9.609 1 88 47 ILE B N 1
ATOM 2784 C CA . ILE B 1 47 ? 4.734 3.26 8.922 1 88 47 ILE B CA 1
ATOM 2785 C C . ILE B 1 47 ? 5.414 4.188 9.93 1 88 47 ILE B C 1
ATOM 2787 O O . ILE B 1 47 ? 6.629 4.398 9.867 1 88 47 ILE B O 1
ATOM 2791 N N . LEU B 1 48 ? 4.66 4.73 10.836 1 84.06 48 LEU B N 1
ATOM 2792 C CA . LEU B 1 48 ? 5.25 5.605 11.844 1 84.06 48 LEU B CA 1
ATOM 2793 C C . LEU B 1 48 ? 6.199 4.824 12.75 1 84.06 48 LEU B C 1
ATOM 2795 O O . LEU B 1 48 ? 7.285 5.309 13.086 1 84.06 48 LEU B O 1
ATOM 2799 N N . LEU B 1 49 ? 5.77 3.629 13.102 1 89.69 49 LEU B N 1
ATOM 2800 C CA . LEU B 1 49 ? 6.609 2.781 13.945 1 89.69 49 LEU B CA 1
ATOM 2801 C C . LEU B 1 49 ? 7.953 2.514 13.273 1 89.69 49 LEU B C 1
ATOM 2803 O O . LEU B 1 49 ? 9.008 2.758 13.867 1 89.69 49 LEU B O 1
ATOM 2807 N N . ILE B 1 50 ? 7.949 2.154 12.078 1 91 50 ILE B N 1
ATOM 2808 C CA . ILE B 1 50 ? 9.18 1.69 11.438 1 91 50 ILE B CA 1
ATOM 2809 C C . ILE B 1 50 ? 10.07 2.885 11.102 1 91 50 ILE B C 1
ATOM 2811 O O . ILE B 1 50 ? 11.289 2.816 11.25 1 91 50 ILE B O 1
ATOM 2815 N N . VAL B 1 51 ? 9.484 3.961 10.625 1 81.56 51 VAL B N 1
ATOM 2816 C CA . VAL B 1 51 ? 10.258 5.145 10.273 1 81.56 51 VAL B CA 1
ATOM 2817 C C . VAL B 1 51 ? 10.945 5.707 11.508 1 81.56 51 VAL B C 1
ATOM 2819 O O . VAL B 1 51 ? 12.125 6.066 11.461 1 81.56 51 VAL B O 1
ATOM 2822 N N . LEU B 1 52 ? 10.281 5.73 12.602 1 82.81 52 LEU B N 1
ATOM 2823 C CA . LEU B 1 52 ? 10.859 6.25 13.836 1 82.81 52 LEU B CA 1
ATOM 2824 C C . LEU B 1 52 ? 11.852 5.258 14.438 1 82.81 52 LEU B C 1
ATOM 2826 O O . LEU B 1 52 ? 12.867 5.66 15.008 1 82.81 52 LEU B O 1
ATOM 2830 N N . ALA B 1 53 ? 11.539 4.008 14.266 1 88.69 53 ALA B N 1
ATOM 2831 C CA . ALA B 1 53 ? 12.445 2.982 14.781 1 88.69 53 ALA B CA 1
ATOM 2832 C C . ALA B 1 53 ? 13.773 2.996 14.031 1 88.69 53 ALA B C 1
ATOM 2834 O O . ALA B 1 53 ? 14.828 2.715 14.617 1 88.69 53 ALA B O 1
ATOM 2835 N N . GLU B 1 54 ? 13.719 3.33 12.82 1 87.69 54 GLU B N 1
ATOM 2836 C CA . GLU B 1 54 ? 14.914 3.256 11.984 1 87.69 54 GLU B CA 1
ATOM 2837 C C . GLU B 1 54 ? 15.68 4.574 12 1 87.69 54 GLU B C 1
ATOM 2839 O O . GLU B 1 54 ? 16.797 4.656 11.469 1 87.69 54 GLU B O 1
ATOM 2844 N N . THR B 1 55 ? 15.117 5.566 12.523 1 79 55 THR B N 1
ATOM 2845 C CA . THR B 1 55 ? 15.82 6.836 12.672 1 79 55 THR B CA 1
ATOM 2846 C C . THR B 1 55 ? 16.594 6.867 13.984 1 79 55 THR B C 1
ATOM 2848 O O . THR B 1 55 ? 16.016 6.727 15.062 1 79 55 THR B O 1
ATOM 2851 N N . ARG B 1 56 ? 18.016 6.953 13.805 1 83.69 56 ARG B N 1
ATOM 2852 C CA . ARG B 1 56 ? 18.844 6.977 15 1 83.69 56 ARG B CA 1
ATOM 2853 C C . ARG B 1 56 ? 18.453 8.125 15.922 1 83.69 56 ARG B C 1
ATOM 2855 O O . ARG B 1 56 ? 18.25 9.25 15.461 1 83.69 56 ARG B O 1
ATOM 2862 N N . ILE B 1 57 ? 18.312 7.828 17.125 1 78.31 57 ILE B N 1
ATOM 2863 C CA . ILE B 1 57 ? 17.875 8.82 18.109 1 78.31 57 ILE B CA 1
ATOM 2864 C C . ILE B 1 57 ? 18.828 10.008 18.094 1 78.31 57 ILE B C 1
ATOM 2866 O O . ILE B 1 57 ? 18.422 11.148 18.312 1 78.31 57 ILE B O 1
ATOM 2870 N N . GLU B 1 58 ? 20.094 9.805 17.812 1 80.31 58 GLU B N 1
ATOM 2871 C CA . GLU B 1 58 ? 21.109 10.859 17.766 1 80.31 58 GLU B CA 1
ATOM 2872 C C . GLU B 1 58 ? 20.844 11.82 16.609 1 80.31 58 GLU B C 1
ATOM 2874 O O . GLU B 1 58 ? 21.172 13.008 16.703 1 80.31 58 GLU B O 1
ATOM 2879 N N . ASP B 1 59 ? 20.359 11.188 15.555 1 75.56 59 ASP B N 1
ATOM 2880 C CA . ASP B 1 59 ? 20.047 12.016 14.391 1 75.56 59 ASP B CA 1
ATOM 2881 C C . ASP B 1 59 ? 18.75 12.781 14.586 1 75.56 59 ASP B C 1
ATOM 2883 O O . ASP B 1 59 ? 18.516 13.805 13.938 1 75.56 59 ASP B O 1
ATOM 2887 N N . ILE B 1 60 ? 18.016 12.25 15.438 1 67.94 60 ILE B N 1
ATOM 2888 C CA . ILE B 1 60 ? 16.734 12.867 15.727 1 67.94 60 ILE B CA 1
ATOM 2889 C C . ILE B 1 60 ? 16.922 14.086 16.609 1 67.94 60 ILE B C 1
ATOM 2891 O O . ILE B 1 60 ? 16.188 15.07 16.5 1 67.94 60 ILE B O 1
ATOM 2895 N N . ILE B 1 61 ? 18.047 14.039 17.281 1 73.75 61 ILE B N 1
ATOM 2896 C CA . ILE B 1 61 ? 18.234 15.062 18.312 1 73.75 61 ILE B CA 1
ATOM 2897 C C . ILE B 1 61 ? 18.891 16.297 17.688 1 73.75 61 ILE B C 1
ATOM 2899 O O . ILE B 1 61 ? 20.062 16.562 17.938 1 73.75 61 ILE B O 1
ATOM 2903 N N . GLN B 1 62 ? 18.312 16.891 16.766 1 82.88 62 GLN B N 1
ATOM 2904 C CA . GLN B 1 62 ? 18.609 18.219 16.234 1 82.88 62 GLN B CA 1
ATOM 2905 C C . GLN B 1 62 ? 17.766 19.281 16.938 1 82.88 62 GLN B C 1
ATOM 2907 O O . GLN B 1 62 ? 16.75 19.734 16.391 1 82.88 62 GLN B O 1
ATOM 2912 N N . TRP B 1 63 ? 18.312 19.734 18.016 1 87.5 63 TRP B N 1
ATOM 2913 C CA . TRP B 1 63 ? 17.5 20.516 18.953 1 87.5 63 TRP B CA 1
ATOM 2914 C C . TRP B 1 63 ? 17.016 21.812 18.297 1 87.5 63 TRP B C 1
ATOM 2916 O O . TRP B 1 63 ? 15.875 22.219 18.516 1 87.5 63 TRP B O 1
ATOM 2926 N N . GLY B 1 64 ? 17.906 22.438 17.547 1 91.69 64 GLY B N 1
ATOM 2927 C CA . GLY B 1 64 ? 17.484 23.641 16.844 1 91.69 64 GLY B CA 1
ATOM 2928 C C . GLY B 1 64 ? 16.359 23.391 15.867 1 91.69 64 GLY B C 1
ATOM 2929 O O . GLY B 1 64 ? 15.383 24.141 15.82 1 91.69 64 GLY B O 1
ATOM 2930 N N . PHE B 1 65 ? 16.516 22.312 15.172 1 93.25 65 PHE B N 1
ATOM 2931 C CA . PHE B 1 65 ? 15.508 21.938 14.188 1 93.25 65 PHE B CA 1
ATOM 2932 C C . PHE B 1 65 ? 14.203 21.547 14.875 1 93.25 65 PHE B C 1
ATOM 2934 O O . PHE B 1 65 ? 13.125 22 14.5 1 93.25 65 PHE B O 1
ATOM 2941 N N . ILE B 1 66 ? 14.32 20.734 15.883 1 91.94 66 ILE B N 1
ATOM 2942 C CA . ILE B 1 66 ? 13.156 20.234 16.609 1 91.94 66 ILE B CA 1
ATOM 2943 C C . ILE B 1 66 ? 12.43 21.406 17.266 1 91.94 66 ILE B C 1
ATOM 2945 O O . ILE B 1 66 ? 11.203 21.531 17.156 1 91.94 66 ILE B O 1
ATOM 2949 N N . GLY B 1 67 ? 13.211 22.203 17.906 1 93.19 67 GLY B N 1
ATOM 2950 C CA . GLY B 1 67 ? 12.625 23.344 18.562 1 93.19 67 GLY B CA 1
ATOM 2951 C C . GLY B 1 67 ? 11.953 24.312 17.609 1 93.19 67 GLY B C 1
ATOM 2952 O O . GLY B 1 67 ? 10.805 24.703 17.828 1 93.19 67 GLY B O 1
ATOM 2953 N N . GLY B 1 68 ? 12.641 24.688 16.562 1 95.44 68 GLY B N 1
ATOM 2954 C CA . GLY B 1 68 ? 12.102 25.625 15.602 1 95.44 68 GLY B CA 1
ATOM 2955 C C . GLY B 1 68 ? 10.883 25.094 14.875 1 95.44 68 GLY B C 1
ATOM 2956 O O . GLY B 1 68 ? 9.875 25.797 14.75 1 95.44 68 GLY B O 1
ATOM 2957 N N . PHE B 1 69 ? 10.945 23.906 14.406 1 95 69 PHE B N 1
ATOM 2958 C CA . PHE B 1 69 ? 9.852 23.297 13.648 1 95 69 PHE B CA 1
ATOM 2959 C C . PHE B 1 69 ? 8.641 23.062 14.539 1 95 69 PHE B C 1
ATOM 2961 O O . PHE B 1 69 ? 7.508 23.359 14.148 1 95 69 PHE B O 1
ATOM 2968 N N . SER B 1 70 ? 8.891 22.562 15.742 1 94.31 70 SER B N 1
ATOM 2969 C CA . SER B 1 70 ? 7.797 22.297 16.672 1 94.31 70 SER B CA 1
ATOM 2970 C C . SER B 1 70 ? 7.094 23.578 17.078 1 94.31 70 SER B C 1
ATOM 2972 O O . SER B 1 70 ? 5.867 23.641 17.141 1 94.31 70 SER B O 1
ATOM 2974 N N . LEU B 1 71 ? 7.848 24.547 17.391 1 95.56 71 LEU B N 1
ATOM 2975 C CA . LEU B 1 71 ? 7.262 25.812 17.797 1 95.56 71 LEU B CA 1
ATOM 2976 C C . LEU B 1 71 ? 6.457 26.438 16.656 1 95.56 71 LEU B C 1
ATOM 2978 O O . LEU B 1 71 ? 5.422 27.062 16.891 1 95.56 71 LEU B O 1
ATOM 2982 N N . ALA B 1 72 ? 6.969 26.312 15.461 1 96.81 72 ALA B N 1
ATOM 2983 C CA . ALA B 1 72 ? 6.219 26.797 14.305 1 96.81 72 ALA B CA 1
ATOM 2984 C C . ALA B 1 72 ? 4.859 26.109 14.203 1 96.81 72 ALA B C 1
ATOM 2986 O O . ALA B 1 72 ? 3.846 26.766 13.945 1 96.81 72 ALA B O 1
ATOM 2987 N N . MET B 1 73 ? 4.848 24.844 14.422 1 95.81 73 MET B N 1
ATOM 2988 C CA . MET B 1 73 ? 3.604 24.094 14.359 1 95.81 73 MET B CA 1
ATOM 2989 C C . MET B 1 73 ? 2.668 24.484 15.5 1 95.81 73 MET B C 1
ATOM 2991 O O . MET B 1 73 ? 1.467 24.656 15.289 1 95.81 73 MET B O 1
ATOM 2995 N N . VAL B 1 74 ? 3.225 24.641 16.688 1 95.25 74 VAL B N 1
ATOM 2996 C CA . VAL B 1 74 ? 2.428 24.969 17.859 1 95.25 74 VAL B CA 1
ATOM 2997 C C . VAL B 1 74 ? 1.822 26.359 17.703 1 95.25 74 VAL B C 1
ATOM 2999 O O . VAL B 1 74 ? 0.645 26.562 18 1 95.25 74 VAL B O 1
ATOM 3002 N N . ILE B 1 75 ? 2.633 27.281 17.266 1 96.56 75 ILE B N 1
ATOM 3003 C CA . ILE B 1 75 ? 2.158 28.656 17.078 1 96.56 75 ILE B CA 1
ATOM 3004 C C . ILE B 1 75 ? 1.05 28.672 16.031 1 96.56 75 ILE B C 1
ATOM 3006 O O . ILE B 1 75 ? 0.003 29.297 16.234 1 96.56 75 ILE B O 1
ATOM 3010 N N . THR B 1 76 ? 1.268 28 14.922 1 96.56 76 THR B N 1
ATOM 3011 C CA . THR B 1 76 ? 0.247 27.922 13.883 1 96.56 76 THR B CA 1
ATOM 3012 C C . THR B 1 76 ? -1.021 27.266 14.414 1 96.56 76 THR B C 1
ATOM 3014 O O . THR B 1 76 ? -2.129 27.734 14.164 1 96.56 76 THR B O 1
ATOM 3017 N N . TYR B 1 77 ? -0.848 26.172 15.117 1 95.5 77 TYR B N 1
ATOM 3018 C CA . TYR B 1 77 ? -1.968 25.453 15.734 1 95.5 77 TYR B CA 1
ATOM 3019 C C . TYR B 1 77 ? -2.766 26.391 16.641 1 95.5 77 TYR B C 1
ATOM 3021 O O . TYR B 1 77 ? -3.994 26.453 16.547 1 95.5 77 TYR B O 1
ATOM 3029 N N . ALA B 1 78 ? -2.098 27.125 17.469 1 94.75 78 ALA B N 1
ATOM 3030 C CA . ALA B 1 78 ? -2.729 28.047 18.422 1 94.75 78 ALA B CA 1
ATOM 3031 C C . ALA B 1 78 ? -3.449 29.172 17.688 1 94.75 78 ALA B C 1
ATOM 3033 O O . ALA B 1 78 ? -4.555 29.562 18.078 1 94.75 78 ALA B O 1
ATOM 3034 N N . LEU B 1 79 ? -2.814 29.672 16.703 1 95.62 79 LEU B N 1
ATOM 3035 C CA . LEU B 1 79 ? -3.418 30.734 15.906 1 95.62 79 LEU B CA 1
ATOM 3036 C C . LEU B 1 79 ? -4.738 30.281 15.297 1 95.62 79 LEU B C 1
ATOM 3038 O O . LEU B 1 79 ? -5.723 31.031 15.32 1 95.62 79 LEU B O 1
ATOM 3042 N N . VAL B 1 80 ? -4.777 29.109 14.758 1 94.81 80 VAL B N 1
ATOM 3043 C CA . VAL B 1 80 ? -5.984 28.594 14.117 1 94.81 80 VAL B CA 1
ATOM 3044 C C . VAL B 1 80 ? -7.066 28.344 15.164 1 94.81 80 VAL B C 1
ATOM 3046 O O . VAL B 1 80 ? -8.242 28.625 14.922 1 94.81 80 VAL B O 1
ATOM 3049 N N . ILE B 1 81 ? -6.672 27.844 16.312 1 93.31 81 ILE B N 1
ATOM 3050 C CA . ILE B 1 81 ? -7.633 27.625 17.391 1 93.31 81 ILE B CA 1
ATOM 3051 C C . ILE B 1 81 ? -8.297 28.938 17.766 1 93.31 81 ILE B C 1
ATOM 3053 O O . ILE B 1 81 ? -9.523 29.016 17.875 1 93.31 81 ILE B O 1
ATOM 3057 N N . VAL B 1 82 ? -7.52 29.984 17.922 1 93.5 82 VAL B N 1
ATOM 3058 C CA . VAL B 1 82 ? -8.023 31.281 18.344 1 93.5 82 VAL B CA 1
ATOM 3059 C C . VAL B 1 82 ? -8.961 31.844 17.266 1 93.5 82 VAL B C 1
ATOM 3061 O O . VAL B 1 82 ? -10.078 32.25 17.578 1 93.5 82 VAL B O 1
ATOM 3064 N N . VAL B 1 83 ? -8.547 31.781 16.031 1 92.69 83 VAL B N 1
ATOM 3065 C CA . VAL B 1 83 ? -9.352 32.312 14.945 1 92.69 83 VAL B CA 1
ATOM 3066 C C . VAL B 1 83 ? -10.641 31.516 14.805 1 92.69 83 VAL B C 1
ATOM 3068 O O . VAL B 1 83 ? -11.711 32.094 14.57 1 92.69 83 VAL B O 1
ATOM 3071 N N . SER B 1 84 ? -10.508 30.188 14.914 1 92.5 84 SER B N 1
ATOM 3072 C CA . SER B 1 84 ? -11.672 29.312 14.773 1 92.5 84 SER B CA 1
ATOM 3073 C C . SER B 1 84 ? -12.688 29.562 15.875 1 92.5 84 SER B C 1
ATOM 3075 O O . SER B 1 84 ? -13.891 29.609 15.617 1 92.5 84 SER B O 1
ATOM 3077 N N . LEU B 1 85 ? -12.242 29.75 17.109 1 90.88 85 LEU B N 1
ATOM 3078 C CA . LEU B 1 85 ? -13.148 29.922 18.25 1 90.88 85 LEU B CA 1
ATOM 3079 C C . LEU B 1 85 ? -13.758 31.312 18.25 1 90.88 85 LEU B C 1
ATOM 3081 O O . LEU B 1 85 ? -14.828 31.531 18.828 1 90.88 85 LEU B O 1
ATOM 3085 N N . LEU B 1 86 ? -13.102 32.219 17.625 1 89.62 86 LEU B N 1
ATOM 3086 C CA . LEU B 1 86 ? -13.672 33.531 17.469 1 89.62 86 LEU B CA 1
ATOM 3087 C C . LEU B 1 86 ? -14.797 33.531 16.438 1 89.62 86 LEU B C 1
ATOM 3089 O O . LEU B 1 86 ? -15.789 34.25 16.594 1 89.62 86 LEU B O 1
ATOM 3093 N N . SER B 1 87 ? -14.695 32.781 15.383 1 84.88 87 SER B N 1
ATOM 3094 C CA . SER B 1 87 ? -15.688 32.688 14.32 1 84.88 87 SER B CA 1
ATOM 3095 C C . SER B 1 87 ? -16.828 31.75 14.688 1 84.88 87 SER B C 1
ATOM 3097 O O . SER B 1 87 ? -17.984 32 14.328 1 84.88 87 SER B O 1
ATOM 3099 N N . THR B 1 88 ? -16.531 30.609 15.172 1 82 88 THR B N 1
ATOM 3100 C CA . THR B 1 88 ? -17.516 29.625 15.609 1 82 88 THR B CA 1
ATOM 3101 C C . THR B 1 88 ? -17.297 29.25 17.062 1 82 88 THR B C 1
ATOM 3103 O O . THR B 1 88 ? -16.688 28.219 17.375 1 82 88 THR B O 1
ATOM 3106 N N . PRO B 1 89 ? -17.969 30.016 17.922 1 77.62 89 PRO B N 1
ATOM 3107 C CA . PRO B 1 89 ? -17.734 29.812 19.344 1 77.62 89 PRO B CA 1
ATOM 3108 C C . PRO B 1 89 ? -18.25 28.469 19.844 1 77.62 89 PRO B C 1
ATOM 3110 O O . PRO B 1 89 ? -19.25 27.953 19.312 1 77.62 89 PRO B O 1
ATOM 3113 N N . LYS B 1 90 ? -17.594 27.812 20.734 1 73.19 90 LYS B N 1
ATOM 3114 C CA . LYS B 1 90 ? -18 26.656 21.516 1 73.19 90 LYS B CA 1
ATOM 3115 C C . LYS B 1 90 ? -17.859 25.375 20.703 1 73.19 90 LYS B C 1
ATOM 3117 O O . LYS B 1 90 ? -18.391 24.328 21.078 1 73.19 90 LYS B O 1
ATOM 3122 N N . LYS B 1 91 ? -17.203 25.469 19.547 1 87.81 91 LYS B N 1
ATOM 3123 C CA . LYS B 1 91 ? -16.984 24.234 18.797 1 87.81 91 LYS B CA 1
ATOM 3124 C C . LYS B 1 91 ? -15.508 23.844 18.812 1 87.81 91 LYS B C 1
ATOM 3126 O O . LYS B 1 91 ? -14.836 23.859 17.781 1 87.81 91 LYS B O 1
ATOM 3131 N N . GLN B 1 92 ? -15.109 23.375 19.969 1 89.12 92 GLN B N 1
ATOM 3132 C CA . GLN B 1 92 ? -13.711 23.078 20.234 1 89.12 92 GLN B CA 1
ATOM 3133 C C . GLN B 1 92 ? -13.195 21.953 19.344 1 89.12 92 GLN B C 1
ATOM 3135 O O . GLN B 1 92 ? -12.062 22 18.859 1 89.12 92 GLN B O 1
ATOM 3140 N N . ALA B 1 93 ? -14.086 20.969 19.094 1 91 93 ALA B N 1
ATOM 3141 C CA . ALA B 1 93 ? -13.688 19.844 18.25 1 91 93 ALA B CA 1
ATOM 3142 C C . ALA B 1 93 ? -13.43 20.297 16.812 1 91 93 ALA B C 1
ATOM 3144 O O . ALA B 1 93 ? -12.461 19.859 16.188 1 91 93 ALA B O 1
ATOM 3145 N N . VAL B 1 94 ? -14.242 21.188 16.406 1 92.62 94 VAL B N 1
ATOM 3146 C CA . VAL B 1 94 ? -14.094 21.719 15.055 1 92.62 94 VAL B CA 1
ATOM 3147 C C . VAL B 1 94 ? -12.82 22.562 14.969 1 92.62 94 VAL B C 1
ATOM 3149 O O . VAL B 1 94 ? -12.078 22.469 13.992 1 92.62 94 VAL B O 1
ATOM 3152 N N . ALA B 1 95 ? -12.602 23.344 16 1 93.88 95 ALA B N 1
ATOM 3153 C CA . ALA B 1 95 ? -11.398 24.172 16.047 1 93.88 95 ALA B CA 1
ATOM 3154 C C . ALA B 1 95 ? -10.141 23.312 16.031 1 93.88 95 ALA B C 1
ATOM 3156 O O . ALA B 1 95 ? -9.172 23.625 15.336 1 93.88 95 ALA B O 1
ATOM 3157 N N . ALA B 1 96 ? -10.133 22.219 16.734 1 93.19 96 ALA B N 1
ATOM 3158 C CA . ALA B 1 96 ? -8.992 21.312 16.797 1 93.19 96 ALA B CA 1
ATOM 3159 C C . ALA B 1 96 ? -8.727 20.672 15.43 1 93.19 96 ALA B C 1
ATOM 3161 O O . ALA B 1 96 ? -7.574 20.547 15.016 1 93.19 96 ALA B O 1
ATOM 3162 N N . MET B 1 97 ? -9.789 20.312 14.781 1 93.31 97 MET B N 1
ATOM 3163 C CA . MET B 1 97 ? -9.656 19.703 13.469 1 93.31 97 MET B CA 1
ATOM 3164 C C . MET B 1 97 ? -9.117 20.703 12.453 1 93.31 97 MET B C 1
ATOM 3166 O O . MET B 1 97 ? -8.273 20.359 11.617 1 93.31 97 MET B O 1
ATOM 3170 N N . ARG B 1 98 ? -9.625 21.922 12.555 1 94 98 ARG B N 1
ATOM 3171 C CA . ARG B 1 98 ? -9.117 22.984 11.695 1 94 98 ARG B CA 1
ATOM 3172 C C . ARG B 1 98 ? -7.625 23.219 11.93 1 94 98 ARG B C 1
ATOM 3174 O O . ARG B 1 98 ? -6.859 23.359 10.977 1 94 98 ARG B O 1
ATOM 3181 N N . ALA B 1 99 ? -7.289 23.234 13.18 1 95 99 ALA B N 1
ATOM 3182 C CA . ALA B 1 99 ? -5.898 23.453 13.555 1 95 99 ALA B CA 1
ATOM 3183 C C . ALA B 1 99 ? -5.004 22.328 13.055 1 95 99 ALA B C 1
ATOM 3185 O O . ALA B 1 99 ? -3.895 22.562 12.57 1 95 99 ALA B O 1
ATOM 3186 N N . LEU B 1 100 ? -5.469 21.125 13.164 1 94.12 100 LEU B N 1
ATOM 3187 C CA . LEU B 1 100 ? -4.707 19.984 12.68 1 94.12 100 LEU B CA 1
ATOM 3188 C C . LEU B 1 100 ? -4.547 20.031 11.164 1 94.12 100 LEU B C 1
ATOM 3190 O O . LEU B 1 100 ? -3.469 19.734 10.641 1 94.12 100 LEU B O 1
ATOM 3194 N N . ASN B 1 101 ? -5.566 20.422 10.492 1 95.31 101 ASN B N 1
ATOM 3195 C CA . ASN B 1 101 ? -5.508 20.594 9.047 1 95.31 101 ASN B CA 1
ATOM 3196 C C . ASN B 1 101 ? -4.461 21.625 8.648 1 95.31 101 ASN B C 1
ATOM 3198 O O . ASN B 1 101 ? -3.838 21.5 7.59 1 95.31 101 ASN B O 1
ATOM 3202 N N . ALA B 1 102 ? -4.246 22.562 9.508 1 95.62 102 ALA B N 1
ATOM 3203 C CA . ALA B 1 102 ? -3.365 23.672 9.18 1 95.62 102 ALA B CA 1
ATOM 3204 C C . ALA B 1 102 ? -1.939 23.406 9.656 1 95.62 102 ALA B C 1
ATOM 3206 O O . ALA B 1 102 ? -1.035 24.203 9.414 1 95.62 102 ALA B O 1
ATOM 3207 N N . THR B 1 103 ? -1.732 22.328 10.305 1 94.56 103 THR B N 1
ATOM 3208 C CA . THR B 1 103 ? -0.416 22.172 10.914 1 94.56 103 THR B CA 1
ATOM 3209 C C . THR B 1 103 ? 0.207 20.844 10.508 1 94.56 103 THR B C 1
ATOM 3211 O O . THR B 1 103 ? 1.432 20.703 10.484 1 94.56 103 THR B O 1
ATOM 3214 N N . PHE B 1 104 ? -0.592 19.812 10.242 1 92.56 104 PHE B N 1
ATOM 3215 C CA . PHE B 1 104 ? -0.099 18.469 9.93 1 92.56 104 PHE B CA 1
ATOM 3216 C C . PHE B 1 104 ? 0.156 18.328 8.43 1 92.56 104 PHE B C 1
ATOM 3218 O O . PHE B 1 104 ? -0.76 18.016 7.668 1 92.56 104 PHE B O 1
ATOM 3225 N N . GLY B 1 105 ? 1.38 18.469 8.078 1 92.81 105 GLY B N 1
ATOM 3226 C CA . GLY B 1 105 ? 1.751 18.406 6.672 1 92.81 105 GLY B CA 1
ATOM 3227 C C . GLY B 1 105 ? 2.082 17 6.211 1 92.81 105 GLY B C 1
ATOM 3228 O O . GLY B 1 105 ? 2.363 16.109 7.027 1 92.81 105 GLY B O 1
ATOM 3229 N N . ASN B 1 106 ? 2.029 16.797 4.934 1 90 106 ASN B N 1
ATOM 3230 C CA . ASN B 1 106 ? 2.363 15.516 4.324 1 90 106 ASN B CA 1
ATOM 3231 C C . ASN B 1 106 ? 3.871 15.336 4.176 1 90 106 ASN B C 1
ATOM 3233 O O . ASN B 1 106 ? 4.383 15.242 3.059 1 90 106 ASN B O 1
ATOM 3237 N N . THR B 1 107 ? 4.512 15.219 5.289 1 89.69 107 THR B N 1
ATOM 3238 C CA . THR B 1 107 ? 5.969 15.234 5.332 1 89.69 107 THR B CA 1
ATOM 3239 C C . THR B 1 107 ? 6.531 13.844 5.043 1 89.69 107 THR B C 1
ATOM 3241 O O . THR B 1 107 ? 7.699 13.703 4.68 1 89.69 107 THR B O 1
ATOM 3244 N N . ALA B 1 108 ? 5.746 12.898 5.215 1 78.19 108 ALA B N 1
ATOM 3245 C CA . ALA B 1 108 ? 6.219 11.539 4.988 1 78.19 108 ALA B CA 1
ATOM 3246 C C . ALA B 1 108 ? 6.074 11.148 3.518 1 78.19 108 ALA B C 1
ATOM 3248 O O . ALA B 1 108 ? 7.059 10.812 2.859 1 78.19 108 ALA B O 1
ATOM 3249 N N . PHE B 1 109 ? 4.969 11.375 2.895 1 77.44 109 PHE B N 1
ATOM 3250 C CA . PHE B 1 109 ? 4.684 10.797 1.586 1 77.44 109 PHE B CA 1
ATOM 3251 C C . PHE B 1 109 ? 5.043 11.773 0.472 1 77.44 109 PHE B C 1
ATOM 3253 O O . PHE B 1 109 ? 5.41 11.352 -0.629 1 77.44 109 PHE B O 1
ATOM 3260 N N . ILE B 1 110 ? 4.871 13.039 0.767 1 84.69 110 ILE B N 1
ATOM 3261 C CA . ILE B 1 110 ? 5.348 14.039 -0.189 1 84.69 110 ILE B CA 1
ATOM 3262 C C . ILE B 1 110 ? 6.75 14.5 0.202 1 84.69 110 ILE B C 1
ATOM 3264 O O . ILE B 1 110 ? 7.637 14.586 -0.648 1 84.69 110 ILE B O 1
ATOM 3268 N N . GLY B 1 111 ? 6.996 14.656 1.457 1 88.31 111 GLY B N 1
ATOM 3269 C CA . GLY B 1 111 ? 8.234 15.242 1.948 1 88.31 111 GLY B CA 1
ATOM 3270 C C . GLY B 1 111 ? 9.453 14.375 1.677 1 88.31 111 GLY B C 1
ATOM 3271 O O . GLY B 1 111 ? 10.461 14.867 1.173 1 88.31 111 GLY B O 1
ATOM 3272 N N . ILE B 1 112 ? 9.32 13.133 1.988 1 81.69 112 ILE B N 1
ATOM 3273 C CA . ILE B 1 112 ? 10.469 12.242 1.867 1 81.69 112 ILE B CA 1
ATOM 3274 C C . ILE B 1 112 ? 10.906 12.148 0.405 1 81.69 112 ILE B C 1
ATOM 3276 O O . ILE B 1 112 ? 12.062 12.422 0.074 1 81.69 112 ILE B O 1
ATOM 3280 N N . PRO B 1 113 ? 10.039 11.836 -0.512 1 79.5 113 PRO B N 1
ATOM 3281 C CA . PRO B 1 113 ? 10.484 11.805 -1.907 1 79.5 113 PRO B CA 1
ATOM 3282 C C . PRO B 1 113 ? 10.93 13.172 -2.422 1 79.5 113 PRO B C 1
ATOM 3284 O O . PRO B 1 113 ? 11.852 13.258 -3.234 1 79.5 113 PRO B O 1
ATOM 3287 N N . LEU B 1 114 ? 10.312 14.148 -1.992 1 86.81 114 LEU B N 1
ATOM 3288 C CA . LEU B 1 114 ? 10.656 15.492 -2.432 1 86.81 114 LEU B CA 1
ATOM 3289 C C . LEU B 1 114 ? 12.07 15.867 -1.983 1 86.81 114 LEU B C 1
ATOM 3291 O O . LEU B 1 114 ? 12.883 16.328 -2.791 1 86.81 114 LEU B O 1
ATOM 3295 N N . LEU B 1 115 ? 12.391 15.625 -0.729 1 88.38 115 LEU B N 1
ATOM 3296 C CA . LEU B 1 115 ? 13.711 15.961 -0.209 1 88.38 115 LEU B CA 1
ATOM 3297 C C . LEU B 1 115 ? 14.781 15.062 -0.825 1 88.38 115 LEU B C 1
ATOM 3299 O O . LEU B 1 115 ? 15.914 15.5 -1.043 1 88.38 115 LEU B O 1
ATOM 3303 N N . SER B 1 116 ? 14.406 13.844 -1.096 1 81.19 116 SER B N 1
ATOM 3304 C CA . SER B 1 116 ? 15.352 12.938 -1.75 1 81.19 116 SER B CA 1
ATOM 3305 C C . SER B 1 116 ? 15.703 13.43 -3.152 1 81.19 116 SER B C 1
ATOM 3307 O O . SER B 1 116 ? 16.828 13.227 -3.623 1 81.19 116 SER B O 1
ATOM 3309 N N . LEU B 1 117 ? 14.758 14.047 -3.795 1 80.25 117 LEU B N 1
ATOM 3310 C CA . LEU B 1 117 ? 14.969 14.57 -5.137 1 80.25 117 LEU B CA 1
ATOM 3311 C C . LEU B 1 117 ? 15.766 15.875 -5.09 1 80.25 117 LEU B C 1
ATOM 3313 O O . LEU B 1 117 ? 16.641 16.109 -5.926 1 80.25 117 LEU B O 1
ATOM 3317 N N . LEU B 1 118 ? 15.477 16.656 -4.141 1 84.62 118 LEU B N 1
ATOM 3318 C CA . LEU B 1 118 ? 16.078 17.984 -4.051 1 84.62 118 LEU B CA 1
ATOM 3319 C C . LEU B 1 118 ? 17.484 17.891 -3.439 1 84.62 118 LEU B C 1
ATOM 3321 O O . LEU B 1 118 ? 18.328 18.734 -3.727 1 84.62 118 LEU B O 1
ATOM 3325 N N . PHE B 1 119 ? 17.641 16.875 -2.564 1 86.75 119 PHE B N 1
ATOM 3326 C CA . PHE B 1 119 ? 18.891 16.688 -1.857 1 86.75 119 PHE B CA 1
ATOM 3327 C C . PHE B 1 119 ? 19.391 15.25 -2.002 1 86.75 119 PHE B C 1
ATOM 3329 O O . PHE B 1 119 ? 19.484 14.523 -1.014 1 86.75 119 PHE B O 1
ATOM 3336 N N . PRO B 1 120 ? 19.703 14.914 -3.227 1 77.81 120 PRO B N 1
ATOM 3337 C CA . PRO B 1 120 ? 20.109 13.531 -3.463 1 77.81 120 PRO B CA 1
ATOM 3338 C C . PRO B 1 120 ? 21.328 13.125 -2.629 1 77.81 120 PRO B C 1
ATOM 3340 O O . PRO B 1 120 ? 22.312 13.859 -2.57 1 77.81 120 PRO B O 1
ATOM 3343 N N . GLY B 1 121 ? 21.203 11.977 -1.967 1 71.81 121 GLY B N 1
ATOM 3344 C CA . GLY B 1 121 ? 22.328 11.422 -1.224 1 71.81 121 GLY B CA 1
ATOM 3345 C C . GLY B 1 121 ? 22.531 12.078 0.126 1 71.81 121 GLY B C 1
ATOM 3346 O O . GLY B 1 121 ? 23.438 11.703 0.876 1 71.81 121 GLY B O 1
ATOM 3347 N N . HIS B 1 122 ? 21.625 13.039 0.448 1 78.75 122 HIS B N 1
ATOM 3348 C CA . HIS B 1 122 ? 21.797 13.742 1.714 1 78.75 122 HIS B CA 1
ATOM 3349 C C . HIS B 1 122 ? 21.141 12.977 2.861 1 78.75 122 HIS B C 1
ATOM 3351 O O . HIS B 1 122 ? 19.922 12.797 2.873 1 78.75 122 HIS B O 1
ATOM 3357 N N . LYS B 1 123 ? 21.906 12.57 3.752 1 73.56 123 LYS B N 1
ATOM 3358 C CA . LYS B 1 123 ? 21.453 11.727 4.855 1 73.56 123 LYS B CA 1
ATOM 3359 C C . LYS B 1 123 ? 20.406 12.453 5.699 1 73.56 123 LYS B C 1
ATOM 3361 O O . LYS B 1 123 ? 19.469 11.828 6.199 1 73.56 123 LYS B O 1
ATOM 3366 N N . MET B 1 124 ? 20.516 13.797 5.785 1 81.44 124 MET B N 1
ATOM 3367 C CA . MET B 1 124 ? 19.656 14.562 6.68 1 81.44 124 MET B CA 1
ATOM 3368 C C . MET B 1 124 ? 18.266 14.758 6.066 1 81.44 124 MET B C 1
ATOM 3370 O O . MET B 1 124 ? 17.328 15.125 6.758 1 81.44 124 MET B O 1
ATOM 3374 N N . ALA B 1 125 ? 18.188 14.508 4.785 1 82.56 125 ALA B N 1
ATOM 3375 C CA . ALA B 1 125 ? 16.891 14.695 4.125 1 82.56 125 ALA B CA 1
ATOM 3376 C C . ALA B 1 125 ? 15.844 13.766 4.715 1 82.56 125 ALA B C 1
ATOM 3378 O O . ALA B 1 125 ? 14.75 14.203 5.086 1 82.56 125 ALA B O 1
ATOM 3379 N N . LEU B 1 126 ? 16.203 12.586 4.891 1 78.81 126 LEU B N 1
ATOM 3380 C CA . LEU B 1 126 ? 15.273 11.602 5.445 1 78.81 126 LEU B CA 1
ATOM 3381 C C . LEU B 1 126 ? 15.031 11.859 6.926 1 78.81 126 LEU B C 1
ATOM 3383 O O . LEU B 1 126 ? 13.906 11.719 7.41 1 78.81 126 LEU B O 1
ATOM 3387 N N . VAL B 1 127 ? 16.047 12.25 7.543 1 81.19 127 VAL B N 1
ATOM 3388 C CA . VAL B 1 127 ? 15.969 12.5 8.977 1 81.19 127 VAL B CA 1
ATOM 3389 C C . VAL B 1 127 ? 15.039 13.68 9.242 1 81.19 127 VAL B C 1
ATOM 3391 O O . VAL B 1 127 ? 14.164 13.609 10.109 1 81.19 127 VAL B O 1
ATOM 3394 N N . ALA B 1 128 ? 15.227 14.711 8.453 1 88.19 128 ALA B N 1
ATOM 3395 C CA . ALA B 1 128 ? 14.391 15.898 8.602 1 88.19 128 ALA B CA 1
ATOM 3396 C C . ALA B 1 128 ? 12.922 15.562 8.398 1 88.19 128 ALA B C 1
ATOM 3398 O O . ALA B 1 128 ? 12.062 15.984 9.18 1 88.19 128 ALA B O 1
ATOM 3399 N N . ALA B 1 129 ? 12.672 14.812 7.426 1 86.31 129 ALA B N 1
ATOM 3400 C CA . ALA B 1 129 ? 11.297 14.414 7.129 1 86.31 129 ALA B CA 1
ATOM 3401 C C . ALA B 1 129 ? 10.727 13.539 8.242 1 86.31 129 ALA B C 1
ATOM 3403 O O . ALA B 1 129 ? 9.555 13.672 8.609 1 86.31 129 ALA B O 1
ATOM 3404 N N . ALA B 1 130 ? 11.539 12.688 8.758 1 80.88 130 ALA B N 1
ATOM 3405 C CA . ALA B 1 130 ? 11.109 11.805 9.844 1 80.88 130 ALA B CA 1
ATOM 3406 C C . ALA B 1 130 ? 10.781 12.602 11.102 1 80.88 130 ALA B C 1
ATOM 3408 O O . ALA B 1 130 ? 9.766 12.352 11.75 1 80.88 130 ALA B O 1
ATOM 3409 N N . ILE B 1 131 ? 11.594 13.547 11.414 1 85.44 131 ILE B N 1
ATOM 3410 C CA . ILE B 1 131 ? 11.375 14.383 12.586 1 85.44 131 ILE B CA 1
ATOM 3411 C C . ILE B 1 131 ? 10.086 15.188 12.414 1 85.44 131 ILE B C 1
ATOM 3413 O O . ILE B 1 131 ? 9.25 15.234 13.32 1 85.44 131 ILE B O 1
ATOM 3417 N N . ALA B 1 132 ? 9.984 15.75 11.242 1 89.31 132 ALA B N 1
ATOM 3418 C CA . ALA B 1 132 ? 8.781 16.531 10.969 1 89.31 132 ALA B CA 1
ATOM 3419 C C . ALA B 1 132 ? 7.527 15.68 11.094 1 89.31 132 ALA B C 1
ATOM 3421 O O . ALA B 1 132 ? 6.504 16.141 11.609 1 89.31 132 ALA B O 1
ATOM 3422 N N . SER B 1 133 ? 7.625 14.492 10.664 1 84.94 133 SER B N 1
ATOM 3423 C CA . SER B 1 133 ? 6.496 13.57 10.766 1 84.94 133 SER B CA 1
ATOM 3424 C C . SER B 1 133 ? 6.188 13.227 12.219 1 84.94 133 SER B C 1
ATOM 3426 O O . SER B 1 133 ? 5.02 13.156 12.609 1 84.94 133 SER B O 1
ATOM 3428 N N . LEU B 1 134 ? 7.184 13.039 12.93 1 82.38 134 LEU B N 1
ATOM 3429 C CA . LEU B 1 134 ? 7.016 12.766 14.352 1 82.38 134 LEU B CA 1
ATOM 3430 C C . LEU B 1 134 ? 6.332 13.938 15.055 1 82.38 134 LEU B C 1
ATOM 3432 O O . LEU B 1 134 ? 5.422 13.734 15.859 1 82.38 134 LEU B O 1
ATOM 3436 N N . LEU B 1 135 ? 6.781 15.094 14.781 1 86.75 135 LEU B N 1
ATOM 3437 C CA . LEU B 1 135 ? 6.207 16.281 15.391 1 86.75 135 LEU B CA 1
ATOM 3438 C C . LEU B 1 135 ? 4.75 16.469 14.969 1 86.75 135 LEU B C 1
ATOM 3440 O O . LEU B 1 135 ? 3.924 16.922 15.758 1 86.75 135 LEU B O 1
ATOM 3444 N N . SER B 1 136 ? 4.516 16.062 13.766 1 87.69 136 SER B N 1
ATOM 3445 C CA . SER B 1 136 ? 3.139 16.094 13.281 1 87.69 136 SER B CA 1
ATOM 3446 C C . SER B 1 136 ? 2.248 15.141 14.07 1 87.69 136 SER B C 1
ATOM 3448 O O . SER B 1 136 ? 1.084 15.453 14.336 1 87.69 136 SER B O 1
ATOM 3450 N N . VAL B 1 137 ? 2.779 14.055 14.453 1 82.69 137 VAL B N 1
ATOM 3451 C CA . VAL B 1 137 ? 2.031 13.078 15.242 1 82.69 137 VAL B CA 1
ATOM 3452 C C . VAL B 1 137 ? 1.73 13.648 16.625 1 82.69 137 VAL B C 1
ATOM 3454 O O . VAL B 1 137 ? 0.671 13.383 17.203 1 82.69 137 VAL B O 1
ATOM 3457 N N . ILE B 1 138 ? 2.629 14.406 17.141 1 83.56 138 ILE B N 1
ATOM 3458 C CA . ILE B 1 138 ? 2.404 15.062 18.422 1 83.56 138 ILE B CA 1
ATOM 3459 C C . ILE B 1 138 ? 1.234 16.031 18.312 1 83.56 138 ILE B C 1
ATOM 3461 O O . ILE B 1 138 ? 0.374 16.094 19.188 1 83.56 138 ILE B O 1
ATOM 3465 N N . MET B 1 139 ? 1.223 16.734 17.219 1 87.19 139 MET B N 1
ATOM 3466 C CA . MET B 1 139 ? 0.089 17.625 16.969 1 87.19 139 MET B CA 1
ATOM 3467 C C . MET B 1 139 ? -1.207 16.828 16.844 1 87.19 139 MET B C 1
ATOM 3469 O O . MET B 1 139 ? -2.264 17.281 17.297 1 87.19 139 MET B O 1
ATOM 3473 N N . PHE B 1 140 ? -1.052 15.727 16.219 1 85.25 140 PHE B N 1
ATOM 3474 C CA . PHE B 1 140 ? -2.178 14.812 16.094 1 85.25 140 PHE B CA 1
ATOM 3475 C C . PHE B 1 140 ? -2.703 14.406 17.453 1 85.25 140 PHE B C 1
ATOM 3477 O O . PHE B 1 140 ? -3.916 14.391 17.688 1 85.25 140 PHE B O 1
ATOM 3484 N N . ALA B 1 141 ? -1.803 14.133 18.359 1 83.44 141 ALA B N 1
ATOM 3485 C CA . ALA B 1 141 ? -2.162 13.773 19.734 1 83.44 141 ALA B CA 1
ATOM 3486 C C . ALA B 1 141 ? -2.867 14.922 20.438 1 83.44 141 ALA B C 1
ATOM 3488 O O . ALA B 1 141 ? -3.852 14.719 21.156 1 83.44 141 ALA B O 1
ATOM 3489 N N . PHE B 1 142 ? -2.426 16.125 20.203 1 83.88 142 PHE B N 1
ATOM 3490 C CA . PHE B 1 142 ? -3.061 17.297 20.781 1 83.88 142 PHE B CA 1
ATOM 3491 C C . PHE B 1 142 ? -4.488 17.453 20.281 1 83.88 142 PHE B C 1
ATOM 3493 O O . PHE B 1 142 ? -5.402 17.734 21.062 1 83.88 142 PHE B O 1
ATOM 3500 N N . ALA B 1 143 ? -4.609 17.297 19.031 1 87.81 143 ALA B N 1
ATOM 3501 C CA . ALA B 1 143 ? -5.938 17.406 18.438 1 87.81 143 ALA B CA 1
ATOM 3502 C C . ALA B 1 143 ? -6.875 16.328 18.969 1 87.81 143 ALA B C 1
ATOM 3504 O O . ALA B 1 143 ? -8.039 16.609 19.281 1 87.81 143 ALA B O 1
ATOM 3505 N N . LEU B 1 144 ? -6.34 15.164 19.062 1 85.25 144 LEU B N 1
ATOM 3506 C CA . LEU B 1 144 ? -7.121 14.031 19.562 1 85.25 144 LEU B CA 1
ATOM 3507 C C . LEU B 1 144 ? -7.609 14.305 20.984 1 85.25 144 LEU B C 1
ATOM 3509 O O . LEU B 1 144 ? -8.789 14.102 21.297 1 85.25 144 LEU B O 1
ATOM 3513 N N . VAL B 1 145 ? -6.723 14.758 21.812 1 83.62 145 VAL B N 1
ATOM 3514 C CA . VAL B 1 145 ? -7.059 15.055 23.203 1 83.62 145 VAL B CA 1
ATOM 3515 C C . VAL B 1 145 ? -8.094 16.172 23.25 1 83.62 145 VAL B C 1
ATOM 3517 O O . VAL B 1 145 ? -9.07 16.094 24 1 83.62 145 VAL B O 1
ATOM 3520 N N . SER B 1 146 ? -7.93 17.141 22.453 1 84.81 146 SER B N 1
ATOM 3521 C CA . SER B 1 146 ? -8.867 18.266 22.391 1 84.81 146 SER B CA 1
ATOM 3522 C C . SER B 1 146 ? -10.258 17.812 21.969 1 84.81 146 SER B C 1
ATOM 3524 O O . SER B 1 146 ? -11.258 18.25 22.531 1 84.81 146 SER B O 1
ATOM 3526 N N . ILE B 1 147 ? -10.312 16.984 21.062 1 85.69 147 ILE B N 1
ATOM 3527 C CA . ILE B 1 147 ? -11.57 16.469 20.531 1 85.69 147 ILE B CA 1
ATOM 3528 C C . ILE B 1 147 ? -12.266 15.617 21.609 1 85.69 147 ILE B C 1
ATOM 3530 O O . ILE B 1 147 ? -13.469 15.75 21.828 1 85.69 147 ILE B O 1
ATOM 3534 N N . GLU B 1 148 ? -11.469 14.789 22.234 1 83 148 GLU B N 1
ATOM 3535 C CA . GLU B 1 148 ? -12.016 13.906 23.266 1 83 148 GLU B CA 1
ATOM 3536 C C . GLU B 1 148 ? -12.531 14.703 24.453 1 83 148 GLU B C 1
ATOM 3538 O O . GLU B 1 148 ? -13.562 14.375 25.031 1 83 148 GLU B O 1
ATOM 3543 N N . LEU B 1 149 ? -11.812 15.742 24.812 1 80.56 149 LEU B N 1
ATOM 3544 C CA . LEU B 1 149 ? -12.227 16.594 25.922 1 80.56 149 LEU B CA 1
ATOM 3545 C C . LEU B 1 149 ? -13.484 17.375 25.578 1 80.56 149 LEU B C 1
ATOM 3547 O O . LEU B 1 149 ? -14.344 17.609 26.422 1 80.56 149 LEU B O 1
ATOM 3551 N N . ALA B 1 150 ? -13.586 17.719 24.359 1 81 150 ALA B N 1
ATOM 3552 C CA . ALA B 1 150 ? -14.742 18.484 23.906 1 81 150 ALA B CA 1
ATOM 3553 C C . ALA B 1 150 ? -15.992 17.625 23.859 1 81 150 ALA B C 1
ATOM 3555 O O . ALA B 1 150 ? -17.109 18.109 24.016 1 81 150 ALA B O 1
ATOM 3556 N N . SER B 1 151 ? -15.828 16.422 23.5 1 76 151 SER B N 1
ATOM 3557 C CA . SER B 1 151 ? -16.953 15.508 23.375 1 76 151 SER B CA 1
ATOM 3558 C C . SER B 1 151 ? -17.484 15.078 24.734 1 76 151 SER B C 1
ATOM 3560 O O . SER B 1 151 ? -18.625 14.633 24.859 1 76 151 SER B O 1
ATOM 3562 N N . ARG B 1 152 ? -16.594 15.023 25.656 1 70.06 152 ARG B N 1
ATOM 3563 C CA . ARG B 1 152 ? -17.016 14.57 26.984 1 70.06 152 ARG B CA 1
ATOM 3564 C C . ARG B 1 152 ? -17.625 15.711 27.781 1 70.06 152 ARG B C 1
ATOM 3566 O O . ARG B 1 152 ? -17.234 16.859 27.625 1 70.06 152 ARG B O 1
ATOM 3573 N N . ASP B 1 153 ? -18.875 15.484 28.312 1 57.47 153 ASP B N 1
ATOM 3574 C CA . ASP B 1 153 ? -19.625 16.406 29.141 1 57.47 153 ASP B CA 1
ATOM 3575 C C . ASP B 1 153 ? -18.766 16.953 30.281 1 57.47 153 ASP B C 1
ATOM 3577 O O . ASP B 1 153 ? -17.891 16.25 30.797 1 57.47 153 ASP B O 1
ATOM 3581 N N . LYS B 1 154 ? -18.547 18.312 30.391 1 54.62 154 LYS B N 1
ATOM 3582 C CA . LYS B 1 154 ? -17.859 19.109 31.406 1 54.62 154 LYS B CA 1
ATOM 3583 C C . LYS B 1 154 ? -17.953 18.453 32.781 1 54.62 154 LYS B C 1
ATOM 3585 O O . LYS B 1 154 ? -17.266 18.859 33.719 1 54.62 154 LYS B O 1
ATOM 3590 N N . GLN B 1 155 ? -18.953 17.672 32.906 1 51.19 155 GLN B N 1
ATOM 3591 C CA . GLN B 1 155 ? -19.203 17.297 34.312 1 51.19 155 GLN B CA 1
ATOM 3592 C C . GLN B 1 155 ? -18.266 16.188 34.75 1 51.19 155 GLN B C 1
ATOM 3594 O O . GLN B 1 155 ? -18.25 15.812 35.938 1 51.19 155 GLN B O 1
ATOM 3599 N N . SER B 1 156 ? -17.875 15.375 33.844 1 51.94 156 SER B N 1
ATOM 3600 C CA . SER B 1 156 ? -17.203 14.203 34.406 1 51.94 156 SER B CA 1
ATOM 3601 C C . SER B 1 156 ? -15.852 14.57 35 1 51.94 156 SER B C 1
ATOM 3603 O O . SER B 1 156 ? -15.094 15.344 34.406 1 51.94 156 SER B O 1
ATOM 3605 N N . THR B 1 157 ? -15.727 14.555 36.219 1 52.03 157 THR B N 1
ATOM 3606 C CA . THR B 1 157 ? -14.633 14.742 37.156 1 52.03 157 THR B CA 1
ATOM 3607 C C . THR B 1 157 ? -13.398 13.961 36.719 1 52.03 157 THR B C 1
ATOM 3609 O O . THR B 1 157 ? -12.406 13.891 37.469 1 52.03 157 THR B O 1
ATOM 3612 N N . ASP B 1 158 ? -13.531 13.117 35.812 1 59.66 158 ASP B N 1
ATOM 3613 C CA . ASP B 1 158 ? -12.281 12.406 35.562 1 59.66 158 ASP B CA 1
ATOM 3614 C C . ASP B 1 158 ? -11.18 13.367 35.125 1 59.66 158 ASP B C 1
ATOM 3616 O O . ASP B 1 158 ? -11.445 14.32 34.375 1 59.66 158 ASP B O 1
ATOM 3620 N N . HIS B 1 159 ? -10.023 13.344 35.75 1 69.62 159 HIS B N 1
ATOM 3621 C CA . HIS B 1 159 ? -8.867 14.227 35.594 1 69.62 159 HIS B CA 1
ATOM 3622 C C . HIS B 1 159 ? -8.398 14.297 34.156 1 69.62 159 HIS B C 1
ATOM 3624 O O . HIS B 1 159 ? -8.328 13.273 33.469 1 69.62 159 HIS B O 1
ATOM 3630 N N . ALA B 1 160 ? -8.586 15.508 33.562 1 72.12 160 ALA B N 1
ATOM 3631 C CA . ALA B 1 160 ? -8.07 15.867 32.25 1 72.12 160 ALA B CA 1
ATOM 3632 C C . ALA B 1 160 ? -6.871 15 31.875 1 72.12 160 ALA B C 1
ATOM 3634 O O . ALA B 1 160 ? -6.734 14.578 30.719 1 72.12 160 ALA B O 1
ATOM 3635 N N . ILE B 1 161 ? -6.301 14.531 32.844 1 77.94 161 ILE B N 1
ATOM 3636 C CA . ILE B 1 161 ? -5.07 13.789 32.625 1 77.94 161 ILE B CA 1
ATOM 3637 C C . ILE B 1 161 ? -5.398 12.352 32.219 1 77.94 161 ILE B C 1
ATOM 3639 O O . ILE B 1 161 ? -4.746 11.773 31.344 1 77.94 161 ILE B O 1
ATOM 3643 N N . VAL B 1 162 ? -6.371 11.852 32.844 1 79.88 162 VAL B N 1
ATOM 3644 C CA . VAL B 1 162 ? -6.754 10.477 32.562 1 79.88 162 VAL B CA 1
ATOM 3645 C C . VAL B 1 162 ? -7.359 10.383 31.156 1 79.88 162 VAL B C 1
ATOM 3647 O O . VAL B 1 162 ? -7.09 9.43 30.406 1 79.88 162 VAL B O 1
ATOM 3650 N N . ILE B 1 163 ? -8.047 11.359 30.875 1 76 163 ILE B N 1
ATOM 3651 C CA . ILE B 1 163 ? -8.68 11.398 29.562 1 76 163 ILE B CA 1
ATOM 3652 C C . ILE B 1 163 ? -7.605 11.492 28.484 1 76 163 ILE B C 1
ATOM 3654 O O . ILE B 1 163 ? -7.672 10.781 27.469 1 76 163 ILE B O 1
ATOM 3658 N N . MET B 1 164 ? -6.734 12.32 28.766 1 77.75 164 MET B N 1
ATOM 3659 C CA . MET B 1 164 ? -5.633 12.492 27.828 1 77.75 164 MET B CA 1
ATOM 3660 C C . MET B 1 164 ? -4.855 11.195 27.656 1 77.75 164 MET B C 1
ATOM 3662 O O . MET B 1 164 ? -4.586 10.766 26.531 1 77.75 164 MET B O 1
ATOM 3666 N N . ALA B 1 165 ? -4.559 10.586 28.719 1 81.12 165 ALA B N 1
ATOM 3667 C CA . ALA B 1 165 ? -3.787 9.352 28.703 1 81.12 165 ALA B CA 1
ATOM 3668 C C . ALA B 1 165 ? -4.539 8.242 27.953 1 81.12 165 ALA B C 1
ATOM 3670 O O . ALA B 1 165 ? -3.951 7.512 27.156 1 81.12 165 ALA B O 1
ATOM 3671 N N . ASN B 1 166 ? -5.738 8.211 28.234 1 80.25 166 ASN B N 1
ATOM 3672 C CA . ASN B 1 166 ? -6.562 7.188 27.594 1 80.25 166 ASN B CA 1
ATOM 3673 C C . ASN B 1 166 ? -6.699 7.434 26.094 1 80.25 166 ASN B C 1
ATOM 3675 O O . ASN B 1 166 ? -6.68 6.492 25.297 1 80.25 166 ASN B O 1
ATOM 3679 N N . ALA B 1 167 ? -6.84 8.656 25.781 1 76.25 167 ALA B N 1
ATOM 3680 C CA . ALA B 1 167 ? -6.965 9.008 24.359 1 76.25 167 ALA B CA 1
ATOM 3681 C C . ALA B 1 167 ? -5.695 8.648 23.594 1 76.25 167 ALA B C 1
ATOM 3683 O O . ALA B 1 167 ? -5.766 8.148 22.469 1 76.25 167 ALA B O 1
ATOM 3684 N N . LEU B 1 168 ? -4.684 8.914 24.25 1 81 168 LEU B N 1
ATOM 3685 C CA . LEU B 1 168 ? -3.398 8.68 23.594 1 81 168 LEU B CA 1
ATOM 3686 C C . LEU B 1 168 ? -3.088 7.188 23.531 1 81 168 LEU B C 1
ATOM 3688 O O . LEU B 1 168 ? -2.645 6.684 22.5 1 81 168 LEU B O 1
ATOM 3692 N N . TYR B 1 169 ? -3.367 6.5 24.531 1 84.31 169 TYR B N 1
ATOM 3693 C CA . TYR B 1 169 ? -3.062 5.078 24.609 1 84.31 169 TYR B CA 1
ATOM 3694 C C . TYR B 1 169 ? -3.957 4.277 23.672 1 84.31 169 TYR B C 1
ATOM 3696 O O . TYR B 1 169 ? -3.543 3.242 23.141 1 84.31 169 TYR B O 1
ATOM 3704 N N . LYS B 1 170 ? -5.098 4.754 23.438 1 84.69 170 LYS B N 1
ATOM 3705 C CA . LYS B 1 170 ? -6.059 4.012 22.641 1 84.69 170 LYS B CA 1
ATOM 3706 C C . LYS B 1 170 ? -5.918 4.355 21.156 1 84.69 170 LYS B C 1
ATOM 3708 O O . LYS B 1 170 ? -6.504 3.691 20.297 1 84.69 170 LYS B O 1
ATOM 3713 N N . ASN B 1 171 ? -5.211 5.32 20.922 1 84.69 171 ASN B N 1
ATOM 3714 C CA . ASN B 1 171 ? -5.016 5.707 19.531 1 84.69 171 ASN B CA 1
ATOM 3715 C C . ASN B 1 171 ? -3.863 4.938 18.891 1 84.69 171 ASN B C 1
ATOM 3717 O O . ASN B 1 171 ? -2.705 5.105 19.281 1 84.69 171 ASN B O 1
ATOM 3721 N N . PRO B 1 172 ? -4.125 4.156 17.906 1 88.38 172 PRO B N 1
ATOM 3722 C CA . PRO B 1 172 ? -3.092 3.285 17.344 1 88.38 172 PRO B CA 1
ATOM 3723 C C . PRO B 1 172 ? -1.944 4.066 16.703 1 88.38 172 PRO B C 1
ATOM 3725 O O . PRO B 1 172 ? -0.806 3.59 16.672 1 88.38 172 PRO B O 1
ATOM 3728 N N . ILE B 1 173 ? -2.25 5.172 16.219 1 83.94 173 ILE B N 1
ATOM 3729 C CA . ILE B 1 173 ? -1.227 5.992 15.578 1 83.94 173 ILE B CA 1
ATOM 3730 C C . ILE B 1 173 ? -0.213 6.457 16.625 1 83.94 173 ILE B C 1
ATOM 3732 O O . ILE B 1 173 ? 0.997 6.336 16.422 1 83.94 173 ILE B O 1
ATOM 3736 N N . VAL B 1 174 ? -0.703 6.945 17.703 1 84.88 174 VAL B N 1
ATOM 3737 C CA . VAL B 1 174 ? 0.147 7.414 18.797 1 84.88 174 VAL B CA 1
ATOM 3738 C C . VAL B 1 174 ? 0.933 6.238 19.375 1 84.88 174 VAL B C 1
ATOM 3740 O O . VAL B 1 174 ? 2.141 6.34 19.594 1 84.88 174 VAL B O 1
ATOM 3743 N N . VAL B 1 175 ? 0.326 5.137 19.547 1 89.94 175 VAL B N 1
ATOM 3744 C CA . VAL B 1 175 ? 0.968 3.955 20.109 1 89.94 175 VAL B CA 1
ATOM 3745 C C . VAL B 1 175 ? 2.086 3.484 19.188 1 89.94 175 VAL B C 1
ATOM 3747 O O . VAL B 1 175 ? 3.188 3.168 19.641 1 89.94 175 VAL B O 1
ATOM 3750 N N . GLY B 1 176 ? 1.815 3.412 17.875 1 90.06 176 GLY B N 1
ATOM 3751 C CA . GLY B 1 176 ? 2.846 3.047 16.922 1 90.06 176 GLY B CA 1
ATOM 3752 C C . GLY B 1 176 ? 4.062 3.951 16.984 1 90.06 176 GLY B C 1
ATOM 3753 O O . GLY B 1 176 ? 5.199 3.477 16.922 1 90.06 176 GLY B O 1
ATOM 3754 N N . SER B 1 177 ? 3.842 5.219 17.109 1 85 177 SER B N 1
ATOM 3755 C CA . SER B 1 177 ? 4.926 6.191 17.172 1 85 177 SER B CA 1
ATOM 3756 C C . SER B 1 177 ? 5.746 6.012 18.453 1 85 177 SER B C 1
ATOM 3758 O O . SER B 1 177 ? 6.98 6.066 18.422 1 85 177 SER B O 1
ATOM 3760 N N . VAL B 1 178 ? 5.113 5.793 19.547 1 87.56 178 VAL B N 1
ATOM 3761 C CA . VAL B 1 178 ? 5.789 5.629 20.828 1 87.56 178 VAL B CA 1
ATOM 3762 C C . VAL B 1 178 ? 6.652 4.371 20.812 1 87.56 178 VAL B C 1
ATOM 3764 O O . VAL B 1 178 ? 7.793 4.383 21.281 1 87.56 178 VAL B O 1
ATOM 3767 N N . ILE B 1 179 ? 6.129 3.33 20.25 1 93.44 179 ILE B N 1
ATOM 3768 C CA . ILE B 1 179 ? 6.898 2.098 20.125 1 93.44 179 ILE B CA 1
ATOM 3769 C C . ILE B 1 179 ? 8.125 2.332 19.25 1 93.44 179 ILE B C 1
ATOM 3771 O O . ILE B 1 179 ? 9.227 1.905 19.578 1 93.44 179 ILE B O 1
ATOM 3775 N N . GLY B 1 180 ? 7.934 2.971 18.125 1 90.75 180 GLY B N 1
ATOM 3776 C CA . GLY B 1 180 ? 9.047 3.279 17.234 1 90.75 180 GLY B CA 1
ATOM 3777 C C . GLY B 1 180 ? 10.133 4.094 17.906 1 90.75 180 GLY B C 1
ATOM 3778 O O . GLY B 1 180 ? 11.32 3.766 17.797 1 90.75 180 GLY B O 1
ATOM 3779 N N . ILE B 1 181 ? 9.742 5.133 18.641 1 84.94 181 ILE B N 1
ATOM 3780 C CA . ILE B 1 181 ? 10.688 5.977 19.359 1 84.94 181 ILE B CA 1
ATOM 3781 C C . ILE B 1 181 ? 11.406 5.148 20.438 1 84.94 181 ILE B C 1
ATOM 3783 O O . ILE B 1 181 ? 12.617 5.285 20.609 1 84.94 181 ILE B O 1
ATOM 3787 N N . GLY B 1 182 ? 10.617 4.383 21.109 1 91.81 182 GLY B N 1
ATOM 3788 C CA . GLY B 1 182 ? 11.211 3.523 22.125 1 91.81 182 GLY B CA 1
ATOM 3789 C C . GLY B 1 182 ? 12.258 2.584 21.562 1 91.81 182 GLY B C 1
ATOM 3790 O O . GLY B 1 182 ? 13.328 2.42 22.156 1 91.81 182 GLY B O 1
ATOM 3791 N N . LEU B 1 183 ? 11.961 1.992 20.469 1 93.5 183 LEU B N 1
ATOM 3792 C CA . LEU B 1 183 ? 12.922 1.096 19.828 1 93.5 183 LEU B CA 1
ATOM 3793 C C . LEU B 1 183 ? 14.18 1.849 19.422 1 93.5 183 LEU B C 1
ATOM 3795 O O . LEU B 1 183 ? 15.297 1.339 19.578 1 93.5 183 LEU B O 1
ATOM 3799 N N . SER B 1 184 ? 13.992 2.996 18.906 1 88.62 184 SER B N 1
ATOM 3800 C CA . SER B 1 184 ? 15.125 3.824 18.516 1 88.62 184 SER B CA 1
ATOM 3801 C C . SER B 1 184 ? 15.953 4.234 19.734 1 88.62 184 SER B C 1
ATOM 3803 O O . SER B 1 184 ? 17.188 4.121 19.703 1 88.62 184 SER B O 1
ATOM 3805 N N . ALA B 1 185 ? 15.305 4.684 20.781 1 88.06 185 ALA B N 1
ATOM 3806 C CA . ALA B 1 185 ? 15.969 5.156 22 1 88.06 185 ALA B CA 1
ATOM 3807 C C . ALA B 1 185 ? 16.75 4.031 22.672 1 88.06 185 ALA B C 1
ATOM 3809 O O . ALA B 1 185 ? 17.812 4.266 23.25 1 88.06 185 ALA B O 1
ATOM 3810 N N . LEU B 1 186 ? 16.203 2.844 22.562 1 94.06 186 LEU B N 1
ATOM 3811 C CA . LEU B 1 186 ? 16.828 1.694 23.203 1 94.06 186 LEU B CA 1
ATOM 3812 C C . LEU B 1 186 ? 17.828 1.027 22.266 1 94.06 186 LEU B C 1
ATOM 3814 O O . LEU B 1 186 ? 18.438 0.011 22.609 1 94.06 186 LEU B O 1
ATOM 3818 N N . HIS B 1 187 ? 17.984 1.574 21.094 1 92.31 187 HIS B N 1
ATOM 3819 C CA . HIS B 1 187 ? 18.906 1.077 20.078 1 92.31 187 HIS B CA 1
ATOM 3820 C C . HIS B 1 187 ? 18.594 -0.376 19.734 1 92.31 187 HIS B C 1
ATOM 3822 O O . HIS B 1 187 ? 19.516 -1.185 19.578 1 92.31 187 HIS B O 1
ATOM 3828 N N . ILE B 1 188 ? 17.391 -0.641 19.766 1 92.69 188 ILE B N 1
ATOM 3829 C CA . ILE B 1 188 ? 16.969 -1.982 19.375 1 92.69 188 ILE B CA 1
ATOM 3830 C C . ILE B 1 188 ? 16.734 -2.035 17.875 1 92.69 188 ILE B C 1
ATOM 3832 O O . ILE B 1 188 ? 15.93 -1.27 17.328 1 92.69 188 ILE B O 1
ATOM 3836 N N . THR B 1 189 ? 17.453 -2.947 17.219 1 90.69 189 THR B N 1
ATOM 3837 C CA . THR B 1 189 ? 17.266 -3.139 15.781 1 90.69 189 THR B CA 1
ATOM 3838 C C . THR B 1 189 ? 16.266 -4.254 15.508 1 90.69 189 THR B C 1
ATOM 3840 O O . THR B 1 189 ? 16.406 -5.367 16.031 1 90.69 189 THR B O 1
ATOM 3843 N N . LEU B 1 190 ? 15.273 -3.924 14.789 1 92.44 190 LEU B N 1
ATOM 3844 C CA . LEU B 1 190 ? 14.266 -4.922 14.43 1 92.44 190 LEU B CA 1
ATOM 3845 C C . LEU B 1 190 ? 14.844 -5.953 13.469 1 92.44 190 LEU B C 1
ATOM 3847 O O . LEU B 1 190 ? 15.672 -5.617 12.617 1 92.44 190 LEU B O 1
ATOM 3851 N N . PRO B 1 191 ? 14.383 -7.25 13.68 1 92.31 191 PRO B N 1
ATOM 3852 C CA . PRO B 1 191 ? 14.75 -8.227 12.641 1 92.31 191 PRO B CA 1
ATOM 3853 C C . PRO B 1 191 ? 14.344 -7.773 11.242 1 92.31 191 PRO B C 1
ATOM 3855 O O . PRO B 1 191 ? 13.297 -7.152 11.062 1 92.31 191 PRO B O 1
ATOM 3858 N N . ASP B 1 192 ? 15.133 -8.125 10.25 1 90.31 192 ASP B N 1
ATOM 3859 C CA . ASP B 1 192 ? 14.93 -7.695 8.875 1 90.31 192 ASP B CA 1
ATOM 3860 C C . ASP B 1 192 ? 13.531 -8.062 8.391 1 90.31 192 ASP B C 1
ATOM 3862 O O . ASP B 1 192 ? 12.898 -7.285 7.664 1 90.31 192 ASP B O 1
ATOM 3866 N N . SER B 1 193 ? 13.109 -9.172 8.828 1 91.69 193 SER B N 1
ATOM 3867 C CA . SER B 1 193 ? 11.797 -9.641 8.383 1 91.69 193 SER B CA 1
ATOM 3868 C C . SER B 1 193 ? 10.68 -8.734 8.906 1 91.69 193 SER B C 1
ATOM 3870 O O . SER B 1 193 ? 9.742 -8.414 8.18 1 91.69 193 SER B O 1
ATOM 3872 N N . LEU B 1 194 ? 10.812 -8.32 10.133 1 93.81 194 LEU B N 1
ATOM 3873 C CA . LEU B 1 194 ? 9.82 -7.441 10.727 1 93.81 194 LEU B CA 1
ATOM 3874 C C . LEU B 1 194 ? 9.891 -6.047 10.117 1 93.81 194 LEU B C 1
ATOM 3876 O O . LEU B 1 194 ? 8.859 -5.406 9.898 1 93.81 194 LEU B O 1
ATOM 3880 N N . GLY B 1 195 ? 11.086 -5.609 9.922 1 93.06 195 GLY B N 1
ATOM 3881 C CA . GLY B 1 195 ? 11.258 -4.336 9.242 1 93.06 195 GLY B CA 1
ATOM 3882 C C . GLY B 1 195 ? 10.633 -4.316 7.855 1 93.06 195 GLY B C 1
ATOM 3883 O O . GLY B 1 195 ? 9.93 -3.367 7.504 1 93.06 195 GLY B O 1
ATOM 3884 N N . LEU B 1 196 ? 10.867 -5.367 7.164 1 89.88 196 LEU B N 1
ATOM 3885 C CA . LEU B 1 196 ? 10.32 -5.48 5.816 1 89.88 196 LEU B CA 1
ATOM 3886 C C . LEU B 1 196 ? 8.797 -5.508 5.855 1 89.88 196 LEU B C 1
ATOM 3888 O O . LEU B 1 196 ? 8.133 -4.844 5.051 1 89.88 196 LEU B O 1
ATOM 3892 N N . MET B 1 197 ? 8.305 -6.23 6.73 1 92.88 197 MET B N 1
ATOM 3893 C CA . MET B 1 197 ? 6.855 -6.328 6.883 1 92.88 197 MET B CA 1
ATOM 3894 C C . MET B 1 197 ? 6.254 -4.969 7.23 1 92.88 197 MET B C 1
ATOM 3896 O O . MET B 1 197 ? 5.254 -4.562 6.641 1 92.88 197 MET B O 1
ATOM 3900 N N . LEU B 1 198 ? 6.824 -4.27 8.164 1 94.38 198 LEU B N 1
ATOM 3901 C CA . LEU B 1 198 ? 6.324 -2.967 8.594 1 94.38 198 LEU B CA 1
ATOM 3902 C C . LEU B 1 198 ? 6.41 -1.952 7.457 1 94.38 198 LEU B C 1
ATOM 3904 O O . LEU B 1 198 ? 5.496 -1.146 7.27 1 94.38 198 LEU B O 1
ATOM 3908 N N . HIS B 1 199 ? 7.418 -2.018 6.672 1 90.38 199 HIS B N 1
ATOM 3909 C CA . HIS B 1 199 ? 7.543 -1.143 5.512 1 90.38 199 HIS B CA 1
ATOM 3910 C C . HIS B 1 199 ? 6.473 -1.454 4.469 1 90.38 199 HIS B C 1
ATOM 3912 O O . HIS B 1 199 ? 5.824 -0.543 3.947 1 90.38 199 HIS B O 1
ATOM 3918 N N . GLN B 1 200 ? 6.336 -2.719 4.195 1 89.94 200 GLN B N 1
ATOM 3919 C CA . GLN B 1 200 ? 5.379 -3.119 3.17 1 89.94 200 GLN B CA 1
ATOM 3920 C C . GLN B 1 200 ? 3.959 -2.707 3.553 1 89.94 200 GLN B C 1
ATOM 3922 O O . GLN B 1 200 ? 3.238 -2.119 2.744 1 89.94 200 GLN B O 1
ATOM 3927 N N . VAL B 1 201 ? 3.588 -2.973 4.742 1 93.75 201 VAL B N 1
ATOM 3928 C CA . VAL B 1 201 ? 2.256 -2.619 5.215 1 93.75 201 VAL B CA 1
ATOM 3929 C C . VAL B 1 201 ? 2.146 -1.103 5.367 1 93.75 201 VAL B C 1
ATOM 3931 O O . VAL B 1 201 ? 1.158 -0.499 4.945 1 93.75 201 VAL B O 1
ATOM 3934 N N . GLY B 1 202 ? 3.119 -0.501 6.008 1 92.44 202 GLY B N 1
ATOM 3935 C CA . GLY B 1 202 ? 3.115 0.933 6.25 1 92.44 202 GLY B CA 1
ATOM 3936 C C . GLY B 1 202 ? 3.033 1.752 4.977 1 92.44 202 GLY B C 1
ATOM 3937 O O . GLY B 1 202 ? 2.348 2.775 4.934 1 92.44 202 GLY B O 1
ATOM 3938 N N . ASN B 1 203 ? 3.656 1.313 3.922 1 89.56 203 ASN B N 1
ATOM 3939 C CA . ASN B 1 203 ? 3.717 2.057 2.668 1 89.56 203 ASN B CA 1
ATOM 3940 C C . ASN B 1 203 ? 2.375 2.041 1.941 1 89.56 203 ASN B C 1
ATOM 3942 O O . ASN B 1 203 ? 2.17 2.795 0.989 1 89.56 203 ASN B O 1
ATOM 3946 N N . THR B 1 204 ? 1.508 1.249 2.422 1 92.56 204 THR B N 1
ATOM 3947 C CA . THR B 1 204 ? 0.173 1.266 1.832 1 92.56 204 THR B CA 1
ATOM 3948 C C . THR B 1 204 ? -0.635 2.449 2.357 1 92.56 204 THR B C 1
ATOM 3950 O O . THR B 1 204 ? -1.676 2.795 1.794 1 92.56 204 THR B O 1
ATOM 3953 N N . SER B 1 205 ? -0.209 3.084 3.436 1 90.69 205 SER B N 1
ATOM 3954 C CA . SER B 1 205 ? -0.986 4.094 4.148 1 90.69 205 SER B CA 1
ATOM 3955 C C . SER B 1 205 ? -1.334 5.266 3.238 1 90.69 205 SER B C 1
ATOM 3957 O O . SER B 1 205 ? -2.508 5.508 2.945 1 90.69 205 SER B O 1
ATOM 3959 N N . SER B 1 206 ? -0.406 5.848 2.6 1 87.31 206 SER B N 1
ATOM 3960 C CA . SER B 1 206 ? -0.629 7.078 1.846 1 87.31 206 SER B CA 1
ATOM 3961 C C . SER B 1 206 ? -1.42 6.809 0.57 1 87.31 206 SER B C 1
ATOM 3963 O O . SER B 1 206 ? -2.451 7.438 0.328 1 87.31 206 SER B O 1
ATOM 3965 N N . PRO B 1 207 ? -1.035 5.832 -0.259 1 91.5 207 PRO B N 1
ATOM 3966 C CA . PRO B 1 207 ? -1.8 5.613 -1.489 1 91.5 207 PRO B CA 1
ATOM 3967 C C . PRO B 1 207 ? -3.252 5.227 -1.219 1 91.5 207 PRO B C 1
ATOM 3969 O O . PRO B 1 207 ? -4.16 5.699 -1.909 1 91.5 207 PRO B O 1
ATOM 3972 N N . CYS B 1 208 ? -3.443 4.398 -0.215 1 93.5 208 CYS B N 1
ATOM 3973 C CA . CYS B 1 208 ? -4.809 4 0.11 1 93.5 208 CYS B CA 1
ATOM 3974 C C . CYS B 1 208 ? -5.609 5.184 0.638 1 93.5 208 CYS B C 1
ATOM 3976 O O . CYS B 1 208 ? -6.77 5.367 0.27 1 93.5 208 CYS B O 1
ATOM 3978 N N . ALA B 1 209 ? -5 6.012 1.538 1 89.5 209 ALA B N 1
ATOM 3979 C CA . ALA B 1 209 ? -5.684 7.172 2.1 1 89.5 209 ALA B CA 1
ATOM 3980 C C . ALA B 1 209 ? -6.016 8.195 1.016 1 89.5 209 ALA B C 1
ATOM 3982 O O . ALA B 1 209 ? -7.129 8.727 0.974 1 89.5 209 ALA B O 1
ATOM 3983 N N . LEU B 1 210 ? -5.062 8.477 0.136 1 90.25 210 LEU B N 1
ATOM 3984 C CA . LEU B 1 210 ? -5.254 9.453 -0.933 1 90.25 210 LEU B CA 1
ATOM 3985 C C . LEU B 1 210 ? -6.312 8.977 -1.921 1 90.25 210 LEU B C 1
ATOM 3987 O O . LEU B 1 210 ? -7.133 9.766 -2.387 1 90.25 210 LEU B O 1
ATOM 3991 N N . PHE B 1 211 ? -6.242 7.672 -2.262 1 94 211 PHE B N 1
ATOM 3992 C CA . PHE B 1 211 ? -7.266 7.074 -3.113 1 94 211 PHE B CA 1
ATOM 3993 C C . PHE B 1 211 ? -8.648 7.234 -2.492 1 94 211 PHE B C 1
ATOM 3995 O O . PHE B 1 211 ? -9.602 7.625 -3.174 1 94 211 PHE B O 1
ATOM 4002 N N . ALA B 1 212 ? -8.766 6.992 -1.19 1 92.31 212 ALA B N 1
ATOM 4003 C CA . ALA B 1 212 ? -10.023 7.125 -0.467 1 92.31 212 ALA B CA 1
ATOM 4004 C C . ALA B 1 212 ? -10.5 8.578 -0.454 1 92.31 212 ALA B C 1
ATOM 4006 O O . ALA B 1 212 ? -11.695 8.852 -0.585 1 92.31 212 ALA B O 1
ATOM 4007 N N . ILE B 1 213 ? -9.594 9.477 -0.219 1 89.38 213 ILE B N 1
ATOM 4008 C CA . ILE B 1 213 ? -9.914 10.898 -0.243 1 89.38 213 ILE B CA 1
ATOM 4009 C C . ILE B 1 213 ? -10.523 11.266 -1.594 1 89.38 213 ILE B C 1
ATOM 4011 O O . ILE B 1 213 ? -11.539 11.969 -1.654 1 89.38 213 ILE B O 1
ATOM 4015 N N . GLY B 1 214 ? -9.906 10.781 -2.699 1 92.19 214 GLY B N 1
ATOM 4016 C CA . GLY B 1 214 ? -10.469 11 -4.023 1 92.19 214 GLY B CA 1
ATOM 4017 C C . GLY B 1 214 ? -11.891 10.484 -4.16 1 92.19 214 GLY B C 1
ATOM 4018 O O . GLY B 1 214 ? -12.742 11.156 -4.738 1 92.19 214 GLY B O 1
ATOM 4019 N N . MET B 1 215 ? -12.117 9.375 -3.633 1 92.25 215 MET B N 1
ATOM 4020 C CA . MET B 1 215 ? -13.445 8.781 -3.688 1 92.25 215 MET B CA 1
ATOM 4021 C C . MET B 1 215 ? -14.453 9.633 -2.926 1 92.25 215 MET B C 1
ATOM 4023 O O . MET B 1 215 ? -15.555 9.891 -3.416 1 92.25 215 MET B O 1
ATOM 4027 N N . VAL B 1 216 ? -14.125 10.031 -1.753 1 88.38 216 VAL B N 1
ATOM 4028 C CA . VAL B 1 216 ? -15.008 10.82 -0.899 1 88.38 216 VAL B CA 1
ATOM 4029 C C . VAL B 1 216 ? -15.328 12.148 -1.574 1 88.38 216 VAL B C 1
ATOM 4031 O O . VAL B 1 216 ? -16.469 12.625 -1.507 1 88.38 216 VAL B O 1
ATOM 4034 N N . LEU B 1 217 ? -14.359 12.727 -2.18 1 87.62 217 LEU B N 1
ATOM 4035 C CA . LEU B 1 217 ? -14.555 14 -2.869 1 87.62 217 LEU B CA 1
ATOM 4036 C C . LEU B 1 217 ? -15.523 13.844 -4.035 1 87.62 217 LEU B C 1
ATOM 4038 O O . LEU B 1 217 ? -16.375 14.711 -4.27 1 87.62 217 LEU B O 1
ATOM 4042 N N . ALA B 1 218 ? -15.375 12.781 -4.734 1 90.12 218 ALA B N 1
ATOM 4043 C CA . ALA B 1 218 ? -16.297 12.508 -5.836 1 90.12 218 ALA B CA 1
ATOM 4044 C C . ALA B 1 218 ? -17.719 12.32 -5.32 1 90.12 218 ALA B C 1
ATOM 4046 O O . ALA B 1 218 ? -18.672 12.766 -5.953 1 90.12 218 ALA B O 1
ATOM 4047 N N . LYS B 1 219 ? -17.828 11.633 -4.195 1 86.88 219 LYS B N 1
ATOM 4048 C CA . LYS B 1 219 ? -19.141 11.445 -3.578 1 86.88 219 LYS B CA 1
ATOM 4049 C C . LYS B 1 219 ? -19.75 12.789 -3.17 1 86.88 219 LYS B C 1
ATOM 4051 O O . LYS B 1 219 ? -20.938 13.016 -3.365 1 86.88 219 LYS B O 1
ATOM 4056 N N . ALA B 1 220 ? -18.969 13.586 -2.602 1 80.12 220 ALA B N 1
ATOM 4057 C CA . ALA B 1 220 ? -19.422 14.898 -2.133 1 80.12 220 ALA B CA 1
ATOM 4058 C C . ALA B 1 220 ? -19.891 15.766 -3.299 1 80.12 220 ALA B C 1
ATOM 4060 O O . ALA B 1 220 ? -20.859 16.516 -3.17 1 80.12 220 ALA B O 1
ATOM 4061 N N . LEU B 1 221 ? -19.172 15.68 -4.398 1 79.38 221 LEU B N 1
ATOM 4062 C CA . LEU B 1 221 ? -19.516 16.453 -5.582 1 79.38 221 LEU B CA 1
ATOM 4063 C C . LEU B 1 221 ? -20.828 15.984 -6.184 1 79.38 221 LEU B C 1
ATOM 4065 O O . LEU B 1 221 ? -21.578 16.781 -6.754 1 79.38 221 LEU B O 1
ATOM 4069 N N . ARG B 1 222 ? -21.047 14.68 -6.133 1 75.38 222 ARG B N 1
ATOM 4070 C CA . ARG B 1 222 ? -22.297 14.133 -6.664 1 75.38 222 ARG B CA 1
ATOM 40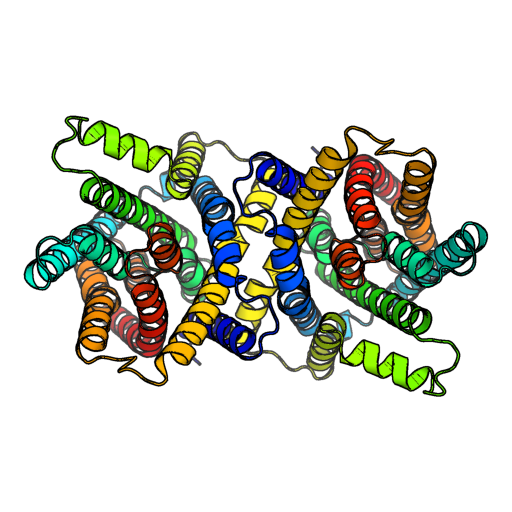71 C C . ARG B 1 222 ? -23.484 14.562 -5.82 1 75.38 222 ARG B C 1
ATOM 4073 O O . ARG B 1 222 ? -24.578 14.812 -6.348 1 75.38 222 ARG B O 1
ATOM 4080 N N . HIS B 1 223 ? -23.359 14.438 -4.594 1 63.66 223 HIS B N 1
ATOM 4081 C CA . HIS B 1 223 ? -24.453 14.82 -3.711 1 63.66 223 HIS B CA 1
ATOM 4082 C C . HIS B 1 223 ? -24.688 16.328 -3.746 1 63.66 223 HIS B C 1
ATOM 4084 O O . HIS B 1 223 ? -25.812 16.797 -3.492 1 63.66 223 HIS B O 1
ATOM 4090 N N . GLN B 1 224 ? -23.75 17.016 -3.922 1 56.75 224 GLN B N 1
ATOM 4091 C CA . GLN B 1 224 ? -23.891 18.469 -3.904 1 56.75 224 GLN B CA 1
ATOM 4092 C C . GLN B 1 224 ? -24.422 18.984 -5.23 1 56.75 224 GLN B C 1
ATOM 4094 O O . GLN B 1 224 ? -24.516 20.203 -5.441 1 56.75 224 GLN B O 1
ATOM 4099 N N . SER B 1 225 ? -24.672 18.25 -6.309 1 48.22 225 SER B N 1
ATOM 4100 C CA . SER B 1 225 ? -25.328 18.906 -7.438 1 48.22 225 SER B CA 1
ATOM 4101 C C . SER B 1 225 ? -26.359 19.906 -6.965 1 48.22 225 SER B C 1
ATOM 4103 O O . SER B 1 225 ? -26.656 20.891 -7.668 1 48.22 225 SER B O 1
ATOM 4105 N N . ASP B 1 226 ? -27.438 19.594 -6.23 1 43.66 226 ASP B N 1
ATOM 4106 C CA . ASP B 1 226 ? -28.422 20.641 -5.965 1 43.66 226 ASP B CA 1
ATOM 4107 C C . ASP B 1 226 ? -27.781 21.812 -5.219 1 43.66 226 ASP B C 1
ATOM 4109 O O . ASP B 1 226 ? -28.109 22.969 -5.469 1 43.66 226 ASP B O 1
ATOM 4113 N N . THR B 1 227 ? -27.453 21.656 -3.836 1 43.97 227 THR B N 1
ATOM 4114 C CA . THR B 1 227 ? -27.109 22.781 -2.971 1 43.97 227 THR B CA 1
ATOM 4115 C C . THR B 1 227 ? -25.688 23.266 -3.264 1 43.97 227 THR B C 1
ATOM 4117 O O . THR B 1 227 ? -24.891 22.531 -3.83 1 43.97 227 THR B O 1
ATOM 4120 N N . LYS B 1 228 ? -25.094 24.516 -2.744 1 49.12 228 LYS B N 1
ATOM 4121 C CA . LYS B 1 228 ? -23.953 25.422 -2.807 1 49.12 228 LYS B CA 1
ATOM 4122 C C . LYS B 1 228 ? -22.672 24.719 -2.359 1 49.12 228 LYS B C 1
ATOM 4124 O O . LYS B 1 228 ? -22.359 24.688 -1.167 1 49.12 228 LYS B O 1
ATOM 4129 N N . MET B 1 229 ? -22.109 23.438 -2.979 1 53.56 229 MET B N 1
ATOM 4130 C CA . MET B 1 229 ? -20.844 22.75 -2.693 1 53.56 229 MET B CA 1
ATOM 4131 C C . MET B 1 229 ? -19.828 23.719 -2.086 1 53.56 229 MET B C 1
ATOM 4133 O O . MET B 1 229 ? -19.062 23.344 -1.202 1 53.56 229 MET B O 1
ATOM 4137 N N . PHE B 1 230 ? -19.516 24.781 -2.789 1 60.91 230 PHE B N 1
ATOM 4138 C CA . PHE B 1 230 ? -18.609 25.828 -2.326 1 60.91 230 PHE B CA 1
ATOM 4139 C C . PHE B 1 230 ? -19.391 27.047 -1.821 1 60.91 230 PHE B C 1
ATOM 4141 O O . PHE B 1 230 ? -19.719 27.938 -2.596 1 60.91 230 PHE B O 1
ATOM 4148 N N . SER B 1 231 ? -19.938 26.75 -0.721 1 70.75 231 SER B N 1
ATOM 4149 C CA . SER B 1 231 ? -20.484 27.953 -0.092 1 70.75 231 SER B CA 1
ATOM 4150 C C . SER B 1 231 ? -19.391 28.953 0.229 1 70.75 231 SER B C 1
ATOM 4152 O O . SER B 1 231 ? -18.219 28.578 0.374 1 70.75 231 SER B O 1
ATOM 4154 N N . ILE B 1 232 ? -19.719 30.125 0.07 1 77.44 232 ILE B N 1
ATOM 4155 C CA . ILE B 1 232 ? -18.781 31.219 0.347 1 77.44 232 ILE B CA 1
ATOM 4156 C C . ILE B 1 232 ? -18.094 30.969 1.688 1 77.44 232 ILE B C 1
ATOM 4158 O O . ILE B 1 232 ? -16.891 31.188 1.821 1 77.44 232 ILE B O 1
ATOM 4162 N N . GLY B 1 233 ? -18.859 30.453 2.609 1 80.94 233 GLY B N 1
ATOM 4163 C CA . GLY B 1 233 ? -18.297 30.156 3.92 1 80.94 233 GLY B CA 1
ATOM 4164 C C . GLY B 1 233 ? -17.281 29.031 3.895 1 80.94 233 GLY B C 1
ATOM 4165 O O . GLY B 1 233 ? -16.234 29.109 4.543 1 80.94 233 GLY B O 1
ATOM 4166 N N . LEU B 1 234 ? -17.547 28.062 3.109 1 85.25 234 LEU B N 1
ATOM 4167 C CA . LEU B 1 234 ? -16.641 26.922 2.992 1 85.25 234 LEU B CA 1
ATOM 4168 C C . LEU B 1 234 ? -15.352 27.328 2.291 1 85.25 234 LEU B C 1
ATOM 4170 O O . LEU B 1 234 ? -14.266 26.969 2.73 1 85.25 234 LEU B O 1
ATOM 4174 N N . ILE B 1 235 ? -15.5 28.125 1.283 1 88.12 235 ILE B N 1
ATOM 4175 C CA . ILE B 1 235 ? -14.344 28.594 0.53 1 88.12 235 ILE B CA 1
ATOM 4176 C C . ILE B 1 235 ? -13.453 29.438 1.43 1 88.12 235 ILE B C 1
ATOM 4178 O O . ILE B 1 235 ? -12.227 29.297 1.402 1 88.12 235 ILE B O 1
ATOM 4182 N N . ALA B 1 236 ? -14.07 30.266 2.178 1 89.31 236 ALA B N 1
ATOM 4183 C CA . ALA B 1 236 ? -13.32 31.109 3.107 1 89.31 236 ALA B CA 1
ATOM 4184 C C . ALA B 1 236 ? -12.578 30.266 4.137 1 89.31 236 ALA B C 1
ATOM 4186 O O . ALA B 1 236 ? -11.43 30.547 4.473 1 89.31 236 ALA B O 1
ATOM 4187 N N . GLU B 1 237 ? -13.227 29.281 4.621 1 90.62 237 GLU B N 1
ATOM 4188 C CA . GLU B 1 237 ? -12.625 28.391 5.598 1 90.62 237 GLU B CA 1
ATOM 4189 C C . GLU B 1 237 ? -11.438 27.641 5 1 90.62 237 GLU B C 1
ATOM 4191 O O . GLU B 1 237 ? -10.375 27.547 5.617 1 90.62 237 GLU B O 1
ATOM 4196 N N . LEU B 1 238 ? -11.633 27.141 3.811 1 92.94 238 LEU B N 1
ATOM 4197 C CA . LEU B 1 238 ? -10.578 26.375 3.141 1 92.94 238 LEU B CA 1
ATOM 4198 C C . LEU B 1 238 ? -9.391 27.281 2.82 1 92.94 238 LEU B C 1
ATOM 4200 O O . LEU B 1 238 ? -8.234 26.859 2.969 1 92.94 238 LEU B O 1
ATOM 4204 N N . ASN B 1 239 ? -9.703 28.469 2.432 1 93.19 239 ASN B N 1
ATOM 4205 C CA . ASN B 1 239 ? -8.633 29.406 2.133 1 93.19 239 ASN B CA 1
ATOM 4206 C C . ASN B 1 239 ? -7.832 29.766 3.381 1 93.19 239 ASN B C 1
ATOM 4208 O O . ASN B 1 239 ? -6.605 29.875 3.326 1 93.19 239 ASN B O 1
ATOM 4212 N N . LEU B 1 240 ? -8.523 29.953 4.422 1 92.44 240 LEU B N 1
ATOM 4213 C CA . LEU B 1 240 ? -7.848 30.312 5.664 1 92.44 240 LEU B CA 1
ATOM 4214 C C . LEU B 1 240 ? -6.945 29.172 6.137 1 92.44 240 LEU B C 1
ATOM 4216 O O . LEU B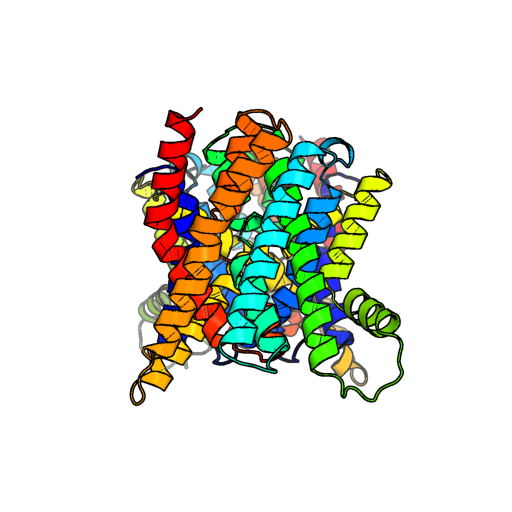 1 240 ? -5.793 29.406 6.512 1 92.44 240 LEU B O 1
ATOM 4220 N N . ILE B 1 241 ? -7.453 27.984 6.133 1 93.56 241 ILE B N 1
ATOM 4221 C CA . ILE B 1 241 ? -6.703 26.812 6.57 1 93.56 241 ILE B CA 1
ATOM 4222 C C . ILE B 1 241 ? -5.453 26.656 5.707 1 93.56 241 ILE B C 1
ATOM 4224 O O . ILE B 1 241 ? -4.348 26.469 6.23 1 93.56 241 ILE B O 1
ATOM 4228 N N . ASN B 1 242 ? -5.609 26.781 4.41 1 95.88 242 ASN B N 1
ATOM 4229 C CA . ASN B 1 242 ? -4.496 26.547 3.498 1 95.88 242 ASN B CA 1
ATOM 4230 C C . ASN B 1 242 ? -3.514 27.719 3.506 1 95.88 242 ASN B C 1
ATOM 4232 O O . ASN B 1 242 ? -2.314 27.516 3.293 1 95.88 242 ASN B O 1
ATOM 4236 N N . LEU B 1 243 ? -4.055 28.922 3.727 1 95.44 243 LEU B N 1
ATOM 4237 C CA . LEU B 1 243 ? -3.16 30.062 3.895 1 95.44 243 LEU B CA 1
ATOM 4238 C C . LEU B 1 243 ? -2.238 29.859 5.09 1 95.44 243 LEU B C 1
ATOM 4240 O O . LEU B 1 243 ? -1.033 30.109 5.004 1 95.44 243 LEU B O 1
ATOM 4244 N N . LEU B 1 244 ? -2.789 29.438 6.188 1 95.88 244 LEU B N 1
ATOM 4245 C CA . LEU B 1 244 ? -2.021 29.188 7.402 1 95.88 244 LEU B CA 1
ATOM 4246 C C . LEU B 1 244 ? -1.067 28.016 7.215 1 95.88 244 LEU B C 1
ATOM 4248 O O . LEU B 1 244 ? 0.089 28.078 7.641 1 95.88 244 LEU B O 1
ATOM 4252 N N . LYS B 1 245 ? -1.447 27 6.516 1 96.06 245 LYS B N 1
ATOM 4253 C CA . LYS B 1 245 ? -0.674 25.781 6.316 1 96.06 245 LYS B CA 1
ATOM 4254 C C . LYS B 1 245 ? 0.458 26 5.32 1 96.06 245 LYS B C 1
ATOM 4256 O O . LYS B 1 245 ? 1.579 25.531 5.527 1 96.06 245 LYS B O 1
ATOM 4261 N N . LEU B 1 246 ? 0.163 26.75 4.25 1 97 246 LEU B N 1
ATOM 4262 C CA . LEU B 1 246 ? 1.062 26.719 3.104 1 97 246 LEU B CA 1
ATOM 4263 C C . LEU B 1 246 ? 1.925 27.984 3.059 1 97 246 LEU B C 1
ATOM 4265 O O . LEU B 1 246 ? 2.941 28.016 2.361 1 97 246 LEU B O 1
ATOM 4269 N N . ILE B 1 247 ? 1.519 29.016 3.775 1 95.69 247 ILE B N 1
ATOM 4270 C CA . ILE B 1 247 ? 2.264 30.266 3.695 1 95.69 247 ILE B CA 1
ATOM 4271 C C . ILE B 1 247 ? 2.725 30.688 5.09 1 95.69 247 ILE B C 1
ATOM 4273 O O . ILE B 1 247 ? 3.92 30.875 5.324 1 95.69 247 ILE B O 1
ATOM 4277 N N . ILE B 1 248 ? 1.845 30.75 6.023 1 96.5 248 ILE B N 1
ATOM 4278 C CA . ILE B 1 248 ? 2.148 31.297 7.34 1 96.5 248 ILE B CA 1
ATOM 4279 C C . ILE B 1 248 ? 3.059 30.344 8.102 1 96.5 248 ILE B C 1
ATOM 4281 O O . ILE B 1 248 ? 4.062 30.766 8.688 1 96.5 248 ILE B O 1
ATOM 4285 N N . GLN B 1 249 ? 2.715 29.078 8.133 1 96.75 249 GLN B N 1
ATOM 4286 C CA . GLN B 1 249 ? 3.523 28.109 8.883 1 96.75 249 GLN B CA 1
ATOM 4287 C C . GLN B 1 249 ? 4.953 28.062 8.344 1 96.75 249 GLN B C 1
ATOM 4289 O O . GLN B 1 249 ? 5.91 28.094 9.117 1 96.75 249 GLN B O 1
ATOM 4294 N N . PRO B 1 250 ? 5.16 27.953 7 1 97.19 250 PRO B N 1
ATOM 4295 C CA . PRO B 1 250 ? 6.535 27.953 6.5 1 97.19 250 PRO B CA 1
ATOM 4296 C C . PRO B 1 250 ? 7.277 29.25 6.824 1 97.19 250 PRO B C 1
ATOM 4298 O O . PRO B 1 250 ? 8.484 29.234 7.055 1 97.19 250 PRO B O 1
ATOM 4301 N N . LEU B 1 251 ? 6.609 30.359 6.84 1 96.75 251 LEU B N 1
ATOM 4302 C CA . LEU B 1 251 ? 7.234 31.625 7.195 1 96.75 251 LEU B CA 1
ATOM 4303 C C . LEU B 1 251 ? 7.672 31.625 8.656 1 96.75 251 LEU B C 1
ATOM 4305 O O . LEU B 1 251 ? 8.773 32.062 8.984 1 96.75 251 LEU B O 1
ATOM 4309 N N . ILE B 1 252 ? 6.789 31.172 9.531 1 97.81 252 ILE B N 1
ATOM 4310 C CA . ILE B 1 252 ? 7.121 31.062 10.945 1 97.81 252 ILE B CA 1
ATOM 4311 C C . ILE B 1 252 ? 8.281 30.078 11.133 1 97.81 252 ILE B C 1
ATOM 4313 O O . ILE B 1 252 ? 9.203 30.344 11.914 1 97.81 252 ILE B O 1
ATOM 4317 N N . ALA B 1 253 ? 8.203 28.984 10.43 1 97.44 253 ALA B N 1
ATOM 4318 C CA . ALA B 1 253 ? 9.266 27.984 10.508 1 97.44 253 ALA B CA 1
ATOM 4319 C C . ALA B 1 253 ? 10.609 28.562 10.07 1 97.44 253 ALA B C 1
ATOM 4321 O O . ALA B 1 253 ? 11.633 28.312 10.703 1 97.44 253 ALA B O 1
ATOM 4322 N N . PHE B 1 254 ? 10.547 29.312 8.984 1 97.25 254 PHE B N 1
ATOM 4323 C CA . PHE B 1 254 ? 11.766 29.953 8.508 1 97.25 254 PHE B CA 1
ATOM 4324 C C . PHE B 1 254 ? 12.375 30.844 9.586 1 97.25 254 PHE B C 1
ATOM 4326 O O . PHE B 1 254 ? 13.562 30.734 9.891 1 97.25 254 PHE B O 1
ATOM 4333 N N . GLY B 1 255 ? 11.625 31.703 10.156 1 97.19 255 GLY B N 1
ATOM 4334 C CA . GLY B 1 255 ? 12.094 32.625 11.188 1 97.19 255 GLY B CA 1
ATOM 4335 C C . GLY B 1 255 ? 12.633 31.906 12.414 1 97.19 255 GLY B C 1
ATOM 4336 O O . GLY B 1 255 ? 13.688 32.25 12.93 1 97.19 255 GLY B O 1
ATOM 4337 N N . LEU B 1 256 ? 11.93 30.891 12.867 1 97.69 256 LEU B N 1
ATOM 4338 C CA . LEU B 1 256 ? 12.289 30.203 14.102 1 97.69 256 LEU B CA 1
ATOM 4339 C C . LEU B 1 256 ? 13.516 29.312 13.883 1 97.69 256 LEU B C 1
ATOM 4341 O O . LEU B 1 256 ? 14.367 29.203 14.758 1 97.69 256 LEU B O 1
ATOM 4345 N N . LEU B 1 257 ? 13.523 28.656 12.734 1 96.75 257 LEU B N 1
ATOM 4346 C CA . LEU B 1 257 ? 14.695 27.844 12.445 1 96.75 257 LEU B CA 1
ATOM 4347 C C . LEU B 1 257 ? 15.953 28.703 12.344 1 96.75 257 LEU B C 1
ATOM 4349 O O . LEU B 1 257 ? 17.031 28.297 12.805 1 96.75 257 LEU B O 1
ATOM 4353 N N . LYS B 1 258 ? 15.781 29.859 11.75 1 95.69 258 LYS B N 1
ATOM 4354 C CA . LYS B 1 258 ? 16.891 30.797 11.695 1 95.69 258 LYS B CA 1
ATOM 4355 C C . LYS B 1 258 ? 17.281 31.281 13.094 1 95.69 258 LYS B C 1
ATOM 4357 O O . LYS B 1 258 ? 18.453 31.344 13.43 1 95.69 258 LYS B O 1
ATOM 4362 N N . LEU B 1 259 ? 16.328 31.609 13.859 1 96.38 259 LEU B N 1
ATOM 4363 C CA . LEU B 1 259 ? 16.547 32.094 15.219 1 96.38 259 LEU B CA 1
ATOM 4364 C C . LEU B 1 259 ? 17.25 31.062 16.078 1 96.38 259 LEU B C 1
ATOM 4366 O O . LEU B 1 259 ? 18.062 31.406 16.938 1 96.38 259 LEU B O 1
ATOM 4370 N N . PHE B 1 260 ? 16.969 29.812 15.852 1 96.38 260 PHE B N 1
ATOM 4371 C CA . PHE B 1 260 ? 17.547 28.734 16.641 1 96.38 260 PHE B CA 1
ATOM 4372 C C . PHE B 1 260 ? 18.906 28.312 16.094 1 96.38 260 PHE B C 1
ATOM 4374 O O . PHE B 1 260 ? 19.5 27.344 16.578 1 96.38 260 PHE B O 1
ATOM 4381 N N . GLY B 1 261 ? 19.328 28.922 14.992 1 94 261 GLY B N 1
ATOM 4382 C CA . GLY B 1 261 ? 20.672 28.703 14.461 1 94 261 GLY B CA 1
ATOM 4383 C C . GLY B 1 261 ? 20.781 27.422 13.648 1 94 261 GLY B C 1
ATOM 4384 O O . GLY B 1 261 ? 21.859 26.812 13.594 1 94 261 GLY B O 1
ATOM 4385 N N . VAL B 1 262 ? 19.75 26.984 13.047 1 94.19 262 VAL B N 1
ATOM 4386 C CA . VAL B 1 262 ? 19.766 25.766 12.234 1 94.19 262 VAL B CA 1
ATOM 4387 C C . VAL B 1 262 ? 20.562 26.016 10.945 1 94.19 262 VAL B C 1
ATOM 4389 O O . VAL B 1 262 ? 20.438 27.094 10.336 1 94.19 262 VAL B O 1
ATOM 4392 N N . GLU B 1 263 ? 21.391 25.016 10.617 1 92.31 263 GLU B N 1
ATOM 4393 C CA . GLU B 1 263 ? 22.219 25.125 9.414 1 92.31 263 GLU B CA 1
ATOM 4394 C C . GLU B 1 263 ? 21.359 25.312 8.172 1 92.31 263 GLU B C 1
ATOM 4396 O O . GLU B 1 263 ? 20.219 24.828 8.117 1 92.31 263 GLU B O 1
ATOM 4401 N N . LYS B 1 264 ? 21.922 25.922 7.184 1 91.88 264 LYS B N 1
ATOM 4402 C CA . LYS B 1 264 ? 21.219 26.406 5.996 1 91.88 264 LYS B CA 1
ATOM 4403 C C . LYS B 1 264 ? 20.469 25.266 5.305 1 91.88 264 LYS B C 1
ATOM 4405 O O . LYS B 1 264 ? 19.297 25.406 4.969 1 91.88 264 LYS B O 1
ATOM 4410 N N . GLU B 1 265 ? 21.141 24.172 5.086 1 90.94 265 GLU B N 1
ATOM 4411 C CA . GLU B 1 265 ? 20.5 23.078 4.359 1 90.94 265 GLU B CA 1
ATOM 4412 C C . GLU B 1 265 ? 19.328 22.5 5.141 1 90.94 265 GLU B C 1
ATOM 4414 O O . GLU B 1 265 ? 18.25 22.266 4.574 1 90.94 265 GLU B O 1
ATOM 4419 N N . LEU B 1 266 ? 19.594 22.344 6.406 1 91.88 266 LEU B N 1
ATOM 4420 C CA . LEU B 1 266 ? 18.547 21.812 7.266 1 91.88 266 LEU B CA 1
ATOM 4421 C C . LEU B 1 266 ? 17.391 22.797 7.391 1 91.88 266 LEU B C 1
ATOM 4423 O O . LEU B 1 266 ? 16.234 22.406 7.449 1 91.88 266 LEU B O 1
ATOM 4427 N N . LEU B 1 267 ? 17.734 24.047 7.445 1 94.75 267 LEU B N 1
ATOM 4428 C CA . LEU B 1 267 ? 16.734 25.109 7.461 1 94.75 267 LEU B CA 1
ATOM 4429 C C . LEU B 1 267 ? 15.867 25.062 6.207 1 94.75 267 LEU B C 1
ATOM 4431 O O . LEU B 1 267 ? 14.641 25.125 6.297 1 94.75 267 LEU B O 1
ATOM 4435 N N . THR B 1 268 ? 16.5 24.859 5.09 1 94.38 268 THR B N 1
ATOM 4436 C CA . THR B 1 268 ? 15.797 24.781 3.82 1 94.38 268 THR B CA 1
ATOM 4437 C C . THR B 1 268 ? 14.859 23.578 3.803 1 94.38 268 THR B C 1
ATOM 4439 O O . THR B 1 268 ? 13.703 23.688 3.398 1 94.38 268 THR B O 1
ATOM 4442 N N . MET B 1 269 ? 15.328 22.469 4.266 1 93.5 269 MET B N 1
ATOM 4443 C CA . MET B 1 269 ? 14.516 21.25 4.336 1 93.5 269 MET B CA 1
ATOM 4444 C C . MET B 1 269 ? 13.297 21.469 5.223 1 93.5 269 MET B C 1
ATOM 4446 O O . MET B 1 269 ? 12.188 21.062 4.867 1 93.5 269 MET B O 1
ATOM 4450 N N . GLY B 1 270 ? 13.562 22.109 6.352 1 95.5 270 GLY B N 1
ATOM 4451 C CA . GLY B 1 270 ? 12.484 22.344 7.297 1 95.5 270 GLY B CA 1
ATOM 4452 C C . GLY B 1 270 ? 11.391 23.234 6.738 1 95.5 270 GLY B C 1
ATOM 4453 O O . GLY B 1 270 ? 10.203 22.938 6.914 1 95.5 270 GLY B O 1
ATOM 4454 N N . VAL B 1 271 ? 11.781 24.25 6.051 1 96.56 271 VAL B N 1
ATOM 4455 C CA . VAL B 1 271 ? 10.812 25.188 5.488 1 96.56 271 VAL B CA 1
ATOM 4456 C C . VAL B 1 271 ? 10.023 24.5 4.367 1 96.56 271 VAL B C 1
ATOM 4458 O O . VAL B 1 271 ? 8.812 24.688 4.258 1 96.56 271 VAL B O 1
ATOM 4461 N N . ILE B 1 272 ? 10.68 23.75 3.611 1 94.56 272 ILE B N 1
ATOM 4462 C CA . ILE B 1 272 ? 10.016 23 2.541 1 94.56 272 ILE B CA 1
ATOM 4463 C C . ILE B 1 272 ? 9 22.031 3.133 1 94.56 272 ILE B C 1
ATOM 4465 O O . ILE B 1 272 ? 7.863 21.953 2.656 1 94.56 272 ILE B O 1
ATOM 4469 N N . LEU B 1 273 ? 9.398 21.375 4.156 1 95.19 273 LEU B N 1
ATOM 4470 C CA . LEU B 1 273 ? 8.508 20.422 4.816 1 95.19 273 LEU B CA 1
ATOM 4471 C C . LEU B 1 273 ? 7.297 21.141 5.406 1 95.19 273 LEU B C 1
ATOM 4473 O O . LEU B 1 273 ? 6.176 20.641 5.32 1 95.19 273 LEU B O 1
ATOM 4477 N N . ALA B 1 274 ? 7.555 22.281 5.984 1 96.06 274 ALA B N 1
ATOM 4478 C CA . ALA B 1 274 ? 6.473 23.062 6.578 1 96.06 274 ALA B CA 1
ATOM 4479 C C . ALA B 1 274 ? 5.516 23.578 5.504 1 96.06 274 ALA B C 1
ATOM 4481 O O . ALA B 1 274 ? 4.359 23.891 5.797 1 96.06 274 ALA B O 1
ATOM 4482 N N . ALA B 1 275 ? 5.996 23.625 4.289 1 96.31 275 ALA B N 1
ATOM 4483 C CA . ALA B 1 275 ? 5.234 24.219 3.193 1 96.31 275 ALA B CA 1
ATOM 4484 C C . ALA B 1 275 ? 4.418 23.156 2.459 1 96.31 275 ALA B C 1
ATOM 4486 O O . ALA B 1 275 ? 3.746 23.453 1.469 1 96.31 275 ALA B O 1
ATOM 4487 N N . LEU B 1 276 ? 4.453 21.969 2.906 1 94.75 276 LEU B N 1
ATOM 4488 C CA . LEU B 1 276 ? 3.734 20.875 2.246 1 94.75 276 LEU B CA 1
ATOM 4489 C C . LEU B 1 276 ? 2.26 20.891 2.633 1 94.75 276 LEU B C 1
ATOM 4491 O O . LEU B 1 276 ? 1.897 21.391 3.701 1 94.75 276 LEU B O 1
ATOM 4495 N N . PRO B 1 277 ? 1.413 20.375 1.745 1 94.81 277 PRO B N 1
ATOM 4496 C CA . PRO B 1 277 ? -0.017 20.359 2.061 1 94.81 277 PRO B CA 1
ATOM 4497 C C . PRO B 1 277 ? -0.362 19.391 3.191 1 94.81 277 PRO B C 1
ATOM 4499 O O . PRO B 1 277 ? 0.489 18.609 3.621 1 94.81 277 PRO B O 1
ATOM 4502 N N . THR B 1 278 ? -1.561 19.531 3.605 1 94.38 278 THR B N 1
ATOM 4503 C CA . THR B 1 278 ? -2.062 18.734 4.723 1 94.38 278 THR B CA 1
ATOM 4504 C C . THR B 1 278 ? -1.99 17.25 4.406 1 94.38 278 THR B C 1
ATOM 4506 O O . THR B 1 278 ? -2.291 16.828 3.285 1 94.38 278 THR B O 1
ATOM 4509 N N . ALA B 1 279 ? -1.562 16.469 5.383 1 90.19 279 ALA B N 1
ATOM 4510 C CA . ALA B 1 279 ? -1.449 15.016 5.258 1 90.19 279 ALA B CA 1
ATOM 4511 C C . ALA B 1 279 ? -2.826 14.359 5.219 1 90.19 279 ALA B C 1
ATOM 4513 O O . ALA B 1 279 ? -3.77 14.844 5.852 1 90.19 279 ALA B O 1
ATOM 4514 N N . ALA B 1 280 ? -2.887 13.266 4.527 1 87.06 280 ALA B N 1
ATOM 4515 C CA . ALA B 1 280 ? -4.133 12.508 4.395 1 87.06 280 ALA B CA 1
ATOM 4516 C C . ALA B 1 280 ? -4.594 11.969 5.75 1 87.06 280 ALA B C 1
ATOM 4518 O O . ALA B 1 280 ? -5.781 11.719 5.949 1 87.06 280 ALA B O 1
ATOM 4519 N N . SER B 1 281 ? -3.719 11.844 6.656 1 85.25 281 SER B N 1
ATOM 4520 C CA . SER B 1 281 ? -4.02 11.289 7.977 1 85.25 281 SER B CA 1
ATOM 4521 C C . SER B 1 281 ? -5.008 12.172 8.734 1 85.25 281 SER B C 1
ATOM 4523 O O . SER B 1 281 ? -5.754 11.688 9.586 1 85.25 281 SER B O 1
ATOM 4525 N N . VAL B 1 282 ? -4.98 13.422 8.414 1 90.75 282 VAL B N 1
ATOM 4526 C CA . VAL B 1 282 ? -5.906 14.336 9.078 1 90.75 282 VAL B CA 1
ATOM 4527 C C . VAL B 1 282 ? -7.344 13.961 8.711 1 90.75 282 VAL B C 1
ATOM 4529 O O . VAL B 1 282 ? -8.234 13.992 9.57 1 90.75 282 VAL B O 1
ATOM 4532 N N . TYR B 1 283 ? -7.527 13.633 7.461 1 89.69 283 TYR B N 1
ATOM 4533 C CA . TYR B 1 283 ? -8.844 13.18 7.023 1 89.69 283 TYR B CA 1
ATOM 4534 C C . TYR B 1 283 ? -9.273 11.938 7.781 1 89.69 283 TYR B C 1
ATOM 4536 O O . TYR B 1 283 ? -10.453 11.781 8.125 1 89.69 283 TYR B O 1
ATOM 4544 N N . LEU B 1 284 ? -8.375 11.055 8.047 1 84.88 2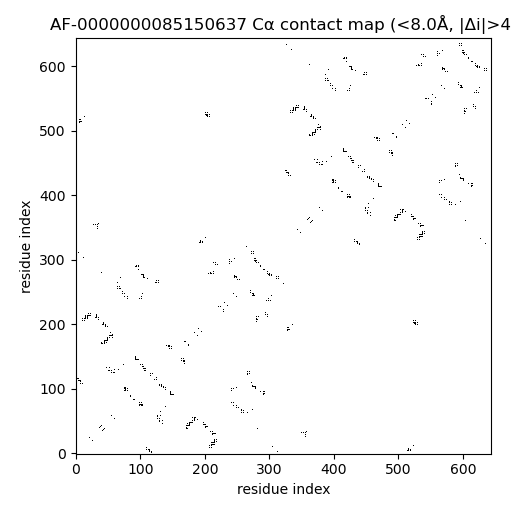84 LEU B N 1
ATOM 4545 C CA . LEU B 1 284 ? -8.688 9.82 8.758 1 84.88 284 LEU B CA 1
ATOM 4546 C C . LEU B 1 284 ? -9.258 10.109 10.141 1 84.88 284 LEU B C 1
ATOM 4548 O O . LEU B 1 284 ? -10.234 9.484 10.555 1 84.88 284 LEU B O 1
ATOM 4552 N N . LEU B 1 285 ? -8.664 11.047 10.789 1 84.31 285 LEU B N 1
ATOM 4553 C CA . LEU B 1 285 ? -9.141 11.422 12.117 1 84.31 285 LEU B CA 1
ATOM 4554 C C . LEU B 1 285 ? -10.5 12.102 12.039 1 84.31 285 LEU B C 1
ATOM 4556 O O . LEU B 1 285 ? -11.391 11.812 12.836 1 84.31 285 LEU B O 1
ATOM 4560 N N . ALA B 1 286 ? -10.617 12.984 11.109 1 90.31 286 ALA B N 1
ATOM 4561 C CA . ALA B 1 286 ? -11.883 13.68 10.906 1 90.31 286 ALA B CA 1
ATOM 4562 C C . ALA B 1 286 ? -13.016 12.695 10.633 1 90.31 286 ALA B C 1
ATOM 4564 O O . ALA B 1 286 ? -14.125 12.859 11.141 1 90.31 286 ALA B O 1
ATOM 4565 N N . ASP B 1 287 ? -12.656 11.734 9.82 1 87.06 287 ASP B N 1
ATOM 4566 C CA . ASP B 1 287 ? -13.641 10.727 9.453 1 87.06 287 ASP B CA 1
ATOM 4567 C C . ASP B 1 287 ? -13.992 9.836 10.641 1 87.06 287 ASP B C 1
ATOM 4569 O O . ASP B 1 287 ? -15.164 9.547 10.883 1 87.06 287 ASP B O 1
ATOM 4573 N N . ARG B 1 288 ? -13 9.469 11.375 1 82.5 288 ARG B N 1
ATOM 4574 C CA . ARG B 1 288 ? -13.188 8.602 12.531 1 82.5 288 ARG B CA 1
ATOM 4575 C C . ARG B 1 288 ? -14.094 9.266 13.57 1 82.5 288 ARG B C 1
ATOM 4577 O O . ARG B 1 288 ? -14.953 8.609 14.164 1 82.5 288 ARG B O 1
ATOM 4584 N N . TYR B 1 289 ? -13.938 10.539 13.781 1 85.31 289 TYR B N 1
ATOM 4585 C CA . TYR B 1 289 ? -14.672 11.25 14.828 1 85.31 289 TYR B CA 1
ATOM 4586 C C . TYR B 1 289 ? -15.836 12.031 14.234 1 85.31 289 TYR B C 1
ATOM 4588 O O . TYR B 1 289 ? -16.562 12.719 14.961 1 85.31 289 TYR B O 1
ATOM 4596 N N . GLN B 1 290 ? -15.953 11.836 12.898 1 87.31 290 GLN B N 1
ATOM 4597 C CA . GLN B 1 290 ? -17.062 12.453 12.18 1 87.31 290 GLN B CA 1
ATOM 4598 C C . GLN B 1 290 ? -17.125 13.953 12.438 1 87.31 290 GLN B C 1
ATOM 4600 O O . GLN B 1 290 ? -18.188 14.477 12.812 1 87.31 290 GLN B O 1
ATOM 4605 N N . ILE B 1 291 ? -15.992 14.594 12.391 1 90.19 291 ILE B N 1
ATOM 4606 C CA . ILE B 1 291 ? -15.898 16.047 12.539 1 90.19 291 ILE B CA 1
ATOM 4607 C C . ILE B 1 291 ? -15.453 16.672 11.219 1 90.19 291 ILE B C 1
ATOM 4609 O O . ILE B 1 291 ? -14.258 16.734 10.93 1 90.19 291 ILE B O 1
ATOM 4613 N N . ASN B 1 292 ? -16.344 17.156 10.422 1 88.38 292 ASN B N 1
ATOM 4614 C CA . ASN B 1 292 ? -16.109 17.891 9.18 1 88.38 292 ASN B CA 1
ATOM 4615 C C . ASN B 1 292 ? -15.133 17.141 8.273 1 88.38 292 ASN B C 1
ATOM 4617 O O . ASN B 1 292 ? -14.133 17.703 7.82 1 88.38 292 ASN B O 1
ATOM 4621 N N . ALA B 1 293 ? -15.375 15.867 8.07 1 89.38 293 ALA B N 1
ATOM 4622 C CA . ALA B 1 293 ? -14.508 15.023 7.262 1 89.38 293 ALA B CA 1
ATOM 4623 C C . ALA B 1 293 ? -14.43 15.531 5.824 1 89.38 293 ALA B C 1
ATOM 4625 O O . ALA B 1 293 ? -13.352 15.547 5.219 1 89.38 293 ALA B O 1
ATOM 4626 N N . ASN B 1 294 ? -15.547 16 5.332 1 88.12 294 ASN B N 1
ATOM 4627 C CA . ASN B 1 294 ? -15.578 16.516 3.965 1 88.12 294 ASN B CA 1
ATOM 4628 C C . ASN B 1 294 ? -14.711 17.766 3.816 1 88.12 294 ASN B C 1
ATOM 4630 O O . ASN B 1 294 ? -14.047 17.938 2.795 1 88.12 294 ASN B O 1
ATOM 4634 N N . VAL B 1 295 ? -14.727 18.562 4.836 1 88.94 295 VAL B N 1
ATOM 4635 C CA . VAL B 1 295 ? -13.93 19.781 4.816 1 88.94 295 VAL B CA 1
ATOM 4636 C C . VAL B 1 295 ? -12.445 19.438 4.805 1 88.94 295 VAL B C 1
ATOM 4638 O O . VAL B 1 295 ? -11.664 20.047 4.082 1 88.94 295 VAL B O 1
ATOM 4641 N N . SER B 1 296 ? -12.078 18.438 5.605 1 92.25 296 SER B N 1
ATOM 4642 C CA . SER B 1 296 ? -10.688 18 5.625 1 92.25 296 SER B CA 1
ATOM 4643 C C . SER B 1 296 ? -10.266 17.438 4.27 1 92.25 296 SER B C 1
ATOM 4645 O O . SER B 1 296 ? -9.18 17.75 3.775 1 92.25 296 SER B O 1
ATOM 4647 N N . ALA B 1 297 ? -11.125 16.641 3.67 1 91.06 297 ALA B N 1
ATOM 4648 C CA . ALA B 1 297 ? -10.828 16.078 2.359 1 91.06 297 ALA B CA 1
ATOM 4649 C C . ALA B 1 297 ? -10.68 17.172 1.307 1 91.06 297 ALA B C 1
ATOM 4651 O O . ALA B 1 297 ? -9.727 17.156 0.519 1 91.06 297 ALA B O 1
ATOM 4652 N N . GLN B 1 298 ? -11.578 18.094 1.303 1 91.38 298 GLN B N 1
ATOM 4653 C CA . GLN B 1 298 ? -11.531 19.219 0.365 1 91.38 298 GLN B CA 1
ATOM 4654 C C . GLN B 1 298 ? -10.305 20.094 0.609 1 91.38 298 GLN B C 1
ATOM 4656 O O . GLN B 1 298 ? -9.68 20.578 -0.338 1 91.38 298 GLN B O 1
ATOM 4661 N N . GLY B 1 299 ? -10.047 20.297 1.867 1 92.5 299 GLY B N 1
ATOM 4662 C CA . GLY B 1 299 ? -8.867 21.062 2.225 1 92.5 299 GLY B CA 1
ATOM 4663 C C . GLY B 1 299 ? -7.578 20.453 1.719 1 92.5 299 GLY B C 1
ATOM 4664 O O . GLY B 1 299 ? -6.688 21.156 1.25 1 92.5 299 GLY B O 1
ATOM 4665 N N . ILE B 1 300 ? -7.488 19.172 1.839 1 92 300 ILE B N 1
ATOM 4666 C CA . ILE B 1 300 ? -6.301 18.438 1.394 1 92 300 ILE B CA 1
ATOM 4667 C C . ILE B 1 300 ? -6.152 18.578 -0.12 1 92 300 ILE B C 1
ATOM 4669 O O . ILE B 1 300 ? -5.066 18.875 -0.619 1 92 300 ILE B O 1
ATOM 4673 N N . LEU B 1 301 ? -7.246 18.438 -0.844 1 90.69 301 LEU B N 1
ATOM 4674 C CA . LEU B 1 301 ? -7.203 18.578 -2.295 1 90.69 301 LEU B CA 1
ATOM 4675 C C . LEU B 1 301 ? -6.828 20 -2.684 1 90.69 301 LEU B C 1
ATOM 4677 O O . LEU B 1 301 ? -5.926 20.219 -3.498 1 90.69 301 LEU B O 1
ATOM 4681 N N . TYR B 1 302 ? -7.531 20.906 -2.092 1 92 302 TYR B N 1
ATOM 4682 C CA . TYR B 1 302 ? -7.312 22.312 -2.379 1 92 302 TYR B CA 1
ATOM 4683 C C . TYR B 1 302 ? -5.891 22.734 -2.027 1 92 302 TYR B C 1
ATOM 4685 O O . TYR B 1 302 ? -5.227 23.422 -2.807 1 92 302 TYR B O 1
ATOM 4693 N N . GLY B 1 303 ? -5.449 22.344 -0.901 1 94.12 303 GLY B N 1
ATOM 4694 C CA . GLY B 1 303 ? -4.086 22.625 -0.485 1 94.12 303 GLY B CA 1
ATOM 4695 C C . GLY B 1 303 ? -3.043 22.031 -1.415 1 94.12 303 GLY B C 1
ATOM 4696 O O . GLY B 1 303 ? -2.023 22.672 -1.698 1 94.12 303 GLY B O 1
ATOM 4697 N N . THR B 1 304 ? -3.324 20.828 -1.837 1 90.88 304 THR B N 1
ATOM 4698 C CA . THR B 1 304 ? -2.418 20.172 -2.779 1 90.88 304 THR B CA 1
ATOM 4699 C C . THR B 1 304 ? -2.32 20.984 -4.074 1 90.88 304 THR B C 1
ATOM 4701 O O . THR B 1 304 ? -1.224 21.203 -4.59 1 90.88 304 THR B O 1
ATOM 4704 N N . LEU B 1 305 ? -3.391 21.516 -4.57 1 92.38 305 LEU B N 1
ATOM 4705 C CA . LEU B 1 305 ? -3.414 22.297 -5.797 1 92.38 305 LEU B CA 1
ATOM 4706 C C . LEU B 1 305 ? -2.668 23.609 -5.613 1 92.38 305 LEU B C 1
ATOM 4708 O O . LEU B 1 305 ? -1.897 24.031 -6.484 1 92.38 305 LEU B O 1
ATOM 4712 N N . ILE B 1 306 ? -2.887 24.234 -4.5 1 94.44 306 ILE B N 1
ATOM 4713 C CA . ILE B 1 306 ? -2.229 25.516 -4.211 1 94.44 306 ILE B CA 1
ATOM 4714 C C . ILE B 1 306 ? -0.721 25.297 -4.094 1 94.44 306 ILE B C 1
ATOM 4716 O O . ILE B 1 306 ? 0.068 26.156 -4.5 1 94.44 306 ILE B O 1
ATOM 4720 N N . THR B 1 307 ? -0.375 24.156 -3.6 1 93.88 307 THR B N 1
ATOM 4721 C CA . THR B 1 307 ? 1.032 23.859 -3.361 1 93.88 307 THR B CA 1
ATOM 4722 C C . THR B 1 307 ? 1.802 23.797 -4.676 1 93.88 307 THR B C 1
ATOM 4724 O O . THR B 1 307 ? 3.012 24.031 -4.707 1 93.88 307 THR B O 1
ATOM 4727 N N . PHE B 1 308 ? 1.137 23.562 -5.816 1 91.38 308 PHE B N 1
ATOM 4728 C CA . PHE B 1 308 ? 1.772 23.562 -7.125 1 91.38 308 PHE B CA 1
ATOM 4729 C C . PHE B 1 308 ? 2.367 24.938 -7.426 1 91.38 308 PHE B C 1
ATOM 4731 O O . PHE B 1 308 ? 3.355 25.047 -8.156 1 91.38 308 PHE B O 1
ATOM 4738 N N . ILE B 1 309 ? 1.799 25.875 -6.812 1 93.38 309 ILE B N 1
ATOM 4739 C CA . ILE B 1 309 ? 2.244 27.25 -7.047 1 93.38 309 ILE B CA 1
ATOM 4740 C C . ILE B 1 309 ? 3.1 27.719 -5.871 1 93.38 309 ILE B C 1
ATOM 4742 O O . ILE B 1 309 ? 4.195 28.25 -6.07 1 93.38 309 ILE B O 1
ATOM 4746 N N . SER B 1 310 ? 2.674 27.469 -4.656 1 94.56 310 SER B N 1
ATOM 4747 C CA . SER B 1 310 ? 3.32 28 -3.467 1 94.56 310 SER B CA 1
ATOM 4748 C C . SER B 1 310 ? 4.691 27.375 -3.25 1 94.56 310 SER B C 1
ATOM 4750 O O . SER B 1 310 ? 5.645 28.062 -2.877 1 94.56 310 SER B O 1
ATOM 4752 N N . LEU B 1 311 ? 4.805 26.109 -3.518 1 92.94 311 LEU B N 1
ATOM 4753 C CA . LEU B 1 311 ? 6.043 25.406 -3.197 1 92.94 311 LEU B CA 1
ATOM 4754 C C . LEU B 1 311 ? 7.191 25.891 -4.078 1 92.94 311 LEU B C 1
ATOM 4756 O O . LEU B 1 311 ? 8.273 26.203 -3.574 1 92.94 311 LEU B O 1
ATOM 4760 N N . PRO B 1 312 ? 6.996 26 -5.426 1 91.62 312 PRO B N 1
ATOM 4761 C CA . PRO B 1 312 ? 8.078 26.547 -6.254 1 91.62 312 PRO B CA 1
ATOM 4762 C C . PRO B 1 312 ? 8.461 27.969 -5.852 1 91.62 312 PRO B C 1
ATOM 4764 O O . PRO B 1 312 ? 9.641 28.328 -5.91 1 91.62 312 PRO B O 1
ATOM 4767 N N . ILE B 1 313 ? 7.531 28.734 -5.457 1 93.12 313 ILE B N 1
ATOM 4768 C CA . ILE B 1 313 ? 7.801 30.094 -5.027 1 93.12 313 ILE B CA 1
ATOM 4769 C C . ILE B 1 313 ? 8.648 30.078 -3.762 1 93.12 313 ILE B C 1
ATOM 4771 O O . ILE B 1 313 ? 9.648 30.797 -3.668 1 93.12 313 ILE B O 1
ATOM 4775 N N . ILE B 1 314 ? 8.328 29.266 -2.838 1 93.31 314 ILE B N 1
ATOM 4776 C CA . ILE B 1 314 ? 9.055 29.156 -1.578 1 93.31 314 ILE B CA 1
ATOM 4777 C C . ILE B 1 314 ? 10.469 28.641 -1.838 1 93.31 314 ILE B C 1
ATOM 4779 O O . ILE B 1 314 ? 11.438 29.141 -1.263 1 93.31 314 ILE B O 1
ATOM 4783 N N . GLU B 1 315 ? 10.555 27.688 -2.666 1 90 315 GLU B N 1
ATOM 4784 C CA . GLU B 1 315 ? 11.859 27.125 -3.006 1 90 315 GLU B CA 1
ATOM 4785 C C . GLU B 1 315 ? 12.766 28.203 -3.613 1 90 315 GLU B C 1
ATOM 4787 O O . GLU B 1 315 ? 13.953 28.281 -3.273 1 90 315 GLU B O 1
ATOM 4792 N N . THR B 1 316 ? 12.242 28.969 -4.555 1 90.12 316 THR B N 1
ATOM 4793 C CA . THR B 1 316 ? 13 30.016 -5.215 1 90.12 316 THR B CA 1
ATOM 4794 C C . THR B 1 316 ? 13.414 31.094 -4.211 1 90.12 316 THR B C 1
ATOM 4796 O O . THR B 1 316 ? 14.539 31.594 -4.254 1 90.12 316 THR B O 1
ATOM 4799 N N . LEU B 1 317 ? 12.523 31.391 -3.322 1 92.06 317 LEU B N 1
ATOM 4800 C CA . LEU B 1 317 ? 12.82 32.406 -2.303 1 92.06 317 LEU B CA 1
ATOM 4801 C C . LEU B 1 317 ? 13.93 31.922 -1.377 1 92.06 317 LEU B C 1
ATOM 4803 O O . LEU B 1 317 ? 14.797 32.719 -0.982 1 92.06 317 LEU B O 1
ATOM 4807 N N . LEU B 1 318 ? 13.906 30.672 -1.048 1 92.12 318 LEU B N 1
ATOM 4808 C CA . LEU B 1 318 ? 14.914 30.094 -0.167 1 92.12 318 LEU B CA 1
ATOM 4809 C C . LEU B 1 318 ? 16.281 30.094 -0.842 1 92.12 318 LEU B C 1
ATOM 4811 O O . LEU B 1 318 ? 17.312 30.281 -0.183 1 92.12 318 LEU B O 1
ATOM 4815 N N . LYS B 1 319 ? 16.266 29.844 -2.119 1 87.5 319 LYS B N 1
ATOM 4816 C CA . LYS B 1 319 ? 17.516 29.844 -2.869 1 87.5 319 LYS B CA 1
ATOM 4817 C C . LYS B 1 319 ? 18.109 31.25 -2.938 1 87.5 319 LYS B C 1
ATOM 4819 O O . LYS B 1 319 ? 19.328 31.406 -2.979 1 87.5 319 LYS B O 1
ATOM 4824 N N . SER B 1 320 ? 17.25 32.188 -2.93 1 86.5 320 SER B N 1
ATOM 4825 C CA . SER B 1 320 ? 17.719 33.562 -3.025 1 86.5 320 SER B CA 1
ATOM 4826 C C . SER B 1 320 ? 18.234 34.062 -1.683 1 86.5 320 SER B C 1
ATOM 4828 O O . SER B 1 320 ? 19.109 34.938 -1.635 1 86.5 320 SER B O 1
ATOM 4830 N N . ILE B 1 321 ? 17.594 33.656 -0.652 1 76.94 321 ILE B N 1
ATOM 4831 C CA . ILE B 1 321 ? 17.953 34.125 0.68 1 76.94 321 ILE B CA 1
ATOM 4832 C C . ILE B 1 321 ? 19.156 33.312 1.195 1 76.94 321 ILE B C 1
ATOM 4834 O O . ILE B 1 321 ? 19.938 33.812 2.004 1 76.94 321 ILE B O 1
ATOM 4838 N N . ALA B 1 322 ? 19.219 32.156 0.646 1 55.75 322 ALA B N 1
ATOM 4839 C CA . ALA B 1 322 ? 20.344 31.375 1.123 1 55.75 322 ALA B CA 1
ATOM 4840 C C . ALA B 1 322 ? 21.641 31.734 0.388 1 55.75 322 ALA B C 1
ATOM 4842 O O . ALA B 1 322 ? 21.656 31.828 -0.842 1 55.75 322 ALA B O 1
#

Organism: Shewanella frigidimarina (strain NCIMB 400) (NCBI:txid318167)